Protein AF-0000000085034136 (afdb_homodimer)

Structure (mmCIF, N/CA/C/O backbone):
data_AF-0000000085034136-model_v1
#
loop_
_entity.id
_entity.type
_entity.pdbx_description
1 polymer 'Uncharacterized protein'
#
loop_
_atom_site.group_PDB
_atom_site.id
_atom_site.type_symbol
_atom_site.label_atom_id
_atom_site.label_alt_id
_atom_site.label_comp_id
_atom_site.label_asym_id
_atom_site.label_entity_id
_atom_site.label_seq_id
_atom_site.pdbx_PDB_ins_code
_atom_site.Cartn_x
_atom_site.Cartn_y
_atom_site.Cartn_z
_atom_site.occupancy
_atom_site.B_iso_or_equiv
_atom_site.auth_seq_id
_atom_site.auth_comp_id
_atom_site.auth_asym_id
_atom_site.auth_atom_id
_atom_site.pdbx_PDB_model_num
ATOM 1 N N . MET A 1 1 ? 27.406 -8.633 -10 1 25 1 MET A N 1
ATOM 2 C CA . MET A 1 1 ? 26.422 -8.852 -8.945 1 25 1 MET A CA 1
ATOM 3 C C . MET A 1 1 ? 25.031 -8.398 -9.398 1 25 1 MET A C 1
ATOM 5 O O . MET A 1 1 ? 24.875 -7.297 -9.93 1 25 1 MET A O 1
ATOM 9 N N . ALA A 1 2 ? 24.234 -9.195 -9.977 1 35.41 2 ALA A N 1
ATOM 10 C CA . ALA A 1 2 ? 22.906 -8.883 -10.508 1 35.41 2 ALA A CA 1
ATOM 11 C C . ALA A 1 2 ? 22.266 -7.734 -9.734 1 35.41 2 ALA A C 1
ATOM 13 O O . ALA A 1 2 ? 22.031 -7.848 -8.531 1 35.41 2 ALA A O 1
ATOM 14 N N . THR A 1 3 ? 22.531 -6.582 -10.016 1 44.69 3 THR A N 1
ATOM 15 C CA . THR A 1 3 ? 22.328 -5.32 -9.312 1 44.69 3 THR A CA 1
ATOM 16 C C . THR A 1 3 ? 20.859 -5.16 -8.891 1 44.69 3 THR A C 1
ATOM 18 O O . THR A 1 3 ? 19.953 -5.566 -9.617 1 44.69 3 THR A O 1
ATOM 21 N N . ALA A 1 4 ? 20.562 -4.988 -7.523 1 53.38 4 ALA A N 1
ATOM 22 C CA . ALA A 1 4 ? 19.406 -4.418 -6.824 1 53.38 4 ALA A CA 1
ATOM 23 C C . ALA A 1 4 ? 18.766 -3.305 -7.645 1 53.38 4 ALA A C 1
ATOM 25 O O . ALA A 1 4 ? 19.406 -2.725 -8.523 1 53.38 4 ALA A O 1
ATOM 26 N N . SER A 1 5 ? 17.406 -3.223 -7.73 1 69.06 5 SER A N 1
ATOM 27 C CA . SER A 1 5 ? 16.641 -2.131 -8.328 1 69.06 5 SER A CA 1
ATOM 28 C C . SER A 1 5 ? 17.422 -0.821 -8.281 1 69.06 5 SER A C 1
ATOM 30 O O . SER A 1 5 ? 18.109 -0.539 -7.297 1 69.06 5 SER A O 1
ATOM 32 N N . ARG A 1 6 ? 17.656 -0.135 -9.445 1 81.12 6 ARG A N 1
ATOM 33 C CA . ARG A 1 6 ? 18.234 1.206 -9.469 1 81.12 6 ARG A CA 1
ATOM 34 C C . ARG A 1 6 ? 17.266 2.227 -8.875 1 81.12 6 ARG A C 1
ATOM 36 O O . ARG A 1 6 ? 17.641 3.371 -8.617 1 81.12 6 ARG A O 1
ATOM 43 N N 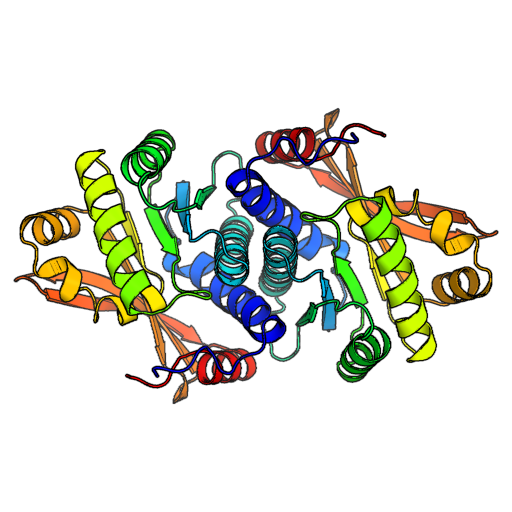. ALA A 1 7 ? 16.078 1.765 -8.641 1 90.5 7 ALA A N 1
ATOM 44 C CA . ALA A 1 7 ? 15.055 2.666 -8.117 1 90.5 7 ALA A CA 1
ATOM 45 C C . ALA A 1 7 ? 15.25 2.904 -6.621 1 90.5 7 ALA A C 1
ATOM 47 O O . ALA A 1 7 ? 15.594 1.981 -5.879 1 90.5 7 ALA A O 1
ATOM 48 N N . SER A 1 8 ? 15.078 4.203 -6.207 1 94.62 8 SER A N 1
ATOM 49 C CA . SER A 1 8 ? 15.07 4.5 -4.777 1 94.62 8 SER A CA 1
ATOM 50 C C . SER A 1 8 ? 13.891 3.83 -4.078 1 94.62 8 SER A C 1
ATOM 52 O O . SER A 1 8 ? 12.961 3.359 -4.734 1 94.62 8 SER A O 1
ATOM 54 N N . LEU A 1 9 ? 13.945 3.729 -2.752 1 96.62 9 LEU A N 1
ATOM 55 C CA . LEU A 1 9 ? 12.828 3.164 -2.002 1 96.62 9 LEU A CA 1
ATOM 56 C C . LEU A 1 9 ? 11.539 3.924 -2.291 1 96.62 9 LEU A C 1
ATOM 58 O O . LEU A 1 9 ? 10.477 3.314 -2.447 1 96.62 9 LEU A O 1
ATOM 62 N N . GLU A 1 10 ? 11.617 5.281 -2.375 1 98.06 10 GLU A N 1
ATOM 63 C CA . GLU A 1 10 ? 10.477 6.133 -2.693 1 98.06 10 GLU A CA 1
ATOM 64 C C . GLU A 1 10 ? 9.859 5.75 -4.031 1 98.06 10 GLU A C 1
ATOM 66 O O . GLU A 1 10 ? 8.641 5.598 -4.137 1 98.06 10 GLU A O 1
ATOM 71 N N . GLN A 1 11 ? 10.719 5.582 -4.996 1 97.69 11 GLN A N 1
ATOM 72 C CA . GLN A 1 11 ? 10.281 5.215 -6.336 1 97.69 11 GLN A CA 1
ATOM 73 C C . GLN A 1 11 ? 9.672 3.816 -6.355 1 97.69 11 GLN A C 1
ATOM 75 O O . GLN A 1 11 ? 8.68 3.574 -7.043 1 97.69 11 GLN A O 1
ATOM 80 N N . GLU A 1 12 ? 10.234 2.908 -5.574 1 97.5 12 GLU A N 1
ATOM 81 C CA . GLU A 1 12 ? 9.727 1.541 -5.488 1 97.5 12 GLU A CA 1
ATOM 82 C C . GLU A 1 12 ? 8.344 1.507 -4.855 1 97.5 12 GLU A C 1
ATOM 84 O O . GLU A 1 12 ? 7.453 0.793 -5.332 1 97.5 12 GLU A O 1
ATOM 89 N N . ILE A 1 13 ? 8.164 2.275 -3.791 1 98.5 13 ILE A N 1
ATOM 90 C CA . ILE A 1 13 ? 6.871 2.301 -3.117 1 98.5 13 ILE A CA 1
ATOM 91 C C . ILE A 1 13 ? 5.809 2.857 -4.062 1 98.5 13 ILE A C 1
ATOM 93 O O . ILE A 1 13 ? 4.719 2.295 -4.18 1 98.5 13 ILE A O 1
ATOM 97 N N . TYR A 1 14 ? 6.133 3.906 -4.754 1 98.75 14 TYR A N 1
ATOM 98 C CA . TYR A 1 14 ? 5.16 4.5 -5.664 1 98.75 14 TYR A CA 1
ATOM 99 C C . TYR A 1 14 ? 4.895 3.58 -6.852 1 98.75 14 TYR A C 1
ATOM 101 O O . TYR A 1 14 ? 3.754 3.461 -7.305 1 98.75 14 TYR A O 1
ATOM 109 N N . LEU A 1 15 ? 5.949 2.973 -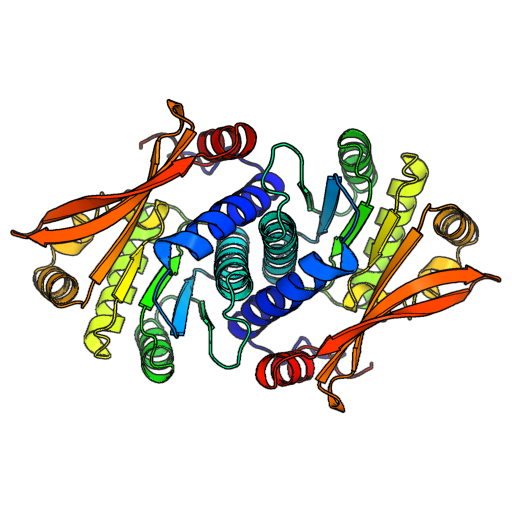7.359 1 98.19 15 LEU A N 1
ATOM 110 C CA . LEU A 1 15 ? 5.777 1.986 -8.422 1 98.19 15 LEU A CA 1
ATOM 111 C C . LEU A 1 15 ? 4.801 0.894 -7.996 1 98.19 15 LEU A C 1
ATOM 113 O O . LEU A 1 15 ? 3.973 0.45 -8.789 1 98.19 15 LEU A O 1
ATOM 117 N N . ARG A 1 16 ? 4.867 0.47 -6.754 1 98.38 16 ARG A N 1
ATOM 118 C CA . ARG A 1 16 ? 3.961 -0.561 -6.254 1 98.38 16 ARG A CA 1
ATOM 119 C C . ARG A 1 16 ? 2.529 -0.042 -6.18 1 98.38 16 ARG A C 1
ATOM 121 O O . ARG A 1 16 ? 1.578 -0.799 -6.383 1 98.38 16 ARG A O 1
ATOM 128 N N . SER A 1 17 ? 2.359 1.243 -5.887 1 98.88 17 SER A N 1
ATOM 129 C CA . SER A 1 17 ? 1.026 1.836 -5.914 1 98.88 17 SER A CA 1
ATOM 130 C C . SER A 1 17 ? 0.409 1.742 -7.305 1 98.88 17 SER A C 1
ATOM 132 O O . SER A 1 17 ? -0.748 1.342 -7.449 1 98.88 17 SER A O 1
ATOM 134 N N . LEU A 1 18 ? 1.209 2.104 -8.266 1 98.81 18 LEU A N 1
ATOM 135 C CA . LEU A 1 18 ? 0.744 2.104 -9.648 1 98.81 18 LEU A CA 1
ATOM 136 C C . LEU A 1 18 ? 0.474 0.684 -10.133 1 98.81 18 LEU A C 1
ATOM 138 O O . LEU A 1 18 ? -0.574 0.413 -10.727 1 98.81 18 LEU A O 1
ATOM 142 N N . THR A 1 19 ? 1.423 -0.18 -9.875 1 98.5 19 THR A N 1
ATOM 143 C CA . THR A 1 19 ? 1.301 -1.572 -10.289 1 98.5 19 THR A CA 1
ATOM 144 C C . THR A 1 19 ? 0.149 -2.258 -9.562 1 98.5 19 THR A C 1
ATOM 146 O O . THR A 1 19 ? -0.661 -2.949 -10.18 1 98.5 19 THR A O 1
ATOM 149 N N . GLY A 1 20 ? 0.09 -2.041 -8.227 1 98.81 20 GLY A N 1
ATOM 150 C CA . GLY A 1 20 ? -0.996 -2.613 -7.445 1 98.81 20 GLY A CA 1
ATOM 151 C C . GLY A 1 20 ? -2.367 -2.166 -7.914 1 98.81 20 GLY A C 1
ATOM 152 O O . GLY A 1 20 ? -3.318 -2.949 -7.902 1 98.81 20 GLY A O 1
ATOM 153 N N . TYR A 1 21 ? -2.463 -0.885 -8.352 1 98.88 21 TYR A N 1
ATOM 154 C CA . TYR A 1 21 ? -3.719 -0.365 -8.875 1 98.88 21 TYR A CA 1
ATOM 155 C C . TYR A 1 21 ? -4.195 -1.191 -10.07 1 98.88 21 TYR A C 1
ATOM 157 O O . TYR A 1 21 ? -5.293 -1.752 -10.039 1 98.88 21 TYR A O 1
ATOM 165 N N . LEU A 1 22 ? -3.338 -1.371 -11.055 1 98.88 22 LEU A N 1
ATOM 166 C CA . LEU A 1 22 ? -3.744 -2.035 -12.289 1 98.88 22 LEU A CA 1
ATOM 167 C C . LEU A 1 22 ? -3.938 -3.529 -12.062 1 98.88 22 LEU A C 1
ATOM 169 O O . LEU A 1 22 ? -4.848 -4.137 -12.633 1 98.88 22 LEU A O 1
ATOM 173 N N . VAL A 1 23 ? -3.096 -4.137 -11.25 1 98.81 23 VAL A N 1
ATOM 174 C CA . VAL A 1 23 ? -3.168 -5.574 -11.016 1 98.81 23 VAL A CA 1
ATOM 175 C C . VAL A 1 23 ? -4.41 -5.902 -10.195 1 98.81 23 VAL A C 1
ATOM 177 O O . VAL A 1 23 ? -5.113 -6.875 -10.477 1 98.81 23 VAL A O 1
ATOM 180 N N . GLY A 1 24 ? -4.691 -5.098 -9.141 1 98.75 24 GLY A N 1
ATOM 181 C CA . GLY A 1 24 ? -5.879 -5.309 -8.328 1 98.75 24 GLY A CA 1
ATOM 182 C C . GLY A 1 24 ? -7.172 -5.18 -9.117 1 98.75 24 GLY A C 1
ATOM 183 O O . GLY A 1 24 ? -8.125 -5.918 -8.875 1 98.75 24 GLY A O 1
ATOM 184 N N . GLN A 1 25 ? -7.188 -4.301 -10.117 1 98.31 25 GLN A N 1
ATOM 185 C CA . GLN A 1 25 ? -8.383 -4.039 -10.914 1 98.31 25 GLN A CA 1
ATOM 186 C C . GLN A 1 25 ? -8.586 -5.121 -11.969 1 98.31 25 GLN A C 1
ATOM 188 O O . GLN A 1 25 ? -9.719 -5.398 -12.367 1 98.31 25 GLN A O 1
ATOM 193 N N . ASN A 1 26 ? -7.508 -5.742 -12.414 1 98.75 26 ASN A N 1
ATOM 194 C CA . ASN A 1 26 ? -7.613 -6.551 -13.617 1 98.75 26 ASN A CA 1
ATOM 195 C C . ASN A 1 26 ? -7.324 -8.023 -13.336 1 98.75 26 ASN A C 1
ATOM 197 O O . ASN A 1 26 ? -8.133 -8.891 -13.664 1 98.75 26 ASN A O 1
ATOM 201 N N . LEU A 1 27 ? -6.234 -8.297 -12.648 1 98.88 27 LEU A N 1
ATOM 202 C CA . LEU A 1 27 ? -5.844 -9.68 -12.406 1 98.88 27 LEU A CA 1
ATOM 203 C C . LEU A 1 27 ? -6.801 -10.359 -11.438 1 98.88 27 LEU A C 1
ATOM 205 O O . LEU A 1 27 ? -7.059 -11.555 -11.547 1 98.88 27 LEU A O 1
ATOM 209 N N . LEU A 1 28 ? -7.367 -9.578 -10.484 1 98.75 28 LEU A N 1
ATOM 210 C CA . LEU A 1 28 ? -8.188 -10.148 -9.414 1 98.75 28 LEU A CA 1
ATOM 211 C C . LEU A 1 28 ? -9.672 -10.055 -9.766 1 98.75 28 LEU A C 1
ATOM 213 O O . LEU A 1 28 ? -10.523 -10.445 -8.969 1 98.75 28 LEU A O 1
ATOM 217 N N . GLU A 1 29 ? -9.977 -9.547 -10.977 1 98.06 29 GLU A N 1
ATOM 218 C CA . GLU A 1 29 ? -11.367 -9.398 -11.406 1 98.06 29 GLU A CA 1
ATOM 219 C C . GLU A 1 29 ? -12.109 -10.727 -11.344 1 98.06 29 GLU A C 1
ATOM 221 O O . GLU A 1 29 ? -11.609 -11.75 -11.82 1 98.06 29 GLU A O 1
ATOM 226 N N . GLY A 1 30 ? -13.227 -10.719 -10.75 1 97.81 30 GLY A N 1
ATOM 227 C CA . GLY A 1 30 ? -14.078 -11.898 -10.727 1 97.81 30 GLY A CA 1
ATOM 228 C C . GLY A 1 30 ? -13.922 -12.727 -9.469 1 97.81 30 GLY A C 1
ATOM 229 O O . GLY A 1 30 ? -14.75 -13.594 -9.18 1 97.81 30 GLY A O 1
ATOM 230 N N . TYR A 1 31 ? -12.93 -12.461 -8.672 1 98.62 31 TYR A N 1
ATOM 231 C CA . TYR A 1 31 ? -12.711 -13.211 -7.441 1 98.62 31 TYR A CA 1
ATOM 232 C C . TYR A 1 31 ? -13.328 -12.5 -6.25 1 98.62 31 TYR A C 1
ATOM 234 O O . TYR A 1 31 ? -13.445 -11.266 -6.242 1 98.62 31 TYR A O 1
ATOM 242 N N . LYS A 1 32 ? -13.68 -13.258 -5.254 1 98.25 32 LYS A N 1
ATOM 243 C CA . LYS A 1 32 ? -14.453 -12.688 -4.152 1 98.25 32 LYS A CA 1
ATOM 244 C C . LYS A 1 32 ? -13.617 -12.609 -2.877 1 98.25 32 LYS A C 1
ATOM 246 O O . LYS A 1 32 ? -13.875 -11.773 -2.008 1 98.25 32 LYS A O 1
ATOM 251 N N . ARG A 1 33 ? -12.711 -13.531 -2.691 1 98.69 33 ARG A N 1
ATOM 252 C CA . ARG A 1 33 ? -11.836 -13.586 -1.524 1 98.69 33 ARG A CA 1
ATOM 253 C C . ARG A 1 33 ? -10.383 -13.734 -1.94 1 98.69 33 ARG A C 1
ATOM 255 O O . ARG A 1 33 ? -9.984 -14.773 -2.48 1 98.69 33 ARG A O 1
ATOM 262 N N . VAL A 1 34 ? -9.617 -12.75 -1.636 1 98.94 34 VAL A N 1
ATOM 263 C CA . VAL A 1 34 ? -8.25 -12.672 -2.15 1 98.94 34 VAL A CA 1
ATOM 264 C C . VAL A 1 34 ? -7.254 -12.844 -1.005 1 98.94 34 V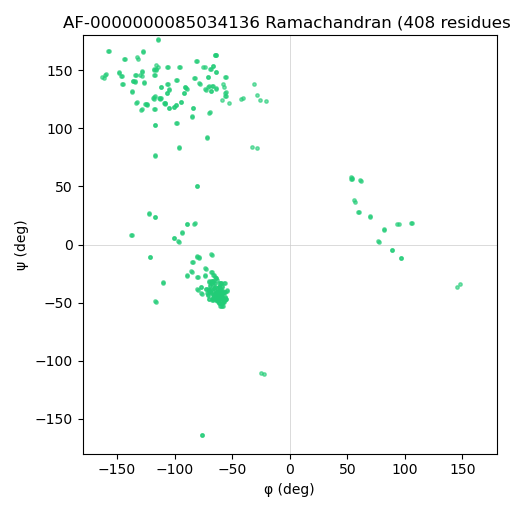AL A C 1
ATOM 266 O O . VAL A 1 34 ? -7.352 -12.156 0.016 1 98.94 34 VAL A O 1
ATOM 269 N N . ALA A 1 35 ? -6.348 -13.758 -1.103 1 98.94 35 ALA A N 1
ATOM 270 C CA . ALA A 1 35 ? -5.207 -13.875 -0.195 1 98.94 35 ALA A CA 1
ATOM 271 C C . ALA A 1 35 ? -3.916 -13.43 -0.879 1 98.94 35 ALA A C 1
ATOM 273 O O . ALA A 1 35 ? -3.643 -13.828 -2.016 1 98.94 35 ALA A O 1
ATOM 274 N N . VAL A 1 36 ? -3.186 -12.609 -0.256 1 98.94 36 VAL A N 1
ATOM 275 C CA . VAL A 1 36 ? -1.86 -12.219 -0.729 1 98.94 36 VAL A CA 1
ATOM 276 C C . VAL A 1 36 ? -0.79 -12.836 0.17 1 98.94 36 VAL A C 1
ATOM 278 O O . VAL A 1 36 ? -0.81 -12.641 1.389 1 98.94 36 VAL A O 1
ATOM 281 N N . ILE A 1 37 ? 0.08 -13.594 -0.34 1 98.94 37 ILE A N 1
ATOM 282 C CA . ILE A 1 37 ? 1.274 -14.023 0.379 1 98.94 37 ILE A CA 1
ATOM 283 C C . ILE A 1 37 ? 2.465 -13.156 -0.032 1 98.94 37 ILE A C 1
ATOM 285 O O . ILE A 1 37 ? 2.816 -13.094 -1.212 1 98.94 37 ILE A O 1
ATOM 289 N N . THR A 1 38 ? 3.041 -12.484 0.918 1 98.56 38 THR A N 1
ATOM 290 C CA . THR A 1 38 ? 4.086 -11.516 0.611 1 98.56 38 THR A CA 1
ATOM 291 C C . THR A 1 38 ? 5.297 -11.711 1.519 1 98.56 38 THR A C 1
ATOM 293 O O . THR A 1 38 ? 5.246 -12.508 2.457 1 98.56 38 THR A O 1
ATOM 296 N N . TYR A 1 39 ? 6.441 -11.219 1.128 1 97.69 39 TYR A N 1
ATOM 297 C CA . TYR A 1 39 ? 7.613 -11.195 1.996 1 97.69 39 TYR A CA 1
ATOM 298 C C . TYR A 1 39 ? 7.57 -9.992 2.936 1 97.69 39 TYR A C 1
ATOM 300 O O . TYR A 1 39 ? 7.074 -8.93 2.568 1 97.69 39 TYR A O 1
ATOM 308 N N . PRO A 1 40 ? 8.023 -10.18 4.152 1 96.69 40 PRO A N 1
ATOM 309 C CA . PRO A 1 40 ? 7.859 -9.125 5.156 1 96.69 40 PRO A CA 1
ATOM 310 C C . PRO A 1 40 ? 8.914 -8.023 5.027 1 96.69 40 PRO A C 1
ATOM 312 O O . PRO A 1 40 ? 9.531 -7.641 6.02 1 96.69 40 PRO A O 1
ATOM 315 N N . ASP A 1 41 ? 9.109 -7.48 3.859 1 96.38 41 ASP A N 1
ATOM 316 C CA . ASP A 1 41 ? 9.961 -6.312 3.668 1 96.38 41 ASP A CA 1
ATOM 317 C C . ASP A 1 41 ? 9.148 -5.105 3.211 1 96.38 41 ASP A C 1
ATOM 319 O O . ASP A 1 41 ? 7.926 -5.188 3.086 1 96.38 41 ASP A O 1
ATOM 323 N N . ARG A 1 42 ? 9.789 -3.963 3.076 1 97.06 42 ARG A N 1
ATOM 324 C CA . ARG A 1 42 ? 9.109 -2.695 2.85 1 97.06 42 ARG A CA 1
ATOM 325 C C . ARG A 1 42 ? 8.422 -2.676 1.486 1 97.06 42 ARG A C 1
ATOM 327 O O . ARG A 1 42 ? 7.266 -2.277 1.373 1 97.06 42 ARG A O 1
ATOM 334 N N . ILE A 1 43 ? 9.094 -3.096 0.467 1 97.5 43 ILE A N 1
ATOM 335 C CA . ILE A 1 43 ? 8.609 -3.01 -0.906 1 97.5 43 ILE A CA 1
ATOM 336 C C . ILE A 1 43 ? 7.469 -4.008 -1.115 1 97.5 43 ILE A C 1
ATOM 338 O O . ILE A 1 43 ? 6.449 -3.676 -1.724 1 97.5 43 ILE A O 1
ATOM 342 N N . CYS A 1 44 ? 7.629 -5.207 -0.572 1 98.25 44 CYS A N 1
ATOM 343 C CA . CYS A 1 44 ? 6.586 -6.223 -0.692 1 98.25 44 CYS A CA 1
ATOM 344 C C . CYS A 1 44 ? 5.359 -5.84 0.128 1 98.25 44 CYS A C 1
ATOM 346 O O . CYS A 1 44 ? 4.23 -6.129 -0.266 1 98.25 44 CYS A O 1
ATOM 348 N N . SER A 1 45 ? 5.562 -5.207 1.281 1 98.25 45 SER A N 1
ATOM 349 C CA . SER A 1 45 ? 4.441 -4.703 2.068 1 98.25 45 SER A CA 1
ATOM 350 C C . SER A 1 45 ? 3.652 -3.65 1.296 1 98.25 45 SER A C 1
ATOM 352 O O . SER A 1 45 ? 2.42 -3.646 1.322 1 98.25 45 SER A O 1
ATOM 354 N N . ALA A 1 46 ? 4.395 -2.785 0.604 1 98.69 46 ALA A N 1
ATOM 355 C CA . ALA A 1 46 ? 3.766 -1.767 -0.232 1 98.69 46 ALA A CA 1
ATOM 356 C C . ALA A 1 46 ? 2.941 -2.404 -1.347 1 98.69 46 ALA A C 1
ATOM 358 O O . ALA A 1 46 ? 1.805 -1.998 -1.598 1 98.69 46 ALA A O 1
ATOM 359 N N . MET A 1 47 ? 3.465 -3.414 -1.965 1 98.75 47 MET A N 1
ATOM 360 C CA . MET A 1 47 ? 2.785 -4.086 -3.068 1 98.75 47 MET A CA 1
ATOM 361 C C . MET A 1 47 ? 1.519 -4.785 -2.582 1 98.75 47 MET A C 1
ATOM 363 O O . MET A 1 47 ? 0.473 -4.703 -3.229 1 98.75 47 MET A O 1
ATOM 367 N N . ALA A 1 48 ? 1.683 -5.504 -1.444 1 98.88 48 ALA A N 1
ATOM 368 C CA . ALA A 1 48 ? 0.536 -6.215 -0.885 1 98.88 48 ALA A CA 1
ATOM 369 C C . ALA A 1 48 ? -0.591 -5.25 -0.533 1 98.88 48 ALA A C 1
ATOM 371 O O . ALA A 1 48 ? -1.756 -5.5 -0.854 1 98.88 48 ALA A O 1
ATOM 372 N N . ALA A 1 49 ? -0.233 -4.141 0.073 1 98.88 49 ALA A N 1
ATOM 373 C CA . ALA A 1 49 ? -1.23 -3.148 0.469 1 98.88 49 ALA A CA 1
ATOM 374 C C . ALA A 1 49 ? -1.879 -2.504 -0.752 1 98.88 49 ALA A C 1
ATOM 376 O O . ALA A 1 49 ? -3.098 -2.32 -0.792 1 98.88 49 ALA A O 1
ATOM 377 N N . ALA A 1 50 ? -1.053 -2.186 -1.733 1 98.94 50 ALA A N 1
ATOM 378 C CA . ALA A 1 50 ? -1.553 -1.546 -2.947 1 98.94 50 ALA A CA 1
ATOM 379 C C . ALA A 1 50 ? -2.531 -2.457 -3.684 1 98.94 50 ALA A C 1
ATOM 381 O O . ALA A 1 50 ? -3.594 -2.012 -4.121 1 98.94 50 ALA A O 1
ATOM 382 N N . LEU A 1 51 ? -2.176 -3.709 -3.787 1 98.94 51 LEU A N 1
ATOM 383 C CA . LEU A 1 51 ? -3.025 -4.68 -4.469 1 98.94 51 LEU A CA 1
ATOM 384 C C . LEU A 1 51 ? -4.375 -4.805 -3.773 1 98.94 51 LEU A C 1
ATOM 386 O O . LEU A 1 51 ? -5.422 -4.734 -4.422 1 98.94 51 LEU A O 1
ATOM 390 N N . ALA A 1 52 ? -4.336 -5 -2.473 1 98.94 52 ALA A N 1
ATOM 391 C CA . ALA A 1 52 ? -5.57 -5.148 -1.702 1 98.94 52 ALA A CA 1
ATOM 392 C C . ALA A 1 52 ? -6.418 -3.881 -1.774 1 98.94 52 ALA A C 1
ATOM 394 O O . ALA A 1 52 ? -7.641 -3.953 -1.918 1 98.94 52 ALA A O 1
ATOM 395 N N . THR A 1 53 ? -5.789 -2.711 -1.718 1 98.94 53 THR A N 1
ATOM 396 C CA . THR A 1 53 ? -6.496 -1.438 -1.812 1 98.94 53 THR A CA 1
ATOM 397 C C . THR A 1 53 ? -7.227 -1.323 -3.145 1 98.94 53 THR A C 1
ATOM 399 O O . THR A 1 53 ? -8.383 -0.896 -3.191 1 98.94 53 THR A O 1
ATOM 402 N N . SER A 1 54 ? -6.551 -1.654 -4.215 1 98.88 54 SER A N 1
ATOM 403 C CA . SER A 1 54 ? -7.133 -1.566 -5.551 1 98.88 54 SER A CA 1
ATOM 404 C C . SER A 1 54 ? -8.32 -2.514 -5.699 1 98.88 54 SER A C 1
ATOM 406 O O . SER A 1 54 ? -9.352 -2.145 -6.266 1 98.88 54 SER A O 1
ATOM 408 N N . TYR A 1 55 ? -8.133 -3.732 -5.172 1 98.94 55 TYR A N 1
ATOM 409 C CA . TYR A 1 55 ? -9.219 -4.707 -5.195 1 98.94 55 TYR A CA 1
ATOM 410 C C . TYR A 1 55 ? -10.43 -4.191 -4.438 1 98.94 55 TYR A C 1
ATOM 412 O O . TYR A 1 55 ? -11.562 -4.285 -4.922 1 98.94 55 TYR A O 1
ATOM 420 N N . ILE A 1 56 ? -10.203 -3.619 -3.303 1 98.69 56 ILE A N 1
ATOM 421 C CA . ILE A 1 56 ? -11.242 -3.043 -2.457 1 98.69 56 ILE A CA 1
ATOM 422 C C . ILE A 1 56 ? -11.906 -1.876 -3.182 1 98.69 56 ILE A C 1
ATOM 424 O O . ILE A 1 56 ? -13.141 -1.774 -3.209 1 98.69 56 ILE A O 1
ATOM 428 N N . ALA A 1 57 ? -11.141 -1.084 -3.822 1 98.25 57 ALA A N 1
ATOM 429 C CA . ALA A 1 57 ? -11.625 0.118 -4.496 1 98.25 57 ALA A CA 1
ATOM 430 C C . ALA A 1 57 ? -12.5 -0.239 -5.691 1 98.25 57 ALA A C 1
ATOM 432 O O . ALA A 1 57 ? -13.312 0.574 -6.137 1 98.25 57 ALA A O 1
ATOM 433 N N . LYS A 1 58 ? -12.312 -1.409 -6.199 1 97.44 58 LYS A N 1
ATOM 434 C CA . LYS A 1 58 ? -13.078 -1.842 -7.363 1 97.44 58 LYS A CA 1
ATOM 435 C C . LYS A 1 58 ? -14.445 -2.381 -6.953 1 97.44 58 LYS A C 1
ATOM 437 O O . LYS A 1 58 ? -15.086 -3.111 -7.711 1 97.44 58 LYS A O 1
ATOM 442 N N . GLY A 1 59 ? -14.93 -2.094 -5.758 1 96.56 59 GLY A N 1
ATOM 443 C CA . GLY A 1 59 ? -16.266 -2.449 -5.332 1 96.56 59 GLY A CA 1
ATOM 444 C C . GLY A 1 59 ? -16.297 -3.592 -4.336 1 96.56 59 GLY A C 1
ATOM 445 O O . GLY A 1 59 ? -17.344 -4.203 -4.113 1 96.56 59 GLY A O 1
ATOM 446 N N . ASN A 1 60 ? -15.164 -3.879 -3.686 1 98.19 60 ASN A N 1
ATOM 447 C CA . ASN A 1 60 ? -15.086 -5.047 -2.816 1 98.19 60 ASN A CA 1
ATOM 448 C C . ASN A 1 60 ? -14.82 -4.652 -1.367 1 98.19 60 ASN A C 1
ATOM 450 O O . ASN A 1 60 ? -14.203 -5.41 -0.614 1 98.19 60 ASN A O 1
ATOM 454 N N . TYR A 1 61 ? -15.172 -3.426 -0.993 1 98.38 61 TYR A N 1
ATOM 455 C CA . TYR A 1 61 ? -15.039 -3.02 0.401 1 98.38 61 TYR A CA 1
ATOM 456 C C . TYR A 1 61 ? -16.078 -3.699 1.274 1 98.38 61 TYR A C 1
ATOM 458 O O . TYR A 1 61 ? -17.156 -3.148 1.502 1 98.38 61 TYR A O 1
ATOM 466 N N . ARG A 1 62 ? -15.742 -4.777 1.797 1 98.56 62 ARG A N 1
ATOM 467 C CA . ARG A 1 62 ? -16.578 -5.625 2.645 1 98.56 62 ARG A CA 1
ATOM 468 C C . ARG A 1 62 ? -15.727 -6.516 3.537 1 98.56 62 ARG A C 1
ATOM 470 O O . ARG A 1 62 ? -14.508 -6.609 3.35 1 98.56 62 ARG A O 1
ATOM 477 N N . ASP A 1 63 ? -16.375 -7.117 4.52 1 98.44 63 ASP A N 1
ATOM 478 C CA . ASP A 1 63 ? -15.656 -8.016 5.414 1 98.44 63 ASP A CA 1
ATOM 479 C C . ASP A 1 63 ? -15.117 -9.227 4.656 1 98.44 63 ASP A C 1
ATOM 481 O O . ASP A 1 63 ? -15.797 -9.773 3.785 1 98.44 63 ASP A O 1
ATOM 485 N N . GLU A 1 64 ? -13.82 -9.586 4.91 1 98 64 GLU A N 1
ATOM 486 C CA . GLU A 1 64 ? -13.156 -10.812 4.465 1 98 64 GLU A CA 1
ATOM 487 C C . GLU A 1 64 ? -12.938 -10.797 2.953 1 98 64 GLU A C 1
ATOM 489 O O . GLU A 1 64 ? -12.883 -11.859 2.322 1 98 64 GLU A O 1
ATOM 494 N N . ALA A 1 65 ? -12.891 -9.586 2.395 1 98.69 65 ALA A N 1
ATOM 495 C CA . ALA A 1 65 ? -12.648 -9.469 0.959 1 98.69 65 ALA A CA 1
ATOM 496 C C . ALA A 1 65 ? -11.203 -9.852 0.617 1 98.69 65 ALA A C 1
ATOM 498 O O . ALA A 1 65 ? -10.953 -10.469 -0.419 1 98.69 65 ALA A O 1
ATOM 499 N N . ALA A 1 66 ? -10.289 -9.445 1.479 1 98.88 66 ALA A N 1
ATOM 500 C CA . ALA A 1 66 ? -8.867 -9.727 1.261 1 98.88 66 ALA A CA 1
ATOM 501 C C . ALA A 1 66 ? -8.156 -10.016 2.58 1 98.88 66 ALA A C 1
ATOM 503 O O . ALA A 1 66 ? -8.68 -9.711 3.654 1 98.88 66 ALA A O 1
ATOM 504 N N . ALA A 1 67 ? -7.055 -10.648 2.496 1 98.81 67 ALA A N 1
ATOM 505 C CA . ALA A 1 67 ? -6.164 -10.906 3.625 1 98.81 67 ALA A CA 1
ATOM 506 C C . ALA A 1 67 ? -4.707 -10.953 3.176 1 98.81 67 ALA A C 1
ATOM 508 O O . ALA A 1 67 ? -4.414 -11.312 2.033 1 98.81 67 ALA A O 1
ATOM 509 N N . VAL A 1 68 ? -3.865 -10.531 4.066 1 98.88 68 VAL A N 1
ATOM 510 C CA . VAL A 1 68 ? -2.428 -10.547 3.807 1 98.88 68 VAL A CA 1
ATOM 511 C C . VAL A 1 68 ? -1.756 -11.578 4.715 1 98.88 68 VAL A C 1
ATOM 513 O O . VAL A 1 68 ? -2.08 -11.68 5.898 1 98.88 68 VAL A O 1
ATOM 516 N N . PHE A 1 69 ? -0.881 -12.344 4.164 1 98.88 69 PHE A N 1
ATOM 517 C CA . PHE A 1 69 ? -0.051 -13.305 4.875 1 98.88 69 PHE A CA 1
ATOM 518 C C . PHE A 1 69 ? 1.424 -13.094 4.562 1 98.88 69 PHE A C 1
ATOM 520 O O . PHE A 1 69 ? 1.785 -12.82 3.416 1 98.88 69 PHE A O 1
ATOM 527 N N . THR A 1 70 ? 2.277 -13.203 5.559 1 98.56 70 THR A N 1
ATOM 528 C CA . THR A 1 70 ? 3.703 -13 5.328 1 98.56 70 THR A CA 1
ATOM 529 C C . THR A 1 70 ? 4.449 -14.328 5.344 1 98.56 70 THR A C 1
ATOM 531 O O . THR A 1 70 ? 4.152 -15.203 6.16 1 98.56 70 THR A O 1
ATOM 534 N N . TYR A 1 71 ? 5.34 -14.406 4.402 1 98.31 71 TYR A N 1
ATOM 535 C CA . TYR A 1 71 ? 6.215 -15.57 4.359 1 98.31 71 TYR A CA 1
ATOM 536 C C . TYR A 1 71 ? 7.219 -15.547 5.504 1 98.31 71 TYR A C 1
ATOM 538 O O . TYR A 1 71 ? 7.758 -14.492 5.84 1 98.31 71 TYR A O 1
ATOM 546 N N . GLU A 1 72 ? 7.387 -16.578 6.09 1 96.06 72 GLU A N 1
ATOM 547 C CA . GLU A 1 72 ? 8.422 -16.797 7.09 1 96.06 72 GLU A CA 1
ATOM 548 C C . GLU A 1 72 ? 9.164 -18.109 6.836 1 96.06 72 GLU A C 1
ATOM 550 O O . GLU A 1 72 ? 8.547 -19.172 6.766 1 96.06 72 GLU A O 1
ATOM 555 N N . ASP A 1 73 ? 10.531 -18 6.668 1 96.38 73 ASP A N 1
ATOM 556 C CA . ASP A 1 73 ? 11.344 -19.188 6.398 1 96.38 73 ASP A CA 1
ATOM 557 C C . ASP A 1 73 ? 11.156 -20.234 7.488 1 96.38 73 ASP A C 1
ATOM 559 O O . ASP A 1 73 ? 11.266 -19.938 8.68 1 96.38 73 ASP A O 1
ATOM 563 N N . GLY A 1 74 ? 10.852 -21.422 7.117 1 97.69 74 GLY A N 1
ATOM 564 C CA . GLY A 1 74 ? 10.688 -22.531 8.055 1 97.69 74 GLY A CA 1
ATOM 565 C C . GLY A 1 74 ? 9.266 -22.656 8.578 1 97.69 74 GLY A C 1
ATOM 566 O O . GLY A 1 74 ? 8.938 -23.609 9.273 1 97.69 74 GLY A O 1
ATOM 567 N N . LYS A 1 75 ? 8.414 -21.734 8.211 1 98.5 75 LYS A N 1
ATOM 568 C CA . LYS A 1 75 ? 7.039 -21.766 8.695 1 98.5 75 LYS A CA 1
ATOM 569 C C . LYS A 1 75 ? 6.055 -21.812 7.527 1 98.5 75 LYS A C 1
ATOM 571 O O . LYS A 1 75 ? 4.93 -21.328 7.637 1 98.5 75 LYS A O 1
ATOM 576 N N . GLU A 1 76 ? 6.5 -22.344 6.406 1 98.62 76 GLU A N 1
ATOM 577 C CA . GLU A 1 76 ? 5.691 -22.391 5.191 1 98.62 76 GLU A CA 1
ATOM 578 C C . GLU A 1 76 ? 4.391 -23.141 5.418 1 98.62 76 GLU A C 1
ATOM 580 O O . GLU A 1 76 ? 3.33 -22.734 4.941 1 98.62 76 GLU A O 1
ATOM 585 N N . ALA A 1 77 ? 4.492 -24.25 6.145 1 98.69 77 ALA A N 1
ATOM 586 C CA . ALA A 1 77 ? 3.309 -25.062 6.406 1 98.69 77 ALA A CA 1
ATOM 587 C C . ALA A 1 77 ? 2.271 -24.281 7.211 1 98.69 77 ALA A C 1
ATOM 589 O O . ALA A 1 77 ? 1.07 -24.391 6.949 1 98.69 77 ALA A O 1
ATOM 590 N N . GLU A 1 78 ? 2.756 -23.578 8.203 1 98.69 78 GLU A N 1
ATOM 591 C CA . GLU A 1 78 ? 1.866 -22.766 9.023 1 98.69 78 GLU A CA 1
ATOM 592 C C . GLU A 1 78 ? 1.198 -21.672 8.195 1 98.69 78 GLU A C 1
ATOM 594 O O . GLU A 1 78 ? -0.005 -21.438 8.32 1 98.69 78 GLU A O 1
ATOM 599 N N . VAL A 1 79 ? 1.943 -21.016 7.395 1 98.75 79 VAL A N 1
ATOM 600 C CA . VAL A 1 79 ? 1.418 -19.969 6.516 1 98.75 79 VAL A CA 1
ATOM 601 C C . VAL A 1 79 ? 0.352 -20.562 5.598 1 98.75 79 VAL A C 1
ATOM 603 O O . VAL A 1 79 ? -0.741 -20 5.465 1 98.75 79 VAL A O 1
ATOM 606 N N . ALA A 1 80 ? 0.668 -21.672 4.941 1 98.88 80 ALA A N 1
ATOM 607 C CA . ALA A 1 80 ? -0.26 -22.328 4.02 1 98.88 80 ALA A CA 1
ATOM 608 C C . ALA A 1 80 ? -1.559 -22.703 4.727 1 98.88 80 ALA A C 1
ATOM 610 O O . ALA A 1 80 ? -2.646 -22.531 4.168 1 98.88 80 ALA A O 1
ATOM 611 N N . LYS A 1 81 ? -1.409 -23.188 5.934 1 98.81 81 LYS A N 1
ATOM 612 C CA . LYS A 1 81 ? -2.592 -23.562 6.699 1 98.81 81 LYS A CA 1
ATOM 613 C C . LYS A 1 81 ? -3.488 -22.359 6.957 1 98.81 81 LYS A C 1
ATOM 615 O O . LYS A 1 81 ? -4.707 -22.438 6.805 1 98.81 81 LYS A O 1
ATOM 620 N N . LYS A 1 82 ? -2.904 -21.25 7.367 1 98.75 82 LYS A N 1
ATOM 621 C CA . LYS A 1 82 ? -3.666 -20.031 7.598 1 98.75 82 LYS A CA 1
ATOM 622 C C . LYS A 1 82 ? -4.363 -19.578 6.32 1 98.75 82 LYS A C 1
ATOM 624 O O . LYS A 1 82 ? -5.508 -19.109 6.363 1 98.75 82 LYS A O 1
ATOM 629 N N . VAL A 1 83 ? -3.672 -19.703 5.215 1 98.88 83 VAL A N 1
ATOM 630 C CA . VAL A 1 83 ? -4.23 -19.297 3.932 1 98.88 83 VAL A CA 1
ATOM 631 C C . VAL A 1 83 ? -5.445 -20.172 3.6 1 98.88 83 VAL A C 1
ATOM 633 O O . VAL A 1 83 ? -6.5 -19.656 3.229 1 98.88 83 VAL A O 1
ATOM 636 N N . VAL A 1 84 ? -5.297 -21.422 3.736 1 98.88 84 VAL A N 1
ATOM 637 C CA . VAL A 1 84 ? -6.375 -22.344 3.395 1 98.88 84 VAL A CA 1
ATOM 638 C C . VAL A 1 84 ? -7.562 -22.125 4.332 1 98.88 84 VAL A C 1
ATOM 640 O O . VAL A 1 84 ? -8.719 -22.188 3.906 1 98.88 84 VAL A O 1
ATOM 643 N N . ASP A 1 85 ? -7.277 -21.812 5.625 1 98.69 85 ASP A N 1
ATOM 644 C CA . ASP A 1 85 ? -8.336 -21.547 6.594 1 98.69 85 ASP A CA 1
ATOM 645 C C . ASP A 1 85 ? -9.125 -20.297 6.211 1 98.69 85 ASP A C 1
ATOM 647 O O . ASP A 1 85 ? -10.32 -20.188 6.512 1 98.69 85 ASP A O 1
ATOM 651 N N . TYR A 1 86 ? -8.523 -19.375 5.559 1 98.69 86 TYR A N 1
ATOM 652 C CA . TYR A 1 86 ? -9.164 -18.156 5.102 1 98.69 86 TYR A CA 1
ATOM 653 C C . TYR A 1 86 ? -10.086 -18.438 3.922 1 98.69 86 TYR A C 1
ATOM 655 O O . TYR A 1 86 ? -10.969 -17.625 3.613 1 98.69 86 TYR A O 1
ATOM 663 N N . LYS A 1 87 ? -9.898 -19.531 3.227 1 98.69 87 LYS A N 1
ATOM 664 C CA . LYS A 1 87 ? -10.727 -20.016 2.123 1 98.69 87 LYS A CA 1
ATOM 665 C C . LYS A 1 87 ? -10.742 -19.016 0.968 1 98.69 87 LYS A C 1
ATOM 667 O O . LYS A 1 87 ? -11.805 -18.625 0.488 1 98.69 87 LYS A O 1
ATOM 672 N N . PRO A 1 88 ? -9.555 -18.656 0.472 1 98.81 88 PRO A N 1
ATOM 673 C CA . PRO A 1 88 ? -9.516 -17.734 -0.669 1 98.81 88 PRO A CA 1
ATOM 674 C C . PRO A 1 88 ? -9.898 -18.406 -1.983 1 98.81 88 PRO A C 1
ATOM 676 O O . PRO A 1 88 ? -9.695 -19.609 -2.15 1 98.81 88 PRO A O 1
ATOM 679 N N . ASP A 1 89 ? -10.422 -17.578 -2.875 1 98.38 89 ASP A N 1
ATOM 680 C CA . ASP A 1 89 ? -10.664 -18.047 -4.238 1 98.38 89 ASP A CA 1
ATOM 681 C C . ASP A 1 89 ? -9.406 -17.906 -5.094 1 98.38 89 ASP A C 1
ATOM 683 O O . ASP A 1 89 ? -9.266 -18.562 -6.121 1 98.38 89 ASP A O 1
ATOM 687 N N . ILE A 1 90 ? -8.555 -16.984 -4.656 1 98.94 90 ILE A N 1
ATOM 688 C CA . ILE A 1 90 ? -7.285 -16.797 -5.344 1 98.94 90 ILE A CA 1
ATOM 689 C C . ILE A 1 90 ? -6.199 -16.438 -4.328 1 98.94 90 ILE A C 1
ATOM 691 O O . ILE A 1 90 ? -6.449 -15.695 -3.375 1 98.94 90 ILE A O 1
ATOM 695 N N . VAL A 1 91 ? -5.035 -17 -4.484 1 98.94 91 VAL A N 1
ATOM 696 C CA . VAL A 1 91 ? -3.822 -16.641 -3.756 1 98.94 91 VAL A CA 1
ATOM 697 C C . VAL A 1 91 ? -2.852 -15.922 -4.695 1 98.94 91 VAL A C 1
ATOM 699 O O . VAL A 1 91 ? -2.514 -16.438 -5.762 1 98.94 91 VAL A O 1
ATOM 702 N N . TYR A 1 92 ? -2.49 -14.742 -4.344 1 98.94 92 TYR A N 1
ATOM 703 C CA . TYR A 1 92 ? -1.523 -13.969 -5.109 1 98.94 92 TYR A CA 1
ATOM 704 C C . TYR A 1 92 ? -0.144 -14.023 -4.465 1 98.94 92 TYR A C 1
ATOM 706 O O . TYR A 1 92 ? 0.027 -13.617 -3.314 1 98.94 92 TYR A O 1
ATOM 714 N N . LEU A 1 93 ? 0.832 -14.555 -5.18 1 98.81 93 LEU A N 1
ATOM 715 C CA . LEU A 1 93 ? 2.209 -14.602 -4.699 1 98.81 93 LEU A CA 1
ATOM 716 C C . LEU A 1 93 ? 2.938 -13.297 -5.02 1 98.81 93 LEU A C 1
ATOM 718 O O . LEU A 1 93 ? 3.219 -13.016 -6.188 1 98.81 93 LEU A O 1
ATOM 722 N N . SER A 1 94 ? 3.199 -12.57 -4.004 1 97.31 94 SER A N 1
ATOM 723 C CA . SER A 1 94 ? 3.787 -11.242 -4.133 1 97.31 94 SER A CA 1
ATOM 724 C C . SER A 1 94 ? 5.164 -11.18 -3.479 1 97.31 94 SER A C 1
ATOM 726 O O . SER A 1 94 ? 5.316 -10.602 -2.4 1 97.31 94 SER A O 1
ATOM 728 N N . PHE A 1 95 ? 6.191 -11.742 -4.184 1 95.5 95 PHE A N 1
ATOM 729 C CA . PHE A 1 95 ? 7.574 -11.734 -3.723 1 95.5 95 PHE A CA 1
ATOM 730 C C . PHE A 1 95 ? 8.453 -10.922 -4.668 1 95.5 95 PHE A C 1
ATOM 732 O O . PHE A 1 95 ? 8.156 -10.82 -5.859 1 95.5 95 PHE A O 1
ATOM 739 N N . GLY A 1 96 ? 9.617 -10.367 -4.121 1 86.69 96 GLY A N 1
ATOM 740 C CA . GLY A 1 96 ? 10.578 -9.75 -5.02 1 86.69 96 GLY A CA 1
ATOM 741 C C . GLY A 1 96 ? 11.273 -8.555 -4.406 1 86.69 96 GLY A C 1
ATOM 742 O O . GLY A 1 96 ? 12.484 -8.391 -4.555 1 86.69 96 GLY A O 1
ATOM 743 N N . GLY A 1 97 ? 10.492 -7.84 -3.627 1 78.94 97 GLY A N 1
ATOM 744 C CA . GLY A 1 97 ? 10.93 -6.598 -3.01 1 78.94 97 GLY A CA 1
ATOM 745 C C . GLY A 1 97 ? 12.438 -6.484 -2.893 1 78.94 97 GLY A C 1
ATOM 746 O O . GLY A 1 97 ? 13.148 -6.516 -3.9 1 78.94 97 GLY A O 1
ATOM 747 N N . GLU A 1 98 ? 12.891 -6.523 -1.881 1 83.44 98 GLU A N 1
ATOM 748 C CA . GLU A 1 98 ? 14.297 -6.293 -1.567 1 83.44 98 GLU A CA 1
ATOM 749 C C . GLU A 1 98 ? 15.094 -7.59 -1.642 1 83.44 98 GLU A C 1
ATOM 751 O O . GLU A 1 98 ? 16.266 -7.629 -1.237 1 83.44 98 GLU A O 1
ATOM 756 N N . GLN A 1 99 ? 14.562 -8.625 -2.289 1 87.88 99 GLN A N 1
ATOM 757 C CA . GLN A 1 99 ? 15.188 -9.945 -2.258 1 87.88 99 GLN A CA 1
ATOM 758 C C . GLN A 1 99 ? 15.875 -10.258 -3.586 1 87.88 99 GLN A C 1
ATOM 760 O O . GLN A 1 99 ? 15.461 -9.766 -4.637 1 87.88 99 GLN A O 1
ATOM 765 N N . LYS A 1 100 ? 16.875 -11.094 -3.467 1 90.44 100 LYS A N 1
ATOM 766 C CA . LYS A 1 100 ? 17.5 -11.625 -4.676 1 90.44 100 LYS A CA 1
ATOM 767 C C . LYS A 1 100 ? 16.562 -12.57 -5.414 1 90.44 100 LYS A C 1
ATOM 769 O O . LYS A 1 100 ? 15.766 -13.281 -4.789 1 90.44 100 LYS A O 1
ATOM 774 N N . LEU A 1 101 ? 16.688 -12.68 -6.742 1 91.94 101 LEU A N 1
ATOM 775 C CA . LEU A 1 101 ? 15.828 -13.516 -7.574 1 91.94 101 LEU A CA 1
ATOM 776 C C . LEU A 1 101 ? 15.938 -14.984 -7.176 1 91.94 101 LEU A C 1
ATOM 778 O O . LEU A 1 101 ? 14.945 -15.711 -7.168 1 91.94 101 LEU A O 1
ATOM 782 N N . SER A 1 102 ? 17.188 -15.43 -6.863 1 93.69 102 SER A N 1
ATOM 783 C CA . SER A 1 102 ? 17.391 -16.828 -6.48 1 93.69 102 SER A CA 1
ATOM 784 C C . SER A 1 102 ? 16.609 -17.172 -5.219 1 93.69 102 SER A C 1
ATOM 786 O O . SER A 1 102 ? 16.031 -18.25 -5.117 1 93.69 102 SER A O 1
ATOM 788 N N . TYR A 1 103 ? 16.625 -16.234 -4.277 1 95.25 103 TYR A N 1
ATOM 789 C CA . TYR A 1 103 ? 15.875 -16.469 -3.047 1 95.25 103 TYR A CA 1
ATOM 790 C C . TYR A 1 103 ? 14.375 -16.453 -3.309 1 95.25 103 TYR A C 1
ATOM 792 O O . TYR A 1 103 ? 13.633 -17.25 -2.742 1 95.25 103 TYR A O 1
ATOM 800 N N . VAL A 1 104 ? 13.93 -15.578 -4.168 1 96.31 104 VAL A N 1
ATOM 801 C CA . VAL A 1 104 ? 12.523 -15.508 -4.547 1 96.31 104 VAL A CA 1
ATOM 802 C C . VAL A 1 104 ? 12.086 -16.844 -5.16 1 96.31 104 VAL A C 1
ATOM 804 O O . VAL A 1 104 ? 11.008 -17.359 -4.844 1 96.31 104 VAL A O 1
ATOM 807 N N . ALA A 1 105 ? 12.891 -17.422 -6.031 1 96.88 105 ALA A N 1
ATOM 808 C CA . ALA A 1 105 ? 12.602 -18.719 -6.629 1 96.88 105 ALA A CA 1
ATOM 809 C C . ALA A 1 105 ? 12.477 -19.812 -5.559 1 96.88 105 ALA A C 1
ATOM 811 O O . ALA A 1 105 ? 11.57 -20.641 -5.609 1 96.88 105 ALA A O 1
ATOM 812 N N . GLU A 1 106 ? 13.398 -19.75 -4.629 1 97.31 106 GLU A N 1
ATOM 813 C CA . GLU A 1 106 ? 13.438 -20.75 -3.557 1 97.31 106 GLU A CA 1
ATOM 814 C C . GLU A 1 106 ? 12.172 -20.688 -2.709 1 97.31 106 GLU A C 1
ATOM 816 O O . GLU A 1 106 ? 11.523 -21.703 -2.475 1 97.31 106 GLU A O 1
ATOM 821 N N . ILE A 1 107 ? 11.781 -19.469 -2.277 1 97.88 107 ILE A N 1
ATOM 822 C CA . ILE A 1 107 ? 10.648 -19.359 -1.361 1 97.88 107 ILE A CA 1
ATOM 823 C C . ILE A 1 107 ? 9.352 -19.609 -2.119 1 97.88 107 ILE A C 1
ATOM 825 O O . ILE A 1 107 ? 8.367 -20.078 -1.535 1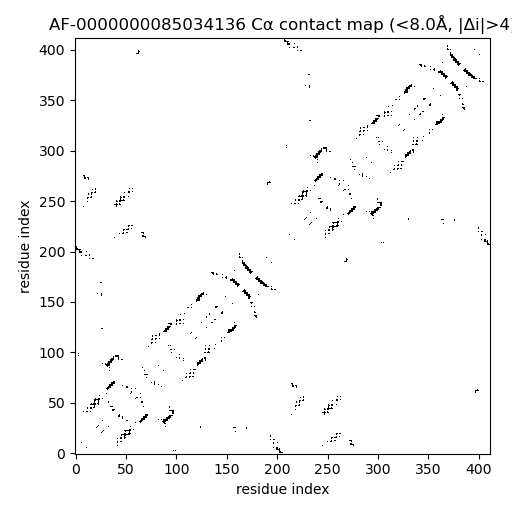 97.88 107 ILE A O 1
ATOM 829 N N . THR A 1 108 ? 9.328 -19.344 -3.428 1 98.44 108 THR A N 1
ATOM 830 C CA . THR A 1 108 ? 8.172 -19.656 -4.246 1 98.44 108 THR A CA 1
ATOM 831 C C . THR A 1 108 ? 7.922 -21.172 -4.27 1 98.44 108 THR A C 1
ATOM 833 O O . THR A 1 108 ? 6.801 -21.625 -4.051 1 98.44 108 THR A O 1
ATOM 836 N N . LYS A 1 109 ? 8.977 -21.891 -4.48 1 98.5 109 LYS A N 1
ATOM 837 C CA . LYS A 1 109 ? 8.852 -23.344 -4.492 1 98.5 109 LYS A CA 1
ATOM 838 C C . LYS A 1 109 ? 8.367 -23.875 -3.145 1 98.5 109 LYS A C 1
ATOM 840 O O . LYS A 1 109 ? 7.488 -24.734 -3.086 1 98.5 109 LYS A O 1
ATOM 845 N N . LYS A 1 110 ? 8.969 -23.344 -2.086 1 98.5 110 LYS A N 1
ATOM 846 C CA . LYS A 1 110 ? 8.633 -23.781 -0.739 1 98.5 110 LYS A CA 1
ATOM 847 C C . LYS A 1 110 ? 7.168 -23.516 -0.42 1 98.5 110 LYS A C 1
ATOM 849 O O . LYS A 1 110 ? 6.465 -24.375 0.105 1 98.5 110 LYS A O 1
ATOM 854 N N . ILE A 1 111 ? 6.652 -22.359 -0.782 1 98.75 111 ILE A N 1
ATOM 855 C CA . ILE A 1 111 ? 5.293 -21.984 -0.397 1 98.75 111 ILE A CA 1
ATOM 856 C C . ILE A 1 111 ? 4.289 -22.719 -1.283 1 98.75 111 ILE A C 1
ATOM 858 O O . ILE A 1 111 ? 3.207 -23.094 -0.827 1 98.75 111 ILE A O 1
ATOM 862 N N . LEU A 1 112 ? 4.586 -22.922 -2.57 1 98.81 112 LEU A N 1
ATOM 863 C CA . LEU A 1 112 ? 3.711 -23.703 -3.439 1 98.81 112 LEU A CA 1
ATOM 864 C C . LEU A 1 112 ? 3.586 -25.141 -2.936 1 98.81 112 LEU A C 1
ATOM 866 O O . LEU A 1 112 ? 2.496 -25.719 -2.945 1 98.81 112 LEU A O 1
ATOM 870 N N . SER A 1 113 ? 4.746 -25.688 -2.514 1 98.75 113 SER A N 1
ATOM 871 C CA . SER A 1 113 ? 4.715 -27.031 -1.927 1 98.75 113 SER A CA 1
ATOM 872 C C . SER A 1 113 ? 3.822 -27.062 -0.691 1 98.75 113 SER A C 1
ATOM 874 O O . SER A 1 113 ? 3.031 -28 -0.521 1 98.75 113 SER A O 1
ATOM 876 N N . ALA A 1 114 ? 3.973 -26.078 0.166 1 98.88 114 ALA A N 1
ATOM 877 C CA . ALA A 1 114 ? 3.182 -26.016 1.393 1 98.88 114 ALA A CA 1
ATOM 878 C C . ALA A 1 114 ? 1.696 -25.859 1.08 1 98.88 114 ALA A C 1
ATOM 880 O O . ALA A 1 114 ? 0.851 -26.469 1.731 1 98.88 114 ALA A O 1
ATOM 881 N N . LEU A 1 115 ? 1.322 -25.031 0.107 1 98.88 115 LEU A N 1
ATOM 882 C CA . LEU A 1 115 ? -0.066 -24.859 -0.307 1 98.88 115 LEU A CA 1
ATOM 883 C C . LEU A 1 115 ? -0.643 -26.156 -0.839 1 98.88 115 LEU A C 1
ATOM 885 O O . LEU A 1 115 ? -1.776 -26.516 -0.514 1 98.88 115 LEU A O 1
ATOM 889 N N . SER A 1 116 ? 0.174 -26.812 -1.648 1 98.75 116 SER A N 1
ATOM 890 C CA . SER A 1 116 ? -0.228 -28.109 -2.172 1 98.75 116 SER A CA 1
ATOM 891 C C . SER A 1 116 ? -0.548 -29.094 -1.044 1 98.75 116 SER A C 1
ATOM 893 O O . SER A 1 116 ? -1.604 -29.719 -1.048 1 98.75 116 SER A O 1
ATOM 895 N N . GLN A 1 117 ? 0.333 -29.141 -0.08 1 98.69 117 GLN A N 1
ATOM 896 C CA . GLN A 1 117 ? 0.191 -30.078 1.034 1 98.69 117 GLN A CA 1
ATOM 897 C C . GLN A 1 117 ? -1.005 -29.703 1.909 1 98.69 117 GLN A C 1
ATOM 899 O O . GLN A 1 117 ? -1.656 -30.578 2.479 1 98.69 117 GLN A O 1
ATOM 904 N N . ALA A 1 118 ? -1.282 -28.422 1.968 1 98.69 118 ALA A N 1
ATOM 905 C CA . ALA A 1 118 ? -2.393 -27.953 2.789 1 98.69 118 ALA A CA 1
ATOM 906 C C . ALA A 1 118 ? -3.725 -28.125 2.068 1 98.69 118 ALA A C 1
ATOM 908 O O . ALA A 1 118 ? -4.789 -27.922 2.656 1 98.69 118 ALA A O 1
ATOM 909 N N . GLY A 1 119 ? -3.719 -28.453 0.773 1 98.19 119 GLY A N 1
ATOM 910 C CA . GLY A 1 119 ? -4.93 -28.812 0.048 1 98.19 119 GLY A CA 1
ATOM 911 C C . GLY A 1 119 ? -5.551 -27.625 -0.675 1 98.19 119 GLY A C 1
ATOM 912 O O . GLY A 1 119 ? -6.738 -27.656 -1.017 1 98.19 119 GLY A O 1
ATOM 913 N N . TYR A 1 120 ? -4.785 -26.578 -0.859 1 98.75 120 TYR A N 1
ATOM 914 C CA . TYR A 1 120 ? -5.328 -25.438 -1.588 1 98.75 120 TYR A CA 1
ATOM 915 C C . TYR A 1 120 ? -5.578 -25.797 -3.049 1 98.75 120 TYR A C 1
ATOM 917 O O . TYR A 1 120 ? -4.707 -26.344 -3.719 1 98.75 120 TYR A O 1
ATOM 925 N N . LYS A 1 121 ? -6.742 -25.375 -3.568 1 98.31 121 LYS A N 1
ATOM 926 C CA . LYS A 1 121 ? -7.109 -25.75 -4.93 1 98.31 121 LYS A CA 1
ATOM 927 C C . LYS A 1 121 ? -7.711 -24.562 -5.684 1 98.31 121 LYS A C 1
ATOM 929 O O . LYS A 1 121 ? -8.305 -24.75 -6.754 1 98.31 121 LYS A O 1
ATOM 934 N N . GLY A 1 122 ? -7.676 -23.359 -5.129 1 98.56 122 GLY A N 1
ATOM 935 C CA . GLY A 1 122 ? -8.195 -22.172 -5.789 1 98.56 122 GLY A CA 1
ATOM 936 C C . GLY A 1 122 ? -7.285 -21.656 -6.883 1 98.56 122 GLY A C 1
ATOM 937 O O . GLY A 1 122 ? -6.426 -22.375 -7.383 1 98.56 122 GLY A O 1
ATOM 938 N N . ALA A 1 123 ? -7.5 -20.453 -7.293 1 98.94 123 ALA A N 1
ATOM 939 C CA . ALA A 1 123 ? -6.691 -19.828 -8.336 1 98.94 123 ALA A CA 1
ATOM 940 C C . ALA A 1 123 ? -5.387 -19.281 -7.766 1 98.94 123 ALA A C 1
ATOM 942 O O . ALA A 1 123 ? -5.27 -19.078 -6.559 1 98.94 123 ALA A O 1
ATOM 943 N N . LEU A 1 124 ? -4.422 -19.125 -8.648 1 98.94 124 LEU A N 1
ATOM 944 C CA . LEU A 1 124 ? -3.113 -18.594 -8.297 1 98.94 124 LEU A CA 1
ATOM 945 C C . LEU A 1 124 ? -2.775 -17.375 -9.156 1 98.94 124 LEU A C 1
ATOM 947 O O . LEU A 1 124 ? -2.875 -17.422 -10.383 1 98.94 124 LEU A O 1
ATOM 951 N N . GLY A 1 125 ? -2.555 -16.25 -8.508 1 98.88 125 GLY A N 1
ATOM 952 C CA . GLY A 1 125 ? -1.961 -15.094 -9.164 1 98.88 125 GLY A CA 1
ATOM 953 C C . GLY A 1 125 ? -0.47 -14.969 -8.914 1 98.88 125 GLY A C 1
ATOM 954 O O . GLY A 1 125 ? 0.003 -15.227 -7.805 1 98.88 125 GLY A O 1
ATOM 955 N N . ILE A 1 126 ? 0.257 -14.57 -9.93 1 98.62 126 ILE A N 1
ATOM 956 C CA . ILE A 1 126 ? 1.713 -14.547 -9.836 1 98.62 126 ILE A CA 1
ATOM 957 C C . ILE A 1 126 ? 2.232 -13.148 -10.164 1 98.62 126 ILE A C 1
ATOM 959 O O . ILE A 1 126 ? 1.963 -12.625 -11.25 1 98.62 126 ILE A O 1
ATOM 963 N N . HIS A 1 127 ? 2.949 -12.539 -9.219 1 98 127 HIS A N 1
ATOM 964 C CA . HIS A 1 127 ? 3.648 -11.289 -9.5 1 98 127 HIS A CA 1
ATOM 965 C C . HIS A 1 127 ? 4.734 -11.484 -10.547 1 98 127 HIS A C 1
ATOM 967 O O . HIS A 1 127 ? 5.406 -12.516 -10.57 1 98 12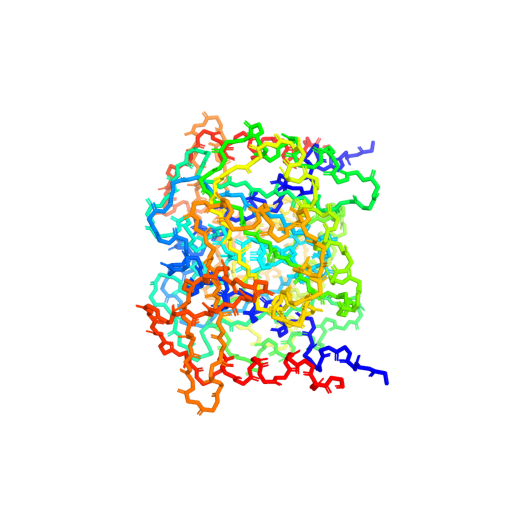7 HIS A O 1
ATOM 973 N N . VAL A 1 128 ? 4.996 -10.531 -11.312 1 95.94 128 VAL A N 1
ATOM 974 C CA . VAL A 1 128 ? 5.906 -10.602 -12.445 1 95.94 128 VAL A CA 1
ATOM 975 C C . VAL A 1 128 ? 7.312 -10.945 -11.961 1 95.94 128 VAL A C 1
ATOM 977 O O . VAL A 1 128 ? 8.062 -11.648 -12.641 1 95.94 128 VAL A O 1
ATOM 980 N N . ARG A 1 129 ? 7.695 -10.453 -10.867 1 94.38 129 ARG A N 1
ATOM 981 C CA . ARG A 1 129 ? 9.023 -10.758 -10.344 1 94.38 129 ARG A CA 1
ATOM 982 C C . ARG A 1 129 ? 9.148 -12.234 -9.992 1 94.38 129 ARG A C 1
ATOM 984 O O . ARG A 1 129 ? 10.211 -12.836 -10.148 1 94.38 129 ARG A O 1
ATOM 991 N N . VAL A 1 130 ? 8.109 -12.844 -9.422 1 97 130 VAL A N 1
ATOM 992 C CA . VAL A 1 130 ? 8.07 -14.273 -9.148 1 97 130 VAL A CA 1
ATOM 993 C C . VAL A 1 130 ? 8.188 -15.055 -10.461 1 97 130 VAL A C 1
ATOM 995 O O . VAL A 1 130 ? 8.938 -16.031 -10.547 1 97 130 VAL A O 1
ATOM 998 N N . TRP A 1 131 ? 7.449 -14.586 -11.414 1 96.81 131 TRP A N 1
ATOM 999 C CA . TRP A 1 131 ? 7.484 -15.172 -12.75 1 96.81 131 TRP A CA 1
ATOM 1000 C C . TRP A 1 131 ? 8.906 -15.188 -13.305 1 96.81 131 TRP A C 1
ATOM 1002 O O . TRP A 1 131 ? 9.391 -16.219 -13.758 1 96.81 131 TRP A O 1
ATOM 1012 N N . LEU A 1 132 ? 9.594 -14.102 -13.195 1 94.5 132 LEU A N 1
ATOM 1013 C CA . LEU A 1 132 ? 10.961 -13.961 -13.688 1 94.5 132 LEU A CA 1
ATOM 1014 C C . LEU A 1 132 ? 11.93 -14.789 -12.852 1 94.5 132 LEU A C 1
ATOM 1016 O O . LEU A 1 132 ? 12.781 -15.492 -13.398 1 94.5 132 LEU A O 1
ATOM 1020 N N . ALA A 1 133 ? 11.797 -14.68 -11.555 1 95.12 133 ALA A N 1
ATOM 1021 C CA . ALA A 1 133 ? 12.703 -15.359 -10.641 1 95.12 133 ALA A CA 1
ATOM 1022 C C . ALA A 1 133 ? 12.664 -16.875 -10.852 1 95.12 133 ALA A C 1
ATOM 1024 O O . ALA A 1 133 ? 13.68 -17.562 -10.695 1 95.12 133 ALA A O 1
ATOM 1025 N N . THR A 1 134 ? 11.523 -17.406 -11.211 1 97.25 134 THR A N 1
ATOM 1026 C CA . THR A 1 134 ? 11.352 -18.844 -11.391 1 97.25 134 THR A CA 1
ATOM 1027 C C . THR A 1 134 ? 11.578 -19.234 -12.852 1 97.25 134 THR A C 1
ATOM 1029 O O . THR A 1 134 ? 11.234 -20.344 -13.258 1 97.25 134 THR A O 1
ATOM 1032 N N . LYS A 1 135 ? 12.07 -18.312 -13.625 1 95.5 135 LYS A N 1
ATOM 1033 C CA . LYS A 1 135 ? 12.289 -18.547 -15.047 1 95.5 135 LYS A CA 1
ATOM 1034 C C . LYS A 1 135 ? 11.023 -19.031 -15.727 1 95.5 135 LYS A C 1
ATOM 1036 O O . LYS A 1 135 ? 11.023 -20.094 -16.359 1 95.5 135 LYS A O 1
ATOM 1041 N N . GLN A 1 136 ? 9.969 -18.219 -15.586 1 96.75 136 GLN A N 1
ATOM 1042 C CA . GLN A 1 136 ? 8.656 -18.5 -16.156 1 96.75 136 GLN A CA 1
ATOM 1043 C C . GLN A 1 136 ? 8.133 -19.844 -15.672 1 96.75 136 GLN A C 1
ATOM 1045 O O . GLN A 1 136 ? 7.594 -20.625 -16.469 1 96.75 136 GLN A O 1
ATOM 1050 N N . LEU A 1 137 ? 8.383 -20.203 -14.438 1 97.31 137 LEU A N 1
ATOM 1051 C CA . LEU A 1 137 ? 7.91 -21.359 -13.68 1 97.31 137 LEU A CA 1
ATOM 1052 C C . LEU A 1 137 ? 8.672 -22.609 -14.078 1 97.31 137 LEU A C 1
ATOM 1054 O O . LEU A 1 137 ? 8.438 -23.688 -13.516 1 97.31 137 LEU A O 1
ATOM 1058 N N . SER A 1 138 ? 9.633 -22.562 -14.945 1 96.38 138 SER A N 1
ATOM 1059 C CA . SER A 1 138 ? 10.367 -23.766 -15.336 1 96.38 138 SER A CA 1
ATOM 1060 C C . SER A 1 138 ? 11.078 -24.375 -14.141 1 96.38 138 SER A C 1
ATOM 1062 O O . SER A 1 138 ? 11.156 -25.609 -14.023 1 96.38 138 SER A O 1
ATOM 1064 N N . ALA A 1 139 ? 11.594 -23.547 -13.234 1 95 139 ALA A N 1
ATOM 1065 C CA . ALA A 1 139 ? 12.289 -24.047 -12.039 1 95 139 ALA A CA 1
ATOM 1066 C C . ALA A 1 139 ? 11.328 -24.797 -11.125 1 95 139 ALA A C 1
ATOM 1068 O O . ALA A 1 139 ? 11.727 -25.734 -10.43 1 95 139 ALA A O 1
ATOM 1069 N N . VAL A 1 140 ? 10.117 -24.391 -11.094 1 97.12 140 VAL A N 1
ATOM 1070 C CA . VAL A 1 140 ? 9.094 -25 -10.258 1 97.12 140 VAL A CA 1
ATOM 1071 C C . VAL A 1 140 ? 8.57 -26.266 -10.93 1 97.12 140 VAL A C 1
ATOM 1073 O O . VAL A 1 140 ? 8.383 -27.297 -10.266 1 97.12 140 VAL A O 1
ATOM 1076 N N . LEU A 1 141 ? 8.422 -26.25 -12.227 1 97.38 141 LEU A N 1
ATOM 1077 C CA . LEU A 1 141 ? 7.789 -27.312 -12.992 1 97.38 141 LEU A CA 1
ATOM 1078 C C . LEU A 1 141 ? 8.75 -28.484 -13.195 1 97.38 141 LEU A C 1
ATOM 1080 O O . LEU A 1 141 ? 8.328 -29.578 -13.586 1 97.38 141 LEU A O 1
ATOM 1084 N N . ALA A 1 142 ? 10.008 -28.25 -12.883 1 95.69 142 ALA A N 1
ATOM 1085 C CA . ALA A 1 142 ? 10.984 -29.344 -12.93 1 95.69 142 ALA A CA 1
ATOM 1086 C C . ALA A 1 142 ? 10.648 -30.422 -11.906 1 95.69 142 ALA A C 1
ATOM 1088 O O . ALA A 1 142 ? 11.062 -31.578 -12.047 1 95.69 142 ALA A O 1
ATOM 1089 N N . ASP A 1 143 ? 10.016 -30 -10.852 1 95.5 143 ASP A N 1
ATOM 1090 C CA . ASP A 1 143 ? 9.492 -30.938 -9.867 1 95.5 143 ASP A CA 1
ATOM 1091 C C . ASP A 1 143 ? 8.117 -31.469 -10.289 1 95.5 143 ASP A C 1
ATOM 1093 O O . ASP A 1 143 ? 7.145 -30.719 -10.32 1 95.5 143 ASP A O 1
ATOM 1097 N N . LYS A 1 144 ? 8.047 -32.719 -10.492 1 95.69 144 LYS A N 1
ATOM 1098 C CA . LYS A 1 144 ? 6.836 -33.344 -11.039 1 95.69 144 LYS A CA 1
ATOM 1099 C C . LYS A 1 144 ? 5.641 -33.094 -10.117 1 95.69 144 LYS A C 1
ATOM 1101 O O . LYS A 1 144 ? 4.527 -32.844 -10.594 1 95.69 144 LYS A O 1
ATOM 1106 N N . LYS A 1 145 ? 5.848 -33.219 -8.859 1 96.06 145 LYS A N 1
ATOM 1107 C CA . LYS A 1 145 ? 4.762 -33 -7.906 1 96.06 145 LYS A CA 1
ATOM 1108 C C . LYS A 1 145 ? 4.215 -31.578 -7.996 1 96.06 145 LYS A C 1
ATOM 1110 O O . LYS A 1 145 ? 3 -31.375 -7.957 1 96.06 145 LYS A O 1
ATOM 1115 N N . LEU A 1 146 ? 5.039 -30.609 -8.086 1 97.62 146 LEU A N 1
ATOM 1116 C CA . LEU A 1 146 ? 4.625 -29.219 -8.195 1 97.62 146 LEU A CA 1
ATOM 1117 C C . LEU A 1 146 ? 3.988 -28.938 -9.555 1 97.62 146 LEU A C 1
ATOM 1119 O O . LEU A 1 146 ? 3.047 -28.141 -9.656 1 97.62 146 LEU A O 1
ATOM 1123 N N . ALA A 1 147 ? 4.562 -29.531 -10.555 1 97.12 147 ALA A N 1
ATOM 1124 C CA . ALA A 1 147 ? 3.965 -29.406 -11.883 1 97.12 147 ALA A CA 1
ATOM 1125 C C . ALA A 1 147 ? 2.521 -29.906 -11.891 1 97.12 147 ALA A C 1
ATOM 1127 O O . ALA A 1 147 ? 1.629 -29.234 -12.406 1 97.12 147 ALA A O 1
ATOM 1128 N N . ASP A 1 148 ? 2.311 -31.094 -11.359 1 96.81 148 ASP A N 1
ATOM 1129 C CA . ASP A 1 148 ? 0.972 -31.656 -11.258 1 96.81 148 ASP A CA 1
ATOM 1130 C C . ASP A 1 148 ? 0.051 -30.766 -10.43 1 96.81 148 ASP A C 1
ATOM 1132 O O . ASP A 1 148 ? -1.117 -30.578 -10.773 1 96.81 148 ASP A O 1
ATOM 1136 N N . TYR A 1 149 ? 0.585 -30.266 -9.359 1 97.94 149 TYR A N 1
ATOM 1137 C CA . TYR A 1 149 ? -0.174 -29.375 -8.484 1 97.94 149 TYR A CA 1
ATOM 1138 C C . TYR A 1 149 ? -0.633 -28.125 -9.234 1 97.94 149 TYR A C 1
ATOM 1140 O O . TYR A 1 149 ? -1.823 -27.812 -9.242 1 97.94 149 TYR A O 1
ATOM 1148 N N . LEU A 1 150 ? 0.291 -27.453 -9.867 1 98.31 150 LEU A N 1
ATOM 1149 C CA . LEU A 1 150 ? -0.041 -26.234 -10.594 1 98.31 150 LEU A CA 1
ATOM 1150 C C . LEU A 1 150 ? -1.061 -26.5 -11.695 1 98.31 150 LEU A C 1
ATOM 1152 O O . LEU A 1 150 ? -1.955 -25.688 -11.938 1 98.31 150 LEU A O 1
ATOM 1156 N N . ALA A 1 151 ? -0.926 -27.641 -12.359 1 97.06 151 ALA A N 1
ATOM 1157 C CA . ALA A 1 151 ? -1.858 -28.031 -13.414 1 97.06 151 ALA A CA 1
ATOM 1158 C C . ALA A 1 151 ? -3.25 -28.297 -12.844 1 97.06 151 ALA A C 1
ATOM 1160 O O . ALA A 1 151 ? -4.25 -28.188 -13.562 1 97.06 151 ALA A O 1
ATOM 1161 N N . SER A 1 152 ? -3.293 -28.656 -11.609 1 97.06 152 SER A N 1
ATOM 1162 C CA . SER A 1 152 ? -4.555 -29.031 -10.977 1 97.06 152 SER A CA 1
ATOM 1163 C C . SER A 1 152 ? -5.312 -27.812 -10.477 1 97.06 152 SER A C 1
ATOM 1165 O O . SER A 1 152 ? -6.496 -27.906 -10.148 1 97.06 152 SER A O 1
ATOM 1167 N N . LEU A 1 153 ? -4.684 -26.656 -10.375 1 98.12 153 LEU A N 1
ATOM 1168 C CA . LEU A 1 153 ? -5.32 -25.453 -9.875 1 98.12 153 LEU A CA 1
ATOM 1169 C C . LEU A 1 153 ? -6.41 -24.969 -10.82 1 98.12 153 LEU A C 1
ATOM 1171 O O . LEU A 1 153 ? -6.367 -25.266 -12.023 1 98.12 153 LEU A O 1
ATOM 1175 N N . LYS A 1 154 ? -7.398 -24.25 -10.273 1 98 154 LYS A N 1
ATOM 1176 C CA . LYS A 1 154 ? -8.539 -23.781 -11.055 1 98 154 LYS A CA 1
ATOM 1177 C C . LYS A 1 154 ? -8.086 -22.859 -12.18 1 98 154 LYS A C 1
ATOM 1179 O O . LYS A 1 154 ? -8.641 -22.906 -13.281 1 98 154 LYS A O 1
ATOM 1184 N N . GLU A 1 155 ? -7.191 -21.984 -11.859 1 98.5 155 GLU A N 1
ATOM 1185 C CA . GLU A 1 155 ? -6.66 -21 -12.797 1 98.5 155 GLU A CA 1
ATOM 1186 C C . GLU A 1 155 ? -5.348 -20.422 -12.297 1 98.5 155 GLU A C 1
ATOM 1188 O O . GLU A 1 155 ? -5.133 -20.297 -11.086 1 98.5 155 GLU A O 1
ATOM 1193 N N . VAL A 1 156 ? -4.445 -20.156 -13.18 1 98.81 156 VAL A N 1
ATOM 1194 C CA . VAL A 1 156 ? -3.227 -19.406 -12.883 1 98.81 156 VAL A CA 1
ATOM 1195 C C . VAL A 1 156 ? -3.191 -18.125 -13.703 1 98.81 156 VAL A C 1
ATOM 1197 O O . VAL A 1 156 ? -3.355 -18.156 -14.93 1 98.81 156 VAL A O 1
ATOM 1200 N N . ARG A 1 157 ? -3.027 -16.969 -13.016 1 98.88 157 ARG A N 1
ATOM 1201 C CA . ARG A 1 157 ? -2.975 -15.672 -13.695 1 98.88 157 ARG A CA 1
ATOM 1202 C C . ARG A 1 157 ? -1.624 -14.992 -13.477 1 98.88 157 ARG A C 1
ATOM 1204 O O . ARG A 1 157 ? -0.981 -15.195 -12.445 1 98.88 157 ARG A O 1
ATOM 1211 N N . LEU A 1 158 ? -1.279 -14.242 -14.43 1 98.38 158 LEU A N 1
ATOM 1212 C CA . LEU A 1 158 ? -0.014 -13.523 -14.5 1 98.38 158 LEU A CA 1
ATOM 1213 C C . LEU A 1 158 ? -0.193 -12.18 -15.195 1 98.38 158 LEU A C 1
ATOM 1215 O O . LEU A 1 158 ? -1.041 -12.039 -16.078 1 98.38 158 LEU A O 1
ATOM 1219 N N . PHE A 1 159 ? 0.55 -11.188 -14.75 1 98.56 159 PHE A N 1
ATOM 1220 C CA . PHE A 1 159 ? 0.688 -10 -15.586 1 98.56 159 PHE A CA 1
ATOM 1221 C C . PHE A 1 159 ? 2.143 -9.789 -15.984 1 98.56 159 PHE A C 1
ATOM 1223 O O . PHE A 1 159 ? 3.057 -10.156 -15.242 1 98.56 159 PHE A O 1
ATOM 1230 N N . THR A 1 160 ? 2.381 -9.297 -17.125 1 97.56 160 THR A N 1
ATOM 1231 C CA . THR A 1 160 ? 3.688 -8.859 -17.609 1 97.56 160 THR A CA 1
ATOM 1232 C C . THR A 1 160 ? 3.623 -7.434 -18.141 1 97.56 160 THR A C 1
ATOM 1234 O O . THR A 1 160 ? 2.539 -6.859 -18.25 1 97.56 160 THR A O 1
ATOM 1237 N N . ALA A 1 161 ? 4.801 -6.859 -18.344 1 96.44 161 ALA A N 1
ATOM 1238 C CA . ALA A 1 161 ? 4.859 -5.484 -18.844 1 96.44 161 ALA A CA 1
ATOM 1239 C C . ALA A 1 161 ? 5.543 -5.418 -20.203 1 96.44 161 ALA A C 1
ATOM 1241 O O . ALA A 1 161 ? 6.57 -6.062 -20.422 1 96.44 161 ALA A O 1
ATOM 1242 N N . ASP A 1 162 ? 4.902 -4.824 -21.141 1 96.75 162 ASP A N 1
ATOM 1243 C CA . ASP A 1 162 ? 5.504 -4.359 -22.375 1 96.75 162 ASP A CA 1
ATOM 1244 C C . ASP A 1 162 ? 5.883 -2.881 -22.297 1 96.75 162 ASP A C 1
ATOM 1246 O O . ASP A 1 162 ? 5.156 -2.02 -22.797 1 96.75 162 ASP A O 1
ATOM 1250 N N . VAL A 1 163 ? 7.031 -2.547 -21.75 1 96.19 163 VAL A N 1
ATOM 1251 C CA . VAL A 1 163 ? 7.438 -1.212 -21.312 1 96.19 163 VAL A CA 1
ATOM 1252 C C . VAL A 1 163 ? 7.582 -0.3 -22.531 1 96.19 163 VAL A C 1
ATOM 1254 O O . VAL A 1 163 ? 7.062 0.818 -22.547 1 96.19 163 VAL A O 1
ATOM 1257 N N . PRO A 1 164 ? 8.266 -0.761 -23.625 1 95.81 164 PRO A N 1
ATOM 1258 C CA . PRO A 1 164 ? 8.406 0.106 -24.797 1 95.81 164 PRO A CA 1
ATOM 1259 C C . PRO A 1 164 ? 7.062 0.58 -25.344 1 95.81 164 PRO A C 1
ATOM 1261 O O . PRO A 1 164 ? 6.961 1.691 -25.875 1 95.81 164 PRO A O 1
ATOM 1264 N N . ASN A 1 165 ? 6.023 -0.29 -25.234 1 97.94 165 ASN A N 1
ATOM 1265 C CA . ASN A 1 165 ? 4.711 0.066 -25.766 1 97.94 165 ASN A CA 1
ATOM 1266 C C . ASN A 1 165 ? 3.766 0.535 -24.672 1 97.94 165 ASN A C 1
ATOM 1268 O O . ASN A 1 165 ? 2.578 0.75 -24.906 1 97.94 165 ASN A O 1
ATOM 1272 N N . ARG A 1 166 ? 4.227 0.678 -23.469 1 97.94 166 ARG A N 1
ATOM 1273 C CA . ARG A 1 166 ? 3.527 1.189 -22.297 1 97.94 166 ARG A CA 1
ATOM 1274 C C . ARG A 1 166 ? 2.223 0.432 -22.062 1 97.94 166 ARG A C 1
ATOM 1276 O O . ARG A 1 166 ? 1.158 1.041 -21.938 1 97.94 166 ARG A O 1
ATOM 1283 N N . LYS A 1 167 ? 2.422 -0.92 -21.891 1 98.62 167 LYS A N 1
ATOM 1284 C CA . LYS A 1 167 ? 1.253 -1.764 -21.656 1 98.62 167 LYS A CA 1
ATOM 1285 C C . LYS A 1 167 ? 1.518 -2.777 -20.547 1 98.62 167 LYS A C 1
ATOM 1287 O O . LYS A 1 167 ? 2.629 -3.301 -20.438 1 98.62 167 LYS A O 1
ATOM 1292 N N . PHE A 1 168 ? 0.533 -3 -19.719 1 98.75 168 PHE A N 1
ATOM 1293 C CA . PHE A 1 168 ? 0.454 -4.234 -18.953 1 98.75 168 PHE A CA 1
ATOM 1294 C C . PHE A 1 168 ? -0.351 -5.289 -19.703 1 98.75 168 PHE A C 1
ATOM 1296 O O . PHE A 1 168 ? -1.373 -4.98 -20.312 1 98.75 168 PHE A O 1
ATOM 1303 N N . LEU A 1 169 ? 0.156 -6.457 -19.703 1 98.88 169 LEU A N 1
ATOM 1304 C CA . LEU A 1 169 ? -0.502 -7.605 -20.312 1 98.88 169 LEU A CA 1
ATOM 1305 C C . LEU A 1 169 ? -0.915 -8.625 -19.266 1 98.88 169 LEU A C 1
ATOM 1307 O O . LEU A 1 169 ? -0.094 -9.039 -18.438 1 98.88 169 LEU A O 1
ATOM 1311 N N . PHE A 1 170 ? -2.15 -8.992 -19.266 1 98.88 170 PHE A N 1
ATOM 1312 C CA . PHE A 1 170 ? -2.686 -9.977 -18.328 1 98.88 170 PHE A CA 1
ATOM 1313 C C . PHE A 1 170 ? -2.908 -11.32 -19.016 1 98.88 170 PHE A C 1
ATOM 1315 O O . PHE A 1 170 ? -3.424 -11.367 -20.141 1 98.88 170 PHE A O 1
ATOM 1322 N N . HIS A 1 171 ? -2.441 -12.391 -18.344 1 98.88 171 HIS A N 1
ATOM 1323 C CA . HIS A 1 171 ? -2.422 -13.719 -18.953 1 98.88 171 HIS A CA 1
ATOM 1324 C C . HIS A 1 171 ? -3.084 -14.75 -18.062 1 98.88 171 HIS A C 1
ATOM 1326 O O . HIS A 1 171 ? -2.988 -14.664 -16.828 1 98.88 171 HIS A O 1
ATOM 1332 N N . LYS A 1 172 ? -3.756 -15.719 -18.672 1 98.69 172 LYS A N 1
ATOM 1333 C CA . LYS A 1 172 ? -3.957 -17.031 -18.078 1 98.69 172 LYS A CA 1
ATOM 1334 C C . LYS A 1 172 ? -2.82 -17.984 -18.438 1 98.69 172 LYS A C 1
ATOM 1336 O O . LYS A 1 172 ? -2.363 -18 -19.578 1 98.69 172 LYS A O 1
ATOM 1341 N N . VAL A 1 173 ? -2.336 -18.672 -17.453 1 98.62 173 VAL A N 1
ATOM 1342 C CA . VAL A 1 173 ? -1.188 -19.547 -17.688 1 98.62 173 VAL A CA 1
ATOM 1343 C C . VAL A 1 173 ? -1.642 -21 -17.734 1 98.62 173 VAL A C 1
ATOM 1345 O O . VAL A 1 173 ? -2.137 -21.547 -16.734 1 98.62 173 VAL A O 1
ATOM 1348 N N . LYS A 1 174 ? -1.468 -21.609 -18.828 1 97.19 174 LYS A N 1
ATOM 1349 C CA . LYS A 1 174 ? -1.743 -23.031 -18.969 1 97.19 174 LYS A CA 1
ATOM 1350 C C . LYS A 1 174 ? -0.496 -23.859 -18.688 1 97.19 174 LYS A C 1
ATOM 1352 O O . LYS A 1 174 ? 0.597 -23.531 -19.141 1 97.19 174 LYS A O 1
ATOM 1357 N N . ILE A 1 175 ? -0.702 -24.828 -17.844 1 95.69 175 ILE A N 1
ATOM 1358 C CA . ILE A 1 175 ? 0.386 -25.75 -17.547 1 95.69 175 ILE A CA 1
ATOM 1359 C C . ILE A 1 175 ? 0.233 -27.016 -18.375 1 95.69 175 ILE A C 1
ATOM 1361 O O . ILE A 1 175 ? -0.642 -27.844 -18.094 1 95.69 175 ILE A O 1
ATOM 1365 N N . GLU A 1 176 ? 0.997 -27.156 -19.344 1 89.44 176 GLU A N 1
ATOM 1366 C CA . GLU A 1 176 ? 0.94 -28.297 -20.25 1 89.44 176 GLU A CA 1
ATOM 1367 C C . GLU A 1 176 ? 2.338 -28.812 -20.578 1 89.44 176 GLU A C 1
ATOM 1369 O O . GLU A 1 176 ? 3.229 -28.031 -20.938 1 89.44 176 GLU A O 1
ATOM 1374 N N . GLY A 1 177 ? 2.482 -30.156 -20.453 1 86.31 177 GLY A N 1
ATOM 1375 C CA . GLY A 1 177 ? 3.74 -30.781 -20.844 1 86.31 177 GLY A CA 1
ATOM 1376 C C . GLY A 1 177 ? 4.926 -30.266 -20.047 1 86.31 177 GLY A C 1
ATOM 1377 O O . GLY A 1 177 ? 6.004 -30.047 -20.609 1 86.31 177 GLY A O 1
ATOM 1378 N N . GLY A 1 178 ? 4.719 -29.859 -18.906 1 86.56 178 GLY A N 1
ATOM 1379 C CA . GLY A 1 178 ? 5.801 -29.391 -18.047 1 86.56 178 GLY A CA 1
ATOM 1380 C C . GLY A 1 178 ? 6.207 -27.969 -18.328 1 86.56 178 GLY A C 1
ATOM 1381 O O . GLY A 1 178 ? 7.281 -27.531 -17.906 1 86.56 178 GLY A O 1
ATOM 1382 N N . ALA A 1 179 ? 5.359 -27.297 -19.078 1 94.31 179 ALA A N 1
ATOM 1383 C CA . ALA A 1 179 ? 5.664 -25.906 -19.406 1 94.31 179 ALA A CA 1
ATOM 1384 C C . ALA A 1 179 ? 4.484 -25 -19.078 1 94.31 179 ALA A C 1
ATOM 1386 O O . ALA A 1 179 ? 3.334 -25.453 -19.062 1 94.31 179 ALA A O 1
ATOM 1387 N N . ALA A 1 180 ? 4.824 -23.812 -18.734 1 97.38 180 ALA A N 1
ATOM 1388 C CA . ALA A 1 180 ? 3.82 -22.766 -18.516 1 97.38 180 ALA A CA 1
ATOM 1389 C C . ALA A 1 180 ? 3.613 -21.938 -19.781 1 97.38 180 ALA A C 1
ATOM 1391 O O . ALA A 1 180 ? 4.57 -21.375 -20.328 1 97.38 180 ALA A O 1
ATOM 1392 N N . LYS A 1 181 ? 2.441 -21.891 -20.25 1 97.19 181 LYS A N 1
ATOM 1393 C CA . LYS A 1 181 ? 2.115 -21.156 -21.469 1 97.19 181 LYS A CA 1
ATOM 1394 C C . LYS A 1 181 ? 1.141 -20.031 -21.188 1 97.19 181 LYS A C 1
ATOM 1396 O O . LYS A 1 181 ? -0.067 -20.25 -21.078 1 97.19 181 LYS A O 1
ATOM 1401 N N . PRO A 1 182 ? 1.635 -18.812 -21.141 1 98 182 PRO A N 1
ATOM 1402 C CA . PRO A 1 182 ? 0.734 -17.688 -20.906 1 98 182 PRO A CA 1
ATOM 1403 C C . PRO A 1 182 ? -0.12 -17.359 -22.125 1 98 182 PRO A C 1
ATOM 1405 O O . PRO A 1 182 ? 0.38 -17.359 -23.266 1 98 182 PRO A O 1
ATOM 1408 N N . GLU A 1 183 ? -1.354 -17.172 -21.922 1 98.31 183 GLU A N 1
ATOM 1409 C CA . GLU A 1 183 ? -2.299 -16.703 -22.938 1 98.31 183 GLU A CA 1
ATOM 1410 C C . GLU A 1 183 ? -2.908 -15.359 -22.531 1 98.31 183 GLU A C 1
ATOM 1412 O O . GLU A 1 183 ? -3.637 -15.266 -21.547 1 98.31 183 GLU A O 1
ATOM 1417 N N . LYS A 1 184 ? -2.611 -14.383 -23.344 1 98.5 184 LYS A N 1
ATOM 1418 C CA . LYS A 1 184 ? -3.07 -13.031 -23.031 1 98.5 184 LYS A CA 1
ATOM 1419 C C . LYS A 1 184 ? -4.59 -12.922 -23.141 1 98.5 184 LYS A C 1
ATOM 1421 O O . LYS A 1 184 ? -5.18 -13.367 -24.125 1 98.5 184 LYS A O 1
ATOM 1426 N N . TYR A 1 185 ? -5.27 -12.328 -22.109 1 98.5 185 TYR A N 1
ATOM 1427 C CA . TYR A 1 185 ? -6.715 -12.148 -22.188 1 98.5 185 TYR A CA 1
ATOM 1428 C C . TYR A 1 185 ? -7.09 -10.68 -22.062 1 98.5 185 TYR A C 1
ATOM 1430 O O . TYR A 1 185 ? -8.227 -10.297 -22.344 1 98.5 185 TYR A O 1
ATOM 1438 N N . LYS A 1 186 ? -6.148 -9.812 -21.688 1 98.5 186 LYS A N 1
ATOM 1439 C CA . LYS A 1 186 ? -6.426 -8.391 -21.5 1 98.5 186 LYS A CA 1
ATOM 1440 C C . LYS A 1 186 ? -5.145 -7.566 -21.562 1 98.5 186 LYS A C 1
ATOM 1442 O O . LYS A 1 186 ? -4.066 -8.062 -21.219 1 98.5 186 LYS A O 1
ATOM 1447 N N . GLU A 1 187 ? -5.164 -6.406 -22.031 1 98.62 187 GLU A N 1
ATOM 1448 C CA . GLU A 1 187 ? -4.066 -5.445 -21.953 1 98.62 187 GLU A CA 1
ATOM 1449 C C . GLU A 1 187 ? -4.566 -4.066 -21.531 1 98.62 187 GLU A C 1
ATOM 1451 O O . GLU A 1 187 ? -5.703 -3.697 -21.828 1 98.62 187 GLU A O 1
ATOM 1456 N N . VAL A 1 188 ? -3.799 -3.359 -20.812 1 98.62 188 VAL A N 1
ATOM 1457 C CA . VAL A 1 188 ? -4.133 -2.018 -20.344 1 98.62 188 VAL A CA 1
ATOM 1458 C C . VAL A 1 188 ? -2.943 -1.085 -20.562 1 98.62 188 VAL A C 1
ATOM 1460 O O . VAL A 1 188 ? -1.791 -1.486 -20.391 1 98.62 188 VAL A O 1
ATOM 1463 N N . GLU A 1 189 ? -3.25 0.145 -20.984 1 98.56 189 GLU A N 1
ATOM 1464 C CA . GLU A 1 189 ? -2.199 1.147 -21.141 1 98.56 189 GLU A CA 1
ATOM 1465 C C . GLU A 1 189 ? -1.662 1.603 -19.781 1 98.56 189 GLU A C 1
ATOM 1467 O O . GLU A 1 189 ? -2.414 1.705 -18.812 1 98.56 189 GLU A O 1
ATOM 1472 N N . ILE A 1 190 ? -0.364 1.872 -19.719 1 98.69 190 ILE A N 1
ATOM 1473 C CA . ILE A 1 190 ? 0.213 2.465 -18.516 1 98.69 190 ILE A CA 1
ATOM 1474 C C . ILE A 1 190 ? 0.774 3.848 -18.844 1 98.69 190 ILE A C 1
ATOM 1476 O O . ILE A 1 190 ? 1.104 4.137 -20 1 98.69 190 ILE A O 1
ATOM 1480 N N . THR A 1 191 ? 0.798 4.734 -17.906 1 98.62 191 THR A N 1
ATOM 1481 C CA . THR A 1 191 ? 1.304 6.09 -18.094 1 98.62 191 THR A CA 1
ATOM 1482 C C . THR A 1 191 ? 2.799 6.07 -18.406 1 98.62 191 THR A C 1
ATOM 1484 O O . THR A 1 191 ? 3.467 5.055 -18.188 1 98.62 191 THR A O 1
ATOM 1487 N N . ALA A 1 192 ? 3.281 7.141 -18.906 1 98.5 192 ALA A N 1
ATOM 1488 C CA . ALA A 1 192 ? 4.711 7.254 -19.188 1 98.5 192 ALA A CA 1
ATOM 1489 C C . ALA A 1 192 ? 5.531 7.137 -17.906 1 98.5 192 ALA A C 1
ATOM 1491 O O . ALA A 1 192 ? 6.594 6.516 -17.906 1 98.5 192 ALA A O 1
ATOM 1492 N N . GLU A 1 193 ? 5.078 7.711 -16.906 1 98.5 193 GLU A N 1
ATOM 1493 C CA . GLU A 1 193 ? 5.746 7.648 -15.609 1 98.5 193 GLU A CA 1
ATOM 1494 C C . GLU A 1 193 ? 5.812 6.219 -15.086 1 98.5 193 GLU A C 1
ATOM 1496 O O . GLU A 1 193 ? 6.844 5.785 -14.57 1 98.5 193 GLU A O 1
ATOM 1501 N N . HIS A 1 194 ? 4.672 5.52 -15.156 1 98.44 194 HIS A N 1
ATOM 1502 C CA . HIS A 1 194 ? 4.629 4.121 -14.742 1 98.44 194 HIS A CA 1
ATOM 1503 C C . HIS A 1 194 ? 5.645 3.287 -15.508 1 98.44 194 HIS A C 1
ATOM 1505 O O . HIS A 1 194 ? 6.391 2.506 -14.914 1 98.44 194 HIS A O 1
ATOM 1511 N N . ALA A 1 195 ? 5.719 3.471 -16.797 1 97.94 195 ALA A N 1
ATOM 1512 C CA . ALA A 1 195 ? 6.664 2.754 -17.641 1 97.94 195 ALA A CA 1
ATOM 1513 C C . ALA A 1 195 ? 8.102 3.074 -17.25 1 97.94 195 ALA A C 1
ATOM 1515 O O . ALA A 1 195 ? 8.953 2.182 -17.188 1 97.94 195 ALA A O 1
ATOM 1516 N N . LYS A 1 196 ? 8.414 4.309 -17.016 1 96.88 196 LYS A N 1
ATOM 1517 C CA . LYS A 1 196 ? 9.75 4.734 -16.609 1 96.88 196 LYS A CA 1
ATOM 1518 C C . LYS A 1 196 ? 10.172 4.074 -15.305 1 96.88 196 LYS A C 1
ATOM 1520 O O . LYS A 1 196 ? 11.297 3.582 -15.18 1 96.88 196 LYS A O 1
ATOM 1525 N N . LEU A 1 197 ? 9.25 4.086 -14.336 1 97.38 197 LEU A N 1
ATOM 1526 C CA . LEU A 1 197 ? 9.547 3.479 -13.047 1 97.38 197 LEU A CA 1
ATOM 1527 C C . LEU A 1 197 ? 9.781 1.979 -13.188 1 97.38 197 LEU A C 1
ATOM 1529 O O . LEU A 1 197 ? 10.664 1.419 -12.531 1 97.38 197 LEU A O 1
ATOM 1533 N N . LEU A 1 198 ? 8.953 1.336 -14.023 1 95.94 198 LEU A N 1
ATOM 1534 C CA . LEU A 1 198 ? 9.156 -0.083 -14.297 1 95.94 198 LEU A CA 1
ATOM 1535 C C . LEU A 1 198 ? 10.547 -0.334 -14.867 1 95.94 198 LEU A C 1
ATOM 1537 O O . LEU A 1 198 ? 11.227 -1.278 -14.461 1 95.94 198 LEU A O 1
ATOM 1541 N N . SER A 1 199 ? 11 0.492 -15.734 1 92.81 199 SER A N 1
ATOM 1542 C CA . SER A 1 199 ? 12.266 0.322 -16.438 1 92.81 199 SER A CA 1
ATOM 1543 C C . SER A 1 199 ? 13.445 0.438 -15.469 1 92.81 199 SER A C 1
ATOM 1545 O O . SER A 1 199 ? 14.461 -0.246 -15.641 1 92.81 199 SER A O 1
ATOM 1547 N N . ILE A 1 200 ? 13.289 1.228 -14.461 1 91.56 200 ILE A N 1
ATOM 1548 C CA . ILE A 1 200 ? 14.422 1.414 -13.555 1 91.56 200 ILE A CA 1
ATOM 1549 C C . ILE A 1 200 ? 14.375 0.364 -12.445 1 91.56 200 ILE A C 1
ATOM 1551 O O . ILE A 1 200 ? 15.391 0.079 -11.812 1 91.56 200 ILE A O 1
ATOM 1555 N N . SER A 1 201 ? 13.234 -0.112 -12.156 1 89 201 SER A N 1
ATOM 1556 C CA . SER A 1 201 ? 13.07 -1.111 -11.109 1 89 201 SER A CA 1
ATOM 1557 C C . SER A 1 201 ? 13.516 -2.49 -11.586 1 89 201 SER A C 1
ATOM 1559 O O . SER A 1 201 ? 14.055 -3.277 -10.805 1 89 201 SER A O 1
ATOM 1561 N N . LEU A 1 202 ? 13.211 -2.893 -12.75 1 74.31 202 LEU A N 1
ATOM 1562 C CA . LEU A 1 202 ? 13.5 -4.223 -13.281 1 74.31 202 LEU A CA 1
ATOM 1563 C C . LEU A 1 202 ? 14.992 -4.398 -13.508 1 74.31 202 LEU A C 1
ATOM 1565 O O . LEU A 1 202 ? 15.641 -3.545 -14.125 1 74.31 202 LEU A O 1
ATOM 1569 N N . PRO A 1 203 ? 15.562 -5.352 -12.688 1 63.62 203 PRO A N 1
ATOM 1570 C CA . PRO A 1 203 ? 16.984 -5.602 -12.883 1 63.62 203 PRO A CA 1
ATOM 1571 C C . PRO A 1 203 ? 17.328 -6 -14.32 1 63.62 203 PRO A C 1
ATOM 1573 O O . PRO A 1 203 ? 16.469 -6.539 -15.031 1 63.62 203 PRO A O 1
ATOM 1576 N N . PRO A 1 204 ? 18.453 -5.535 -14.68 1 52.75 204 PRO A N 1
ATOM 1577 C CA . PRO A 1 204 ? 18.906 -6.113 -15.945 1 52.75 204 PRO A CA 1
ATOM 1578 C C . PRO A 1 204 ? 19.016 -7.637 -15.891 1 52.75 204 PRO A C 1
ATOM 1580 O O . PRO A 1 204 ? 19.156 -8.211 -14.812 1 52.75 204 PRO A O 1
ATOM 1583 N N . PRO A 1 205 ? 18.547 -8.312 -17 1 47.28 205 PRO A N 1
ATOM 1584 C CA . PRO A 1 205 ? 18.703 -9.766 -17 1 47.28 205 PRO A CA 1
ATOM 1585 C C . PRO A 1 205 ? 20.062 -10.219 -16.484 1 47.28 205 PRO A C 1
ATOM 1587 O O . PRO A 1 205 ? 21.062 -9.508 -16.672 1 47.28 205 PRO A O 1
ATOM 1590 N N . GLU A 1 206 ? 20.078 -11.133 -15.438 1 44.84 206 GLU A N 1
ATOM 1591 C CA . GLU A 1 206 ? 21.359 -11.727 -15.047 1 44.84 206 GLU A CA 1
ATOM 1592 C C . GLU A 1 206 ? 22 -12.469 -16.219 1 44.84 206 GLU A C 1
ATOM 1594 O O . GLU A 1 206 ? 21.312 -13.023 -17.062 1 44.84 206 GLU A O 1
ATOM 1599 N N . MET B 1 1 ? 5.16 0.417 29.281 1 26.67 1 MET B N 1
ATOM 1600 C CA . MET B 1 1 ? 5.793 0.682 27.984 1 26.67 1 MET B CA 1
ATOM 1601 C C . MET B 1 1 ? 4.75 0.759 26.875 1 26.67 1 MET B C 1
ATOM 1603 O O . MET B 1 1 ? 3.91 -0.133 26.75 1 26.67 1 MET B O 1
ATOM 1607 N N . ALA B 1 2 ? 4.242 1.916 26.578 1 36.62 2 ALA B N 1
ATOM 1608 C CA . ALA B 1 2 ? 3.164 2.139 25.609 1 36.62 2 ALA B CA 1
ATOM 1609 C C . ALA B 1 2 ? 3.238 1.136 24.469 1 36.62 2 ALA B C 1
ATOM 1611 O O . ALA B 1 2 ? 4.199 1.141 23.688 1 36.62 2 ALA B O 1
ATOM 1612 N N . THR B 1 3 ? 2.703 -0.048 24.609 1 42.75 3 THR B N 1
ATOM 1613 C CA . THR B 1 3 ? 2.889 -1.308 23.906 1 42.75 3 THR B CA 1
ATOM 1614 C C . THR B 1 3 ? 2.568 -1.145 22.422 1 42.75 3 THR B C 1
ATOM 1616 O O . THR B 1 3 ? 1.641 -0.418 22.062 1 42.75 3 THR B O 1
ATOM 1619 N N . ALA B 1 4 ? 3.582 -1.503 21.484 1 52.38 4 ALA B N 1
ATOM 1620 C CA . ALA B 1 4 ? 3.561 -1.857 20.062 1 52.38 4 ALA B CA 1
ATOM 1621 C C . ALA B 1 4 ? 2.225 -2.486 19.688 1 52.38 4 ALA B C 1
ATOM 1623 O O . ALA B 1 4 ? 1.524 -3.043 20.531 1 52.38 4 ALA B O 1
ATOM 1624 N N . SER B 1 5 ? 1.584 -1.962 18.625 1 68.75 5 SER B N 1
ATOM 1625 C CA . SER B 1 5 ? 0.4 -2.564 18.016 1 68.75 5 SER B CA 1
ATOM 1626 C C . SER B 1 5 ? 0.292 -4.043 18.375 1 68.75 5 SER B C 1
ATOM 1628 O O . SER B 1 5 ? 1.302 -4.75 18.438 1 68.75 5 SER B O 1
ATOM 1630 N N . ARG B 1 6 ? -0.861 -4.469 18.984 1 80.25 6 ARG B N 1
ATOM 1631 C CA . ARG B 1 6 ? -1.132 -5.887 19.188 1 80.25 6 ARG B CA 1
ATOM 1632 C C . ARG B 1 6 ? -1.375 -6.605 17.875 1 80.25 6 ARG B C 1
ATOM 1634 O O . ARG B 1 6 ? -1.437 -7.836 17.828 1 80.25 6 ARG B O 1
ATOM 1641 N N . ALA B 1 7 ? -1.466 -5.84 16.859 1 90.31 7 ALA B N 1
ATOM 1642 C CA . ALA B 1 7 ? -1.738 -6.426 15.555 1 90.31 7 ALA B CA 1
ATOM 1643 C C . ALA B 1 7 ? -0.476 -7.035 14.953 1 90.31 7 ALA B C 1
ATOM 1645 O O . ALA B 1 7 ? 0.616 -6.477 15.086 1 90.31 7 ALA B O 1
ATOM 1646 N N . SER B 1 8 ? -0.639 -8.242 14.32 1 94.62 8 SER B N 1
ATOM 1647 C CA . SER B 1 8 ? 0.465 -8.82 13.562 1 94.62 8 SER B CA 1
ATOM 1648 C C . SER B 1 8 ? 0.838 -7.938 12.375 1 94.62 8 SER B C 1
ATOM 1650 O O . SER B 1 8 ? 0.081 -7.039 12 1 94.62 8 SER B O 1
ATOM 1652 N N . LEU B 1 9 ? 2.018 -8.141 11.805 1 96.5 9 LEU B N 1
ATOM 1653 C CA . LEU B 1 9 ? 2.418 -7.395 10.625 1 96.5 9 LEU B CA 1
ATOM 1654 C C . LEU B 1 9 ? 1.403 -7.574 9.5 1 96.5 9 LEU B C 1
ATOM 1656 O O . LEU B 1 9 ? 1.068 -6.613 8.797 1 96.5 9 LEU B O 1
ATOM 1660 N N . GLU B 1 10 ? 0.887 -8.828 9.305 1 98.06 10 GLU B N 1
ATOM 1661 C CA . GLU B 1 10 ? -0.13 -9.133 8.305 1 98.06 10 GLU B CA 1
ATOM 1662 C C . GLU B 1 10 ? -1.375 -8.273 8.5 1 98.06 10 GLU B C 1
ATOM 1664 O O . GLU B 1 10 ? -1.882 -7.684 7.547 1 98.06 10 GLU B O 1
ATOM 1669 N N . GLN B 1 11 ? -1.808 -8.219 9.734 1 97.62 11 GLN B N 1
ATOM 1670 C CA . GLN B 1 11 ? -2.99 -7.441 10.086 1 97.62 11 GLN B CA 1
ATOM 1671 C C . GLN B 1 11 ? -2.748 -5.949 9.875 1 97.62 11 GLN B C 1
ATOM 1673 O O . GLN B 1 11 ? -3.635 -5.23 9.414 1 97.62 11 GLN B O 1
ATOM 1678 N N . GLU B 1 12 ? -1.545 -5.496 10.18 1 97.38 12 GLU B N 1
ATOM 1679 C CA . GLU B 1 12 ? -1.189 -4.094 10.008 1 97.38 12 GLU B CA 1
ATOM 1680 C C . GLU B 1 12 ? -1.181 -3.705 8.531 1 97.38 12 GLU B C 1
ATOM 1682 O O . GLU B 1 12 ? -1.678 -2.639 8.164 1 97.38 12 GLU B O 1
ATOM 1687 N N . ILE B 1 13 ? -0.607 -4.566 7.707 1 98.44 13 ILE B N 1
ATOM 1688 C CA . ILE B 1 13 ? -0.546 -4.273 6.277 1 98.44 13 ILE B CA 1
ATOM 1689 C C . ILE B 1 13 ? -1.959 -4.207 5.703 1 98.44 13 ILE B C 1
ATOM 1691 O O . ILE B 1 13 ? -2.285 -3.287 4.949 1 98.44 13 ILE B O 1
ATOM 1695 N N . TYR B 1 14 ? -2.793 -5.125 6.074 1 98.75 14 TYR B N 1
ATOM 1696 C CA . TYR B 1 14 ? -4.156 -5.129 5.555 1 98.75 14 TYR B CA 1
ATOM 1697 C C . TYR B 1 14 ? -4.945 -3.941 6.09 1 98.75 14 TYR B C 1
ATOM 1699 O O . TYR B 1 14 ? -5.738 -3.336 5.363 1 98.75 14 TYR B O 1
ATOM 1707 N N . LEU B 1 15 ? -4.758 -3.652 7.359 1 98.12 15 LEU B N 1
ATOM 1708 C CA . LEU B 1 15 ? -5.379 -2.465 7.938 1 98.12 15 LEU B CA 1
ATOM 1709 C C . LEU B 1 15 ? -5.008 -1.217 7.141 1 98.12 15 LEU B C 1
ATOM 1711 O O . LEU B 1 15 ? -5.852 -0.347 6.914 1 98.12 15 LEU B O 1
ATOM 1715 N N . ARG B 1 16 ? -3.775 -1.118 6.699 1 98.31 16 ARG B N 1
ATOM 1716 C CA . ARG B 1 16 ? -3.34 0.03 5.91 1 98.31 16 ARG B CA 1
ATOM 1717 C C . ARG B 1 16 ? -4.023 0.048 4.547 1 98.31 16 ARG B C 1
ATOM 1719 O O . ARG B 1 16 ? -4.301 1.117 3.998 1 98.31 16 ARG B O 1
ATOM 1726 N N . SER B 1 17 ? -4.285 -1.126 3.98 1 98.88 17 SER B N 1
ATOM 1727 C CA . SER B 1 17 ? -5.039 -1.19 2.732 1 98.88 17 SER B CA 1
ATOM 1728 C C . SER B 1 17 ? -6.43 -0.591 2.895 1 98.88 17 SER B C 1
ATOM 1730 O O . SER B 1 17 ? -6.867 0.214 2.068 1 98.88 17 SER B O 1
ATOM 1732 N N . LEU B 1 18 ? -7.066 -0.998 3.955 1 98.81 18 LEU B N 1
ATOM 1733 C CA . LEU B 1 18 ? -8.422 -0.541 4.223 1 98.81 18 LEU B CA 1
ATOM 1734 C C . LEU B 1 18 ? -8.445 0.954 4.527 1 98.81 18 LEU B C 1
ATOM 1736 O O . LEU B 1 18 ? -9.266 1.692 3.979 1 98.81 18 LEU B O 1
ATOM 1740 N N . THR B 1 19 ? -7.547 1.35 5.402 1 98.44 19 THR B N 1
ATOM 1741 C CA . THR B 1 19 ? -7.465 2.752 5.797 1 98.44 19 THR B CA 1
ATOM 1742 C C . THR B 1 19 ? -7.051 3.625 4.617 1 98.44 19 THR B C 1
ATOM 1744 O O . THR B 1 19 ? -7.652 4.672 4.371 1 98.44 19 THR B O 1
ATOM 1747 N N . GLY B 1 20 ? -6.008 3.162 3.875 1 98.75 20 GLY B N 1
ATOM 1748 C CA . GLY B 1 20 ? -5.566 3.898 2.701 1 98.75 20 GLY B CA 1
ATOM 1749 C C . GLY B 1 20 ? -6.656 4.07 1.66 1 98.75 20 GLY B C 1
ATOM 1750 O O . GLY B 1 20 ? -6.738 5.113 1.007 1 98.75 20 GLY B O 1
ATOM 1751 N N . TYR B 1 21 ? -7.516 3.047 1.503 1 98.88 21 TYR B N 1
ATOM 1752 C CA . TYR B 1 21 ? -8.633 3.125 0.571 1 98.88 21 TYR B CA 1
ATOM 1753 C C . TYR B 1 21 ? -9.547 4.301 0.907 1 98.88 21 TYR B C 1
ATOM 1755 O O . TYR B 1 21 ? -9.75 5.191 0.078 1 98.88 21 TYR B O 1
ATOM 1763 N N . LEU B 1 22 ? -9.992 4.375 2.148 1 98.88 22 LEU B N 1
ATOM 1764 C CA . LEU B 1 22 ? -10.969 5.387 2.531 1 98.88 22 LEU B CA 1
ATOM 1765 C C . LEU B 1 22 ? -10.32 6.77 2.584 1 98.88 22 LEU B C 1
ATOM 1767 O O . LEU B 1 22 ? -10.945 7.766 2.207 1 98.88 22 LEU B O 1
ATOM 1771 N N . VAL B 1 23 ? -9.094 6.844 3.047 1 98.81 23 VAL B N 1
ATOM 1772 C CA . VAL B 1 23 ? -8.422 8.133 3.186 1 98.81 23 VAL B CA 1
ATOM 1773 C C . VAL B 1 23 ? -8.086 8.688 1.805 1 98.81 23 VAL B C 1
ATOM 1775 O O . VAL B 1 23 ? -8.266 9.883 1.549 1 98.81 23 VAL B O 1
ATOM 1778 N N . GLY B 1 24 ? -7.574 7.828 0.896 1 98.75 24 GLY B N 1
ATOM 1779 C CA . GLY B 1 24 ? -7.262 8.258 -0.457 1 98.75 24 GLY B CA 1
ATOM 1780 C C . GLY B 1 24 ? -8.477 8.773 -1.214 1 98.75 24 GLY B C 1
ATOM 1781 O O . GLY B 1 24 ? -8.375 9.727 -1.983 1 98.75 24 GLY B O 1
ATOM 1782 N N . GLN B 1 25 ? -9.648 8.203 -0.947 1 98.31 25 GLN B N 1
ATOM 1783 C CA . GLN B 1 25 ? -10.875 8.562 -1.649 1 98.31 25 GLN B CA 1
ATOM 1784 C C . GLN B 1 25 ? -11.477 9.844 -1.089 1 98.31 25 GLN B C 1
ATOM 1786 O O . GLN B 1 25 ? -12.148 10.586 -1.807 1 98.31 25 GLN B O 1
ATOM 1791 N N . ASN B 1 26 ? -11.219 10.117 0.177 1 98.75 26 ASN B N 1
ATOM 1792 C CA . ASN B 1 26 ? -12 11.156 0.837 1 98.75 26 ASN B CA 1
ATOM 1793 C C . ASN B 1 26 ? -11.133 12.328 1.265 1 98.75 26 ASN B C 1
ATOM 1795 O O . ASN B 1 26 ? -11.414 13.477 0.909 1 98.75 26 ASN B O 1
ATOM 1799 N N . LEU B 1 27 ? -10.031 12.039 1.933 1 98.81 27 LEU B N 1
ATOM 1800 C CA . LEU B 1 27 ? -9.195 13.109 2.455 1 98.81 27 LEU B CA 1
ATOM 1801 C C . LEU B 1 27 ? -8.492 13.859 1.321 1 98.81 27 LEU B C 1
ATOM 1803 O O . LEU B 1 27 ? -8.266 15.062 1.415 1 98.81 27 LEU B O 1
ATOM 1807 N N . LEU B 1 28 ? -8.172 13.156 0.222 1 98.75 28 LEU B N 1
ATOM 1808 C CA . LEU B 1 28 ? -7.379 13.727 -0.863 1 98.75 28 LEU B CA 1
ATOM 1809 C C . LEU B 1 28 ? -8.281 14.25 -1.976 1 98.75 28 LEU B C 1
ATOM 1811 O O . LEU B 1 28 ? -7.797 14.734 -3 1 98.75 28 LEU B O 1
ATOM 1815 N N . GLU B 1 29 ? -9.617 14.148 -1.781 1 98.06 29 GLU B N 1
ATOM 1816 C CA . GLU B 1 29 ? -10.57 14.602 -2.789 1 98.06 29 GLU B CA 1
ATOM 1817 C C . GLU B 1 29 ? -10.336 16.062 -3.152 1 98.06 29 GLU B C 1
ATOM 1819 O O . GLU B 1 29 ? -10.195 16.922 -2.27 1 98.06 29 GLU B O 1
ATOM 1824 N N . GLY B 1 30 ? -10.273 16.328 -4.387 1 97.81 30 GLY B N 1
ATOM 1825 C CA . GLY B 1 30 ? -10.172 17.703 -4.859 1 97.81 30 GLY B CA 1
ATOM 1826 C C . GLY B 1 30 ? -8.742 18.125 -5.145 1 97.81 30 GLY B C 1
ATOM 1827 O O . GLY B 1 30 ? -8.508 19.141 -5.797 1 97.81 30 GLY B O 1
ATOM 1828 N N . TYR B 1 31 ? -7.773 17.359 -4.742 1 98.62 31 TYR B N 1
ATOM 1829 C CA . TYR B 1 31 ? -6.375 17.703 -4.98 1 98.62 31 TYR B CA 1
ATOM 1830 C C . TYR B 1 31 ? -5.852 17 -6.23 1 98.62 31 TYR B C 1
ATOM 1832 O O . TYR B 1 31 ? -6.312 15.922 -6.586 1 98.62 31 TYR B O 1
ATOM 1840 N N . LYS B 1 32 ? -4.875 17.609 -6.852 1 98.25 32 LYS B N 1
ATOM 1841 C CA . LYS B 1 32 ? -4.441 17.125 -8.156 1 98.25 32 LYS B CA 1
ATOM 1842 C C . LYS B 1 32 ? -3.059 16.484 -8.062 1 98.25 32 LYS B C 1
ATOM 1844 O O . LYS B 1 32 ? -2.721 15.609 -8.867 1 98.25 32 LYS B O 1
ATOM 1849 N N . ARG B 1 33 ? -2.219 16.969 -7.203 1 98.69 33 ARG B N 1
ATOM 1850 C CA . ARG B 1 33 ? -0.869 16.438 -7.004 1 98.69 33 ARG B CA 1
ATOM 1851 C C . ARG B 1 33 ? -0.606 16.156 -5.527 1 98.69 33 ARG B C 1
ATOM 1853 O O . ARG B 1 33 ? -0.556 17.078 -4.711 1 98.69 33 ARG B O 1
ATOM 1860 N N . VAL B 1 34 ? -0.392 14.93 -5.234 1 98.94 34 VAL B N 1
ATOM 1861 C CA . VAL B 1 34 ? -0.329 14.484 -3.846 1 98.94 34 VAL B CA 1
ATOM 1862 C C . VAL B 1 34 ? 1.093 14.039 -3.508 1 98.94 34 VAL B C 1
ATOM 1864 O O . VAL B 1 34 ? 1.687 13.242 -4.23 1 98.94 34 VAL B O 1
ATOM 1867 N N . ALA B 1 35 ? 1.687 14.578 -2.486 1 98.94 35 ALA B N 1
ATOM 1868 C CA . ALA B 1 35 ? 2.941 14.078 -1.929 1 98.94 35 ALA B CA 1
ATOM 1869 C C . ALA B 1 35 ? 2.707 13.375 -0.597 1 98.94 35 ALA B C 1
ATOM 1871 O O . ALA B 1 35 ? 1.986 13.883 0.264 1 98.94 35 ALA B O 1
ATOM 1872 N N . VAL B 1 36 ? 3.229 12.219 -0.453 1 98.94 36 VAL B N 1
ATOM 1873 C CA . VAL B 1 36 ? 3.201 11.492 0.815 1 98.94 36 VAL B CA 1
ATOM 1874 C C . VAL B 1 36 ? 4.598 11.477 1.432 1 98.94 36 VAL B C 1
ATOM 1876 O O . VAL B 1 36 ? 5.559 11.047 0.794 1 98.94 36 VAL B O 1
ATOM 1879 N N . ILE B 1 37 ? 4.762 11.984 2.584 1 98.94 37 ILE B N 1
ATOM 1880 C CA . ILE B 1 37 ? 5.988 11.797 3.354 1 98.94 37 ILE B CA 1
ATOM 1881 C C . ILE B 1 37 ? 5.797 10.68 4.375 1 98.94 37 ILE B C 1
ATOM 1883 O O . ILE B 1 37 ? 4.906 10.758 5.223 1 98.94 37 ILE B O 1
ATOM 1887 N N . THR B 1 38 ? 6.602 9.656 4.273 1 98.5 38 THR B N 1
ATOM 1888 C CA . THR B 1 38 ? 6.406 8.477 5.105 1 98.5 38 THR B CA 1
ATOM 1889 C C . THR B 1 38 ? 7.723 8.039 5.742 1 98.5 38 THR B C 1
ATOM 1891 O O . THR B 1 38 ? 8.781 8.602 5.445 1 98.5 38 THR B O 1
ATOM 1894 N N . TYR B 1 39 ? 7.652 7.25 6.781 1 97.56 39 TYR B N 1
ATOM 1895 C CA . TYR B 1 39 ? 8.836 6.629 7.363 1 97.56 39 TYR B CA 1
ATOM 1896 C C . TYR B 1 39 ? 9.211 5.352 6.617 1 97.56 39 TYR B C 1
ATOM 1898 O O . TYR B 1 39 ? 8.328 4.633 6.137 1 97.56 39 TYR B O 1
ATOM 1906 N N . PRO B 1 40 ? 10.492 5.102 6.465 1 96.62 40 PRO B N 1
ATOM 1907 C CA . PRO B 1 40 ? 10.922 3.982 5.625 1 96.62 40 PRO B CA 1
ATOM 1908 C C . PRO B 1 40 ? 10.836 2.637 6.34 1 96.62 40 PRO B C 1
ATOM 1910 O O . PRO B 1 40 ? 11.797 1.861 6.328 1 96.62 40 PRO B O 1
ATOM 1913 N N . ASP B 1 41 ? 9.719 2.32 6.938 1 96.31 41 ASP B N 1
ATOM 1914 C CA . ASP B 1 41 ? 9.477 0.997 7.504 1 96.31 41 ASP B CA 1
ATOM 1915 C C . ASP B 1 41 ? 8.352 0.282 6.762 1 96.31 41 ASP B C 1
ATOM 1917 O O . ASP B 1 41 ? 7.801 0.811 5.793 1 96.31 41 ASP B O 1
ATOM 1921 N N . ARG B 1 42 ? 8.078 -0.958 7.129 1 97.06 42 ARG B N 1
ATOM 1922 C CA . ARG B 1 42 ? 7.172 -1.824 6.383 1 97.06 42 ARG B CA 1
ATOM 1923 C C . ARG B 1 42 ? 5.742 -1.306 6.453 1 97.06 42 ARG B C 1
ATOM 1925 O O . ARG B 1 42 ? 5.051 -1.235 5.434 1 97.06 42 ARG B O 1
ATOM 1932 N N . ILE B 1 43 ? 5.273 -0.93 7.598 1 97.44 43 ILE B N 1
ATOM 1933 C CA . ILE B 1 43 ? 3.887 -0.542 7.828 1 97.44 43 ILE B CA 1
ATOM 1934 C C . ILE B 1 43 ? 3.615 0.812 7.176 1 97.44 43 ILE B C 1
ATOM 1936 O O . ILE B 1 43 ? 2.582 1.001 6.531 1 97.44 43 ILE B O 1
ATOM 1940 N N . CYS B 1 44 ? 4.559 1.739 7.309 1 98.19 44 CYS B N 1
ATOM 1941 C CA . CYS B 1 44 ? 4.402 3.055 6.699 1 98.19 44 CYS B CA 1
ATOM 1942 C C . CYS B 1 44 ? 4.496 2.967 5.18 1 98.19 44 CYS B C 1
ATOM 1944 O O . CYS B 1 44 ? 3.826 3.717 4.469 1 98.19 44 CYS B O 1
ATOM 1946 N N . SER B 1 45 ? 5.336 2.07 4.668 1 98.19 45 SER B N 1
ATOM 1947 C CA . SER B 1 45 ? 5.395 1.836 3.229 1 98.19 45 SER B CA 1
ATOM 1948 C C . SER B 1 45 ? 4.059 1.321 2.697 1 98.19 45 SER B C 1
ATOM 1950 O O . SER B 1 45 ? 3.602 1.746 1.636 1 98.19 45 SER B O 1
ATOM 1952 N N . ALA B 1 46 ? 3.457 0.414 3.467 1 98.62 46 ALA B N 1
ATOM 1953 C CA . ALA B 1 46 ? 2.141 -0.111 3.111 1 98.62 46 ALA B CA 1
ATOM 1954 C C . ALA B 1 46 ? 1.097 1.001 3.082 1 98.62 46 ALA B C 1
ATOM 1956 O O . ALA B 1 46 ? 0.297 1.085 2.146 1 98.62 46 ALA B O 1
ATOM 1957 N N . MET B 1 47 ? 1.119 1.877 4.047 1 98.69 47 MET B N 1
ATOM 1958 C CA . MET B 1 47 ? 0.154 2.969 4.141 1 98.69 47 MET B CA 1
ATOM 1959 C C . MET B 1 47 ? 0.319 3.943 2.979 1 98.69 47 MET B C 1
ATOM 1961 O O . MET B 1 47 ? -0.667 4.375 2.381 1 98.69 47 MET B O 1
ATOM 1965 N N . ALA B 1 48 ? 1.611 4.301 2.725 1 98.88 48 ALA B N 1
ATOM 1966 C CA . ALA B 1 48 ? 1.892 5.227 1.634 1 98.88 48 ALA B CA 1
ATOM 1967 C C . ALA B 1 48 ? 1.41 4.668 0.299 1 98.88 48 ALA B C 1
ATOM 1969 O O . ALA B 1 48 ? 0.771 5.371 -0.484 1 98.88 48 ALA B O 1
ATOM 1970 N N . ALA B 1 49 ? 1.676 3.398 0.077 1 98.88 49 ALA B N 1
ATOM 1971 C CA . ALA B 1 49 ? 1.274 2.76 -1.174 1 98.88 49 ALA B CA 1
ATOM 1972 C C . ALA B 1 49 ? -0.245 2.666 -1.278 1 98.88 49 ALA B C 1
ATOM 1974 O O . ALA B 1 49 ? -0.819 2.936 -2.336 1 98.88 49 ALA B O 1
ATOM 1975 N N . ALA B 1 50 ? -0.877 2.297 -0.173 1 98.94 50 ALA B N 1
ATOM 1976 C CA . ALA B 1 50 ? -2.33 2.15 -0.158 1 98.94 50 ALA B CA 1
ATOM 1977 C C . ALA B 1 50 ? -3.02 3.482 -0.44 1 98.94 50 ALA B C 1
ATOM 1979 O O . ALA B 1 50 ? -3.959 3.545 -1.236 1 98.94 50 ALA B O 1
ATOM 1980 N N . LEU B 1 51 ? -2.533 4.523 0.187 1 98.94 51 LEU B N 1
ATOM 1981 C CA . LEU B 1 51 ? -3.105 5.852 -0.001 1 98.94 51 LEU B CA 1
ATOM 1982 C C . LEU B 1 51 ? -2.99 6.293 -1.457 1 98.94 51 LEU B C 1
ATOM 1984 O O . LEU B 1 51 ? -3.975 6.738 -2.053 1 98.94 51 LEU B O 1
ATOM 1988 N N . ALA B 1 52 ? -1.795 6.18 -2.01 1 98.94 52 ALA B N 1
ATOM 1989 C CA . ALA B 1 52 ? -1.564 6.582 -3.395 1 98.94 52 ALA B CA 1
ATOM 1990 C C . ALA B 1 52 ? -2.398 5.742 -4.355 1 98.94 52 ALA B C 1
ATOM 1992 O O . ALA B 1 52 ? -2.975 6.273 -5.312 1 98.94 52 ALA B O 1
ATOM 1993 N N . THR B 1 53 ? -2.516 4.445 -4.098 1 98.94 53 THR B N 1
ATOM 1994 C CA . THR B 1 53 ? -3.314 3.553 -4.934 1 98.94 53 THR B CA 1
ATOM 1995 C C . THR B 1 53 ? -4.777 3.99 -4.945 1 98.94 53 THR B C 1
ATOM 1997 O O . THR B 1 53 ? -5.414 4.016 -6 1 98.94 53 THR B O 1
ATOM 2000 N N . SER B 1 54 ? -5.312 4.281 -3.795 1 98.88 54 SER B N 1
ATOM 2001 C CA . SER B 1 54 ? -6.707 4.691 -3.674 1 98.88 54 SER B CA 1
ATOM 2002 C C . SER B 1 54 ? -6.961 6.008 -4.402 1 98.88 54 SER B C 1
ATOM 2004 O O . SER B 1 54 ? -7.973 6.152 -5.094 1 98.88 54 SER B O 1
ATOM 2006 N N . TYR B 1 55 ? -6.016 6.934 -4.223 1 98.88 55 TYR B N 1
ATOM 2007 C CA . TYR B 1 55 ? -6.113 8.211 -4.922 1 98.88 55 TYR B CA 1
ATOM 2008 C C . TYR B 1 55 ? -6.113 8.008 -6.434 1 98.88 55 TYR B C 1
ATOM 2010 O O . TYR B 1 55 ? -6.934 8.594 -7.145 1 98.88 55 TYR B O 1
ATOM 2018 N N . ILE B 1 56 ? -5.254 7.164 -6.898 1 98.69 56 ILE B N 1
ATOM 2019 C CA . ILE B 1 56 ? -5.137 6.828 -8.312 1 98.69 56 ILE B CA 1
ATOM 2020 C C . ILE B 1 56 ? -6.422 6.152 -8.789 1 98.69 56 ILE B C 1
ATOM 2022 O O . ILE B 1 56 ? -6.957 6.504 -9.844 1 98.69 56 ILE B O 1
ATOM 2026 N N . ALA B 1 57 ? -6.945 5.297 -8.008 1 98.25 57 ALA B N 1
ATOM 2027 C CA . ALA B 1 57 ? -8.125 4.516 -8.359 1 98.25 57 ALA B CA 1
ATOM 2028 C C . ALA B 1 57 ? -9.367 5.402 -8.461 1 98.25 57 ALA B C 1
ATOM 2030 O O . ALA B 1 57 ? -10.344 5.047 -9.125 1 98.25 57 ALA B O 1
ATOM 2031 N N . LYS B 1 58 ? -9.328 6.504 -7.797 1 97.5 58 LYS B N 1
ATOM 2032 C CA . LYS B 1 58 ? -10.461 7.418 -7.801 1 97.5 58 LYS B CA 1
ATOM 2033 C C . LYS B 1 58 ? -10.453 8.312 -9.039 1 97.5 58 LYS B C 1
ATOM 2035 O O . LYS B 1 58 ? -11.07 9.375 -9.047 1 97.5 58 LYS B O 1
ATOM 2040 N N . GLY B 1 59 ? -9.734 7.945 -10.094 1 96.5 59 GLY B N 1
ATOM 2041 C CA . GLY B 1 59 ? -9.766 8.648 -11.367 1 96.5 59 GLY B CA 1
ATOM 2042 C C . GLY B 1 59 ? -8.531 9.492 -11.617 1 96.5 59 GLY B C 1
ATOM 2043 O O . GLY B 1 59 ? -8.539 10.375 -12.477 1 96.5 59 GLY B O 1
ATOM 2044 N N . ASN B 1 60 ? -7.43 9.227 -10.898 1 98.19 60 ASN B N 1
ATOM 2045 C CA . ASN B 1 60 ? -6.25 10.086 -10.992 1 98.19 60 ASN B CA 1
ATOM 2046 C C . ASN B 1 60 ? -5.051 9.32 -11.547 1 98.19 60 ASN B C 1
ATOM 2048 O O . ASN B 1 60 ? -3.902 9.648 -11.234 1 98.19 60 ASN B O 1
ATOM 2052 N N . TYR B 1 61 ? -5.305 8.242 -12.289 1 98.38 61 TYR B N 1
ATOM 2053 C CA . TYR B 1 61 ? -4.207 7.523 -12.922 1 98.38 61 TYR B CA 1
ATOM 2054 C C . TYR B 1 61 ? -3.629 8.32 -14.086 1 98.38 61 TYR B C 1
ATOM 2056 O O . TYR B 1 61 ? -4.059 8.156 -15.227 1 98.38 61 TYR B O 1
ATOM 2064 N N . ARG B 1 62 ? -2.66 9.062 -13.812 1 98.56 62 ARG B N 1
ATOM 2065 C CA . ARG B 1 62 ? -1.966 9.938 -14.75 1 98.56 62 ARG B CA 1
ATOM 2066 C C . ARG B 1 62 ? -0.558 10.258 -14.258 1 98.56 62 ARG B C 1
ATOM 2068 O O . ARG B 1 62 ? -0.213 9.961 -13.109 1 98.56 62 ARG B O 1
ATOM 2075 N N . ASP B 1 63 ? 0.241 10.812 -15.148 1 98.5 63 ASP B N 1
ATOM 2076 C CA . ASP B 1 63 ? 1.6 11.188 -14.766 1 98.5 63 ASP B CA 1
ATOM 2077 C C . ASP B 1 63 ? 1.589 12.273 -13.695 1 98.5 63 ASP B C 1
ATOM 2079 O O . ASP B 1 63 ? 0.771 13.195 -13.742 1 98.5 63 ASP B O 1
ATOM 2083 N N . GLU B 1 64 ? 2.439 12.109 -12.625 1 98 64 GLU B N 1
ATOM 2084 C CA . GLU B 1 64 ? 2.742 13.094 -11.594 1 98 64 GLU B CA 1
ATOM 2085 C C . GLU B 1 64 ? 1.537 13.328 -10.688 1 98 64 GLU B C 1
ATOM 2087 O O . GLU B 1 64 ? 1.397 14.398 -10.094 1 98 64 GLU B O 1
ATOM 2092 N N . ALA B 1 65 ? 0.661 12.328 -10.633 1 98.69 65 ALA B N 1
ATOM 2093 C CA . ALA B 1 65 ? -0.505 12.445 -9.766 1 98.69 65 ALA B CA 1
ATOM 2094 C C . ALA B 1 65 ? -0.104 12.352 -8.289 1 98.69 65 ALA B C 1
ATOM 2096 O O . ALA B 1 65 ? -0.67 13.047 -7.441 1 98.69 65 ALA B O 1
ATOM 2097 N N . ALA B 1 66 ? 0.844 11.477 -8.016 1 98.88 66 ALA B N 1
ATOM 2098 C CA . ALA B 1 66 ? 1.306 11.281 -6.648 1 98.88 66 ALA B CA 1
ATOM 2099 C C . ALA B 1 66 ? 2.807 11.008 -6.605 1 98.88 66 ALA B C 1
ATOM 2101 O O . ALA B 1 66 ? 3.412 10.68 -7.629 1 98.88 66 ALA B O 1
ATOM 2102 N N . ALA B 1 67 ? 3.379 11.227 -5.48 1 98.88 67 ALA B N 1
ATOM 2103 C CA . ALA B 1 67 ? 4.773 10.898 -5.207 1 98.88 67 ALA B CA 1
ATOM 2104 C C . ALA B 1 67 ? 4.973 10.523 -3.74 1 98.88 67 ALA B C 1
ATOM 2106 O O . ALA B 1 67 ? 4.23 10.984 -2.869 1 98.88 67 ALA B O 1
ATOM 2107 N N . VAL B 1 68 ? 5.918 9.648 -3.539 1 98.88 68 VAL B N 1
ATOM 2108 C CA . VAL B 1 68 ? 6.262 9.219 -2.188 1 98.88 68 VAL B CA 1
ATOM 2109 C C . VAL B 1 68 ? 7.656 9.727 -1.823 1 98.88 68 VAL B C 1
ATOM 2111 O O . VAL B 1 68 ? 8.578 9.68 -2.645 1 98.88 68 VAL B O 1
ATOM 2114 N N . PHE B 1 69 ? 7.797 10.234 -0.656 1 98.88 69 PHE B N 1
ATOM 2115 C CA . PHE B 1 69 ? 9.07 10.664 -0.081 1 98.88 69 PHE B CA 1
ATOM 2116 C C . PHE B 1 69 ? 9.297 10.008 1.277 1 98.88 69 PHE B C 1
ATOM 2118 O O . PHE B 1 69 ? 8.359 9.875 2.07 1 98.88 69 PHE B O 1
ATOM 2125 N N . THR B 1 70 ? 10.516 9.594 1.572 1 98.5 70 THR B N 1
ATOM 2126 C CA . THR B 1 70 ? 10.797 8.953 2.852 1 98.5 70 THR B CA 1
ATOM 2127 C C . THR B 1 70 ? 11.57 9.898 3.77 1 98.5 70 THR B C 1
ATOM 2129 O O . THR B 1 70 ? 12.461 10.617 3.316 1 98.5 70 THR B O 1
ATOM 2132 N N . TYR B 1 71 ? 11.141 9.859 4.988 1 98.25 71 TYR B N 1
ATOM 2133 C CA . TYR B 1 71 ? 11.859 10.617 6.008 1 98.25 71 TYR B CA 1
ATOM 2134 C C . TYR B 1 71 ? 13.219 9.992 6.305 1 98.25 71 TYR B C 1
ATOM 2136 O O . TYR B 1 71 ? 13.336 8.766 6.363 1 98.25 71 TYR B O 1
ATOM 2144 N N . GLU B 1 72 ? 14.141 10.742 6.406 1 95.88 72 GLU B N 1
ATOM 2145 C CA . GLU B 1 72 ? 15.477 10.367 6.852 1 95.88 72 GLU B CA 1
ATOM 2146 C C . GLU B 1 72 ? 16.016 11.344 7.891 1 95.88 72 GLU B C 1
ATOM 2148 O O . GLU B 1 72 ? 16.078 12.555 7.637 1 95.88 72 GLU B O 1
ATOM 2153 N N . ASP B 1 73 ? 16.359 10.789 9.102 1 96.31 73 ASP B N 1
ATOM 2154 C CA . ASP B 1 73 ? 16.875 11.633 10.18 1 96.31 73 ASP B CA 1
ATOM 2155 C C . ASP B 1 73 ? 18.094 12.422 9.727 1 96.31 73 ASP B C 1
ATOM 2157 O O . ASP B 1 73 ? 19.031 11.852 9.18 1 96.31 73 ASP B O 1
ATOM 2161 N N . GLY B 1 74 ? 18.078 13.695 9.914 1 97.62 74 GLY B N 1
ATOM 2162 C CA . GLY B 1 74 ? 19.188 14.555 9.562 1 97.62 74 GLY B CA 1
ATOM 2163 C C . GLY B 1 74 ? 19.125 15.062 8.133 1 97.62 74 GLY B C 1
ATOM 2164 O O . GLY B 1 74 ? 19.938 15.898 7.73 1 97.62 74 GLY B O 1
ATOM 2165 N N . LYS B 1 75 ? 18.156 14.602 7.383 1 98.44 75 LYS B N 1
ATOM 2166 C CA . LYS B 1 75 ? 18.047 15.023 5.988 1 98.44 75 LYS B CA 1
ATOM 2167 C C . LYS B 1 75 ? 16.688 15.664 5.719 1 98.44 75 LYS B C 1
ATOM 2169 O O . LYS B 1 75 ? 16.172 15.586 4.602 1 98.44 75 LYS B O 1
ATOM 2174 N N . GLU B 1 76 ? 16.094 16.234 6.75 1 98.62 76 GLU B N 1
ATOM 2175 C CA . GLU B 1 76 ? 14.758 16.812 6.648 1 98.62 76 GLU B CA 1
ATOM 2176 C C . GLU B 1 76 ? 14.719 17.906 5.594 1 98.62 76 GLU B C 1
ATOM 2178 O O . GLU B 1 76 ? 13.75 18.016 4.832 1 98.62 76 GLU B O 1
ATOM 2183 N N . ALA B 1 77 ? 15.766 18.719 5.582 1 98.69 77 ALA B N 1
ATOM 2184 C CA . ALA B 1 77 ? 15.805 19.828 4.629 1 98.69 77 ALA B CA 1
ATOM 2185 C C . ALA B 1 77 ? 15.82 19.312 3.191 1 98.69 77 ALA B C 1
ATOM 2187 O O . ALA B 1 77 ? 15.172 19.891 2.316 1 98.69 77 ALA B O 1
ATOM 2188 N N . GLU B 1 78 ? 16.594 18.297 2.973 1 98.69 78 GLU B N 1
ATOM 2189 C CA . GLU B 1 78 ? 16.656 17.688 1.646 1 98.69 78 GLU B CA 1
ATOM 2190 C C . GLU B 1 78 ? 15.312 17.109 1.239 1 98.69 78 GLU B C 1
ATOM 2192 O O . GLU B 1 78 ? 14.867 17.281 0.104 1 98.69 78 GLU B O 1
ATOM 2197 N N . VAL B 1 79 ? 14.695 16.406 2.109 1 98.75 79 VAL B N 1
ATOM 2198 C CA . VAL B 1 79 ? 13.375 15.836 1.854 1 98.75 79 VAL B CA 1
ATOM 2199 C C . VAL B 1 79 ? 12.383 16.953 1.515 1 98.75 79 VAL B C 1
ATOM 2201 O O . VAL B 1 79 ? 11.656 16.859 0.524 1 98.75 79 VAL B O 1
ATOM 2204 N N . ALA B 1 80 ? 12.352 17.984 2.336 1 98.88 80 ALA B N 1
ATOM 2205 C CA . ALA B 1 80 ? 11.438 19.109 2.127 1 98.88 80 ALA B CA 1
ATOM 2206 C C . ALA B 1 80 ? 11.664 19.75 0.766 1 98.88 80 ALA B C 1
ATOM 2208 O O . ALA B 1 80 ? 10.711 20.109 0.073 1 98.88 80 ALA B O 1
ATOM 2209 N N . LYS B 1 81 ? 12.914 19.891 0.43 1 98.81 81 LYS B N 1
ATOM 2210 C CA . LYS B 1 81 ? 13.242 20.5 -0.862 1 98.81 81 LYS B CA 1
ATOM 2211 C C . LYS B 1 81 ? 12.695 19.656 -2.01 1 98.81 81 LYS B C 1
ATOM 2213 O O . LYS B 1 81 ? 12.117 20.188 -2.957 1 98.81 81 LYS B O 1
ATOM 2218 N N . LYS B 1 82 ? 12.875 18.344 -1.952 1 98.75 82 LYS B N 1
ATOM 2219 C CA . LYS B 1 82 ? 12.344 17.453 -2.977 1 98.75 82 LYS B CA 1
ATOM 2220 C C . LYS B 1 82 ? 10.828 17.562 -3.062 1 98.75 82 LYS B C 1
ATOM 2222 O O . LYS B 1 82 ? 10.258 17.531 -4.156 1 98.75 82 LYS B O 1
ATOM 2227 N N . VAL B 1 83 ? 10.203 17.656 -1.922 1 98.88 83 VAL B N 1
ATOM 2228 C CA . VAL B 1 83 ? 8.75 17.766 -1.874 1 98.88 83 VAL B CA 1
ATOM 2229 C C . VAL B 1 83 ? 8.297 19.062 -2.559 1 98.88 83 VAL B C 1
ATOM 2231 O O . VAL B 1 83 ? 7.395 19.047 -3.393 1 98.88 83 VAL B O 1
ATOM 2234 N N . VAL B 1 84 ? 8.922 20.125 -2.213 1 98.88 84 VAL B N 1
ATOM 2235 C CA . VAL B 1 84 ? 8.539 21.422 -2.766 1 98.88 84 VAL B CA 1
ATOM 2236 C C . VAL B 1 84 ? 8.797 21.438 -4.27 1 98.88 84 VAL B C 1
ATOM 2238 O O . VAL B 1 84 ? 8.008 22 -5.035 1 98.88 84 VAL B O 1
ATOM 2241 N N . ASP B 1 85 ? 9.898 20.781 -4.719 1 98.69 85 ASP B N 1
ATOM 2242 C CA . ASP B 1 85 ? 10.227 20.703 -6.137 1 98.69 85 ASP B CA 1
ATOM 2243 C C . ASP B 1 85 ? 9.148 19.938 -6.902 1 98.69 85 ASP B C 1
ATOM 2245 O O . ASP B 1 85 ? 8.906 20.203 -8.078 1 98.69 85 ASP B O 1
ATOM 2249 N N . TYR B 1 86 ? 8.508 19.016 -6.289 1 98.69 86 TYR B N 1
ATOM 2250 C CA . TYR B 1 86 ? 7.438 18.234 -6.887 1 98.69 86 TYR B CA 1
ATOM 2251 C C . TYR B 1 86 ? 6.172 19.062 -7.055 1 98.69 86 TYR B C 1
ATOM 2253 O O . TYR B 1 86 ? 5.289 18.719 -7.836 1 98.69 86 TYR B O 1
ATOM 2261 N N . LYS B 1 87 ? 6.035 20.141 -6.309 1 98.69 87 LYS B N 1
ATOM 2262 C CA . LYS B 1 87 ? 4.949 21.125 -6.379 1 98.69 87 LYS B CA 1
ATOM 2263 C C . LYS B 1 87 ? 3.607 20.469 -6.059 1 98.69 87 LYS B C 1
ATOM 2265 O O . LYS B 1 87 ? 2.65 20.609 -6.824 1 98.69 87 LYS B O 1
ATOM 2270 N N . PRO B 1 88 ? 3.504 19.812 -4.902 1 98.81 88 PRO B N 1
ATOM 2271 C CA . PRO B 1 88 ? 2.225 19.219 -4.523 1 98.81 88 PRO B CA 1
ATOM 2272 C C . PRO B 1 88 ? 1.19 20.25 -4.082 1 98.81 88 PRO B C 1
ATOM 2274 O O . PRO B 1 88 ? 1.553 21.297 -3.559 1 98.81 88 PRO B O 1
ATOM 2277 N N . ASP B 1 89 ? -0.072 19.859 -4.285 1 98.44 89 ASP B N 1
ATOM 2278 C CA . ASP B 1 89 ? -1.163 20.672 -3.736 1 98.44 89 ASP B CA 1
ATOM 2279 C C . ASP B 1 89 ? -1.447 20.281 -2.285 1 98.44 89 ASP B C 1
ATOM 2281 O O . ASP B 1 89 ? -2.027 21.062 -1.533 1 98.44 89 ASP B O 1
ATOM 2285 N N . ILE B 1 90 ? -1.062 19.062 -1.965 1 98.94 90 ILE B N 1
ATOM 2286 C CA . ILE B 1 90 ? -1.221 18.578 -0.595 1 98.94 90 ILE B CA 1
ATOM 2287 C C . ILE B 1 90 ? -0.062 17.656 -0.234 1 98.94 90 ILE B C 1
ATOM 2289 O O . ILE B 1 90 ? 0.391 16.859 -1.064 1 98.94 90 ILE B O 1
ATOM 2293 N N . VAL B 1 91 ? 0.457 17.781 0.959 1 98.94 91 VAL B N 1
ATOM 2294 C CA . VAL B 1 91 ? 1.419 16.875 1.562 1 98.94 91 VAL B CA 1
ATOM 2295 C C . VAL B 1 91 ? 0.747 16.078 2.682 1 98.94 91 VAL B C 1
ATOM 2297 O O . VAL B 1 91 ? 0.152 16.656 3.592 1 98.94 91 VAL B O 1
ATOM 2300 N N . TYR B 1 92 ? 0.766 14.805 2.564 1 98.94 92 TYR B N 1
ATOM 2301 C CA . TYR B 1 92 ? 0.217 13.922 3.586 1 98.94 92 TYR B CA 1
ATOM 2302 C C . TYR B 1 92 ? 1.323 13.344 4.461 1 98.94 92 TYR B C 1
ATOM 2304 O O . TYR B 1 92 ? 2.229 12.664 3.969 1 98.94 92 TYR B O 1
ATOM 2312 N N . LEU B 1 93 ? 1.275 13.641 5.762 1 98.81 93 LEU B N 1
ATOM 2313 C CA . LEU B 1 93 ? 2.234 13.086 6.711 1 98.81 93 LEU B CA 1
ATOM 2314 C C . LEU B 1 93 ? 1.786 11.711 7.199 1 98.81 93 LEU B C 1
ATOM 2316 O O . LEU B 1 93 ? 0.804 11.602 7.938 1 98.81 93 LEU B O 1
ATOM 2320 N N . SER B 1 94 ? 2.504 10.734 6.777 1 97.19 94 SER B N 1
ATOM 2321 C CA . SER B 1 94 ? 2.154 9.344 7.043 1 97.19 94 SER B CA 1
ATOM 2322 C C . SER B 1 94 ? 3.221 8.656 7.887 1 97.19 94 SER B C 1
ATOM 2324 O O . SER B 1 94 ? 3.992 7.84 7.379 1 97.19 94 SER B O 1
ATOM 2326 N N . PHE B 1 95 ? 3.225 8.977 9.219 1 95.19 95 PHE B N 1
ATOM 2327 C CA . PHE B 1 95 ? 4.148 8.383 10.172 1 95.19 95 PHE B CA 1
ATOM 2328 C C . PHE B 1 95 ? 3.395 7.539 11.195 1 95.19 95 PHE B C 1
ATOM 2330 O O . PHE B 1 95 ? 2.24 7.824 11.516 1 95.19 95 PHE B O 1
ATOM 2337 N N . GLY B 1 96 ? 4.09 6.477 11.773 1 86 96 GLY B N 1
ATOM 2338 C CA . GLY B 1 96 ? 3.477 5.777 12.891 1 86 96 GLY B CA 1
ATOM 2339 C C . GLY B 1 96 ? 3.838 4.305 12.938 1 86 96 GLY B C 1
ATOM 2340 O O . GLY B 1 96 ? 4.066 3.752 14.016 1 86 96 GLY B O 1
ATOM 2341 N N . GLY B 1 97 ? 3.994 3.762 11.773 1 78.88 97 GLY B N 1
ATOM 2342 C CA . GLY B 1 97 ? 4.25 2.342 11.594 1 78.88 97 GLY B CA 1
ATOM 2343 C C . GLY B 1 97 ? 4.898 1.694 12.797 1 78.88 97 GLY B C 1
ATOM 2344 O O . GLY B 1 97 ? 4.336 1.702 13.891 1 78.88 97 GLY B O 1
ATOM 2345 N N . GLU B 1 98 ? 5.953 1.355 12.711 1 82.94 98 GLU B N 1
ATOM 2346 C CA . GLU B 1 98 ? 6.695 0.583 13.711 1 82.94 98 GLU B CA 1
ATOM 2347 C C . GLU B 1 98 ? 7.398 1.497 14.703 1 82.94 98 GLU B C 1
ATOM 2349 O O . GLU B 1 98 ? 8.219 1.0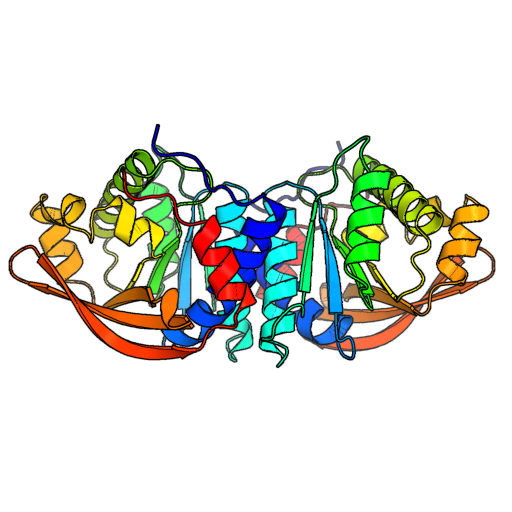38 15.508 1 82.94 98 GLU B O 1
ATOM 2354 N N . GLN B 1 99 ? 6.992 2.762 14.781 1 87.56 99 GLN B N 1
ATOM 2355 C CA . GLN B 1 99 ? 7.727 3.732 15.586 1 87.56 99 GLN B CA 1
ATOM 2356 C C . GLN B 1 99 ? 6.969 4.07 16.859 1 87.56 99 GLN B C 1
ATOM 2358 O O . GLN B 1 99 ? 5.742 3.998 16.906 1 87.56 99 GLN B O 1
ATOM 2363 N N . LYS B 1 100 ? 7.754 4.434 17.828 1 90 100 LYS B N 1
ATOM 2364 C CA . LYS B 1 100 ? 7.156 4.953 19.062 1 90 100 LYS B CA 1
ATOM 2365 C C . LYS B 1 100 ? 6.492 6.305 18.828 1 90 100 LYS B C 1
ATOM 2367 O O . LYS B 1 100 ? 6.961 7.094 18 1 90 100 LYS B O 1
ATOM 2372 N N . LEU B 1 101 ? 5.453 6.652 19.594 1 91.81 101 LEU B N 1
ATOM 2373 C CA . LEU B 1 101 ? 4.707 7.895 19.453 1 91.81 101 LEU B CA 1
ATOM 2374 C C . LEU B 1 101 ? 5.609 9.102 19.672 1 91.81 101 LEU B C 1
ATOM 2376 O O . LEU B 1 101 ? 5.48 10.117 18.984 1 91.81 101 LEU B O 1
ATOM 2380 N N . SER B 1 102 ? 6.523 9 20.688 1 93.56 102 SER B N 1
ATOM 2381 C CA . SER B 1 102 ? 7.418 10.117 20.969 1 93.56 102 SER B CA 1
ATOM 2382 C C . SER B 1 102 ? 8.305 10.438 19.766 1 93.56 102 SER B C 1
ATOM 2384 O O . SER B 1 102 ? 8.547 11.609 19.469 1 93.56 102 SER B O 1
ATOM 2386 N N . TYR B 1 103 ? 8.781 9.383 19.125 1 95.06 103 TYR B N 1
ATOM 2387 C CA . TYR B 1 103 ? 9.617 9.586 17.953 1 95.06 103 TYR B CA 1
ATOM 2388 C C . TYR B 1 103 ? 8.797 10.164 16.797 1 95.06 103 TYR B C 1
ATOM 2390 O O . TYR B 1 103 ? 9.273 11.031 16.062 1 95.06 103 TYR B O 1
ATOM 2398 N N . VAL B 1 104 ? 7.586 9.703 16.641 1 96.19 104 VAL B N 1
ATOM 2399 C CA . VAL B 1 104 ? 6.691 10.219 15.617 1 96.19 104 VAL B CA 1
ATOM 2400 C C . VAL B 1 104 ? 6.465 11.719 15.828 1 96.19 104 VAL B C 1
ATOM 2402 O O . VAL B 1 104 ? 6.5 12.5 14.875 1 96.19 104 VAL B O 1
ATOM 2405 N N . ALA B 1 105 ? 6.238 12.148 17.047 1 96.75 105 ALA B N 1
ATOM 2406 C CA . ALA B 1 105 ? 6.074 13.562 17.375 1 96.75 105 ALA B CA 1
ATOM 2407 C C . ALA B 1 105 ? 7.316 14.367 16.984 1 96.75 105 ALA B C 1
ATOM 2409 O O . ALA B 1 105 ? 7.215 15.453 16.422 1 96.75 105 ALA B O 1
ATOM 2410 N N . GLU B 1 106 ? 8.453 13.789 17.328 1 97.19 106 GLU B N 1
ATOM 2411 C CA . GLU B 1 106 ? 9.734 14.453 17.062 1 97.19 106 GLU B CA 1
ATOM 2412 C C . GLU B 1 106 ? 9.938 14.664 15.562 1 97.19 106 GLU B C 1
ATOM 2414 O O . GLU B 1 106 ? 10.25 15.773 15.125 1 97.19 106 GLU B O 1
ATOM 2419 N N . ILE B 1 107 ? 9.734 13.602 14.758 1 97.81 107 ILE B N 1
ATOM 2420 C CA . ILE B 1 107 ? 10.039 13.711 13.336 1 97.81 107 ILE B CA 1
ATOM 2421 C C . ILE B 1 107 ? 8.977 14.562 12.648 1 97.81 107 ILE B C 1
ATOM 2423 O O . ILE B 1 107 ? 9.25 15.211 11.633 1 97.81 107 ILE B O 1
ATOM 2427 N N . THR B 1 108 ? 7.754 14.594 13.195 1 98.44 108 THR B N 1
ATOM 2428 C CA . THR B 1 108 ? 6.719 15.469 12.664 1 98.44 108 THR B CA 1
ATOM 2429 C C . THR B 1 108 ? 7.133 16.938 12.797 1 98.44 108 THR B C 1
ATOM 2431 O O . THR B 1 108 ? 7.047 17.703 11.828 1 98.44 108 THR B O 1
ATOM 2434 N N . LYS B 1 109 ? 7.617 17.281 13.945 1 98.44 109 LYS B N 1
ATOM 2435 C CA . LYS B 1 109 ? 8.07 18.656 14.164 1 98.44 109 LYS B CA 1
ATOM 2436 C C . LYS B 1 109 ? 9.211 19.016 13.219 1 98.44 109 LYS B C 1
ATOM 2438 O O . LYS B 1 109 ? 9.227 20.094 12.633 1 98.44 109 LYS B O 1
ATOM 2443 N N . LYS B 1 110 ? 10.164 18.094 13.117 1 98.5 110 LYS B N 1
ATOM 2444 C CA . LYS B 1 110 ? 11.336 18.328 12.281 1 98.5 110 LYS B CA 1
ATOM 2445 C C . LYS B 1 110 ? 10.945 18.516 10.82 1 98.5 110 LYS B C 1
ATOM 2447 O O . LYS B 1 110 ? 11.422 19.438 10.164 1 98.5 110 LYS B O 1
ATOM 2452 N N . ILE B 1 111 ? 10.039 17.719 10.297 1 98.75 111 ILE B N 1
ATOM 2453 C CA . ILE B 1 111 ? 9.711 17.781 8.883 1 98.75 111 ILE B CA 1
ATOM 2454 C C . ILE B 1 111 ? 8.82 19 8.609 1 98.75 111 ILE B C 1
ATOM 2456 O O . ILE B 1 111 ? 8.922 19.625 7.551 1 98.75 111 ILE B O 1
ATOM 2460 N N . LEU B 1 112 ? 7.906 19.344 9.523 1 98.81 112 LEU B N 1
ATOM 2461 C CA . LEU B 1 112 ? 7.102 20.562 9.367 1 98.81 112 LEU B CA 1
ATOM 2462 C C . LEU B 1 112 ? 7.988 21.797 9.336 1 98.81 112 LEU B C 1
ATOM 2464 O O . LEU B 1 112 ? 7.758 22.703 8.531 1 98.81 112 LEU B O 1
ATOM 2468 N N . SER B 1 113 ? 8.992 21.812 10.234 1 98.75 113 SER B N 1
ATOM 2469 C CA . SER B 1 113 ? 9.945 22.906 10.227 1 98.75 113 SER B CA 1
ATOM 2470 C C . SER B 1 113 ? 10.672 23 8.883 1 98.75 113 SER B C 1
ATOM 2472 O O . SER B 1 113 ? 10.836 24.094 8.336 1 98.75 113 SER B O 1
ATOM 2474 N N . ALA B 1 114 ? 11.109 21.859 8.383 1 98.88 114 ALA B N 1
ATOM 2475 C CA . ALA B 1 114 ? 11.828 21.812 7.113 1 98.88 114 ALA B CA 1
ATOM 2476 C C . ALA B 1 114 ? 10.93 22.266 5.961 1 98.88 114 ALA B C 1
ATOM 2478 O O . ALA B 1 114 ? 11.375 22.984 5.066 1 98.88 114 ALA B O 1
ATOM 2479 N N . LEU B 1 115 ? 9.656 21.844 5.926 1 98.88 115 LEU B N 1
ATOM 2480 C CA . LEU B 1 115 ? 8.711 22.266 4.906 1 98.88 115 LEU B CA 1
ATOM 2481 C C . LEU B 1 115 ? 8.492 23.781 4.953 1 98.88 115 LEU B C 1
ATOM 2483 O O . LEU B 1 115 ? 8.453 24.438 3.914 1 98.88 115 LEU B O 1
ATOM 2487 N N . SER B 1 116 ? 8.344 24.266 6.18 1 98.75 116 SER B N 1
ATOM 2488 C CA . SER B 1 116 ? 8.203 25.703 6.371 1 98.75 116 SER B CA 1
ATOM 2489 C C . SER B 1 116 ? 9.383 26.469 5.777 1 98.75 116 SER B C 1
ATOM 2491 O O . SER B 1 116 ? 9.195 27.422 5.02 1 98.75 116 SER B O 1
ATOM 2493 N N . GLN B 1 117 ? 10.562 26 6.086 1 98.62 117 GLN B N 1
ATOM 2494 C CA . GLN B 1 117 ? 11.781 26.656 5.637 1 98.62 117 GLN B CA 1
ATOM 2495 C C . GLN B 1 117 ? 11.938 26.562 4.121 1 98.62 117 GLN B C 1
ATOM 2497 O O . GLN B 1 117 ? 12.477 27.469 3.49 1 98.62 117 GLN B O 1
ATOM 2502 N N . ALA B 1 118 ? 11.43 25.469 3.572 1 98.69 118 ALA B N 1
ATOM 2503 C CA . ALA B 1 118 ? 11.531 25.266 2.131 1 98.69 118 ALA B CA 1
ATOM 2504 C C . ALA B 1 118 ? 10.469 26.047 1.381 1 98.69 118 ALA B C 1
ATOM 2506 O O . ALA B 1 118 ? 10.477 26.109 0.149 1 98.69 118 ALA B O 1
ATOM 2507 N N . GLY B 1 119 ? 9.477 26.641 2.08 1 98.19 119 GLY B N 1
ATOM 2508 C CA . GLY B 1 119 ? 8.516 27.531 1.473 1 98.19 119 GLY B CA 1
ATOM 2509 C C . GLY B 1 119 ? 7.246 26.828 1.024 1 98.19 119 GLY B C 1
ATOM 2510 O O . GLY B 1 119 ? 6.508 27.359 0.181 1 98.19 119 GLY B O 1
ATOM 2511 N N . TYR B 1 120 ? 7.016 25.641 1.528 1 98.75 120 TYR B N 1
ATOM 2512 C CA . TYR B 1 120 ? 5.785 24.953 1.163 1 98.75 120 TYR B CA 1
ATOM 2513 C C . TYR B 1 120 ? 4.566 25.672 1.719 1 98.75 120 TYR B C 1
ATOM 2515 O O . TYR B 1 120 ? 4.523 26 2.904 1 98.75 120 TYR B O 1
ATOM 2523 N N . LYS B 1 121 ? 3.531 25.812 0.888 1 98.25 121 LYS B N 1
ATOM 2524 C CA . LYS B 1 121 ? 2.363 26.578 1.309 1 98.25 121 LYS B CA 1
ATOM 2525 C C . LYS B 1 121 ? 1.069 25.875 0.9 1 98.25 121 LYS B C 1
ATOM 2527 O O . LYS B 1 121 ? -0.009 26.469 0.958 1 98.25 121 LYS B O 1
ATOM 2532 N N . GLY B 1 122 ? 1.131 24.641 0.394 1 98.56 122 GLY B N 1
ATOM 2533 C CA . GLY B 1 122 ? -0.054 23.891 0.009 1 98.56 122 GLY B CA 1
ATOM 2534 C C . GLY B 1 122 ? -0.814 23.328 1.195 1 98.56 122 GLY B C 1
ATOM 2535 O O . GLY B 1 122 ? -0.644 23.797 2.324 1 98.56 122 GLY B O 1
ATOM 2536 N N . ALA B 1 123 ? -1.673 22.406 0.955 1 98.94 123 ALA B N 1
ATOM 2537 C CA . ALA B 1 123 ? -2.469 21.781 2.006 1 98.94 123 ALA B CA 1
ATOM 2538 C C . ALA B 1 123 ? -1.668 20.703 2.727 1 98.94 123 ALA B C 1
ATOM 2540 O O . ALA B 1 123 ? -0.668 20.203 2.201 1 98.94 123 ALA B O 1
ATOM 2541 N N . LEU B 1 124 ? -2.094 20.406 3.939 1 98.94 124 LEU B N 1
ATOM 2542 C CA . LEU B 1 124 ? -1.474 19.391 4.766 1 98.94 124 LEU B CA 1
ATOM 2543 C C . LEU B 1 124 ? -2.5 18.344 5.195 1 98.94 124 LEU B C 1
ATOM 2545 O O . LEU B 1 124 ? -3.566 18.688 5.707 1 98.94 124 LEU B O 1
ATOM 2549 N N . GLY B 1 125 ? -2.266 17.094 4.848 1 98.88 125 GLY B N 1
ATOM 2550 C CA . GLY B 1 125 ? -2.998 15.977 5.41 1 98.88 125 GLY B CA 1
ATOM 2551 C C . GLY B 1 125 ? -2.252 15.281 6.535 1 98.88 125 GLY B C 1
ATOM 2552 O O . GLY B 1 125 ? -1.032 15.109 6.465 1 98.88 125 GLY B O 1
ATOM 2553 N N . ILE B 1 126 ? -2.982 14.875 7.543 1 98.62 126 ILE B N 1
ATOM 2554 C CA . ILE B 1 126 ? -2.344 14.32 8.734 1 98.62 126 ILE B CA 1
ATOM 2555 C C . ILE B 1 126 ? -2.918 12.938 9.031 1 98.62 126 ILE B C 1
ATOM 2557 O O . ILE B 1 126 ? -4.129 12.789 9.203 1 98.62 126 ILE B O 1
ATOM 2561 N N . HIS B 1 127 ? -2.051 11.914 9.055 1 97.94 127 HIS B N 1
ATOM 2562 C CA . HIS B 1 127 ? -2.457 10.586 9.508 1 97.94 127 HIS B CA 1
ATOM 2563 C C . HIS B 1 127 ? -2.855 10.609 10.977 1 97.94 127 HIS B C 1
ATOM 2565 O O . HIS B 1 127 ? -2.244 11.312 11.781 1 97.94 127 HIS B O 1
ATOM 2571 N N . VAL B 1 128 ? -3.74 9.812 11.359 1 95.81 128 VAL B N 1
ATOM 2572 C CA . VAL B 1 128 ? -4.324 9.805 12.703 1 95.81 128 VAL B CA 1
ATOM 2573 C C . VAL B 1 128 ? -3.24 9.516 13.734 1 95.81 128 VAL B C 1
ATOM 2575 O O . VAL B 1 128 ? -3.279 10.039 14.852 1 95.81 128 VAL B O 1
ATOM 2578 N N . ARG B 1 129 ? -2.336 8.695 13.422 1 94.12 129 ARG B N 1
ATOM 2579 C CA . ARG B 1 129 ? -1.263 8.391 14.367 1 94.12 129 ARG B CA 1
ATOM 2580 C C . ARG B 1 129 ? -0.396 9.625 14.617 1 94.12 129 ARG B C 1
ATOM 2582 O O . ARG B 1 129 ? 0.087 9.828 15.734 1 94.12 129 ARG B O 1
ATOM 2589 N N . VAL B 1 130 ? -0.114 10.406 13.602 1 96.88 130 VAL B N 1
ATOM 2590 C CA . VAL B 1 130 ? 0.608 11.664 13.758 1 96.88 130 VAL B CA 1
ATOM 2591 C C . VAL B 1 130 ? -0.186 12.617 14.648 1 96.88 130 VAL B C 1
ATOM 2593 O O . VAL B 1 130 ? 0.378 13.258 15.539 1 96.88 130 VAL B O 1
ATOM 2596 N N . TRP B 1 131 ? -1.457 12.664 14.367 1 96.75 131 TRP B N 1
ATOM 2597 C CA . TRP B 1 131 ? -2.373 13.477 15.164 1 96.75 131 TRP B CA 1
ATOM 2598 C C . TRP B 1 131 ? -2.285 13.109 16.641 1 96.75 131 TRP B C 1
ATOM 2600 O O . TRP B 1 131 ? -2.117 13.977 17.5 1 96.75 131 TRP B O 1
ATOM 2610 N N . LEU B 1 132 ? -2.305 11.859 16.953 1 94.38 132 LEU B N 1
ATOM 2611 C CA . LEU B 1 132 ? -2.25 11.359 18.312 1 94.38 132 LEU B CA 1
ATOM 2612 C C . LEU B 1 132 ? -0.869 11.578 18.922 1 94.38 132 LEU B C 1
ATOM 2614 O O . LEU B 1 132 ? -0.751 12.031 20.062 1 94.38 132 LEU B O 1
ATOM 2618 N N . ALA B 1 133 ? 0.144 11.242 18.172 1 95 133 ALA B N 1
ATOM 2619 C CA . ALA B 1 133 ? 1.518 11.344 18.656 1 95 133 ALA B CA 1
ATOM 2620 C C . ALA B 1 133 ? 1.859 12.773 19.047 1 95 133 ALA B C 1
ATOM 2622 O O . ALA B 1 133 ? 2.629 13.008 19.984 1 95 133 ALA B O 1
ATOM 2623 N N . THR B 1 134 ? 1.297 13.75 18.359 1 97.12 134 THR B N 1
ATOM 2624 C CA . THR B 1 134 ? 1.586 15.156 18.609 1 97.12 134 THR B CA 1
ATOM 2625 C C . THR B 1 134 ? 0.57 15.75 19.578 1 97.12 134 THR B C 1
ATOM 2627 O O . THR B 1 134 ? 0.482 16.969 19.719 1 97.12 134 THR B O 1
ATOM 2630 N N . LYS B 1 135 ? -0.228 14.875 20.172 1 95.38 135 LYS B N 1
ATOM 2631 C CA . LYS B 1 135 ? -1.271 15.32 21.094 1 95.38 135 LYS B CA 1
ATOM 2632 C C . LYS B 1 135 ? -2.17 16.375 20.453 1 95.38 135 LYS B C 1
ATOM 2634 O O . LYS B 1 135 ? -2.338 17.469 20.984 1 95.38 135 LYS B O 1
ATOM 2639 N N . GLN B 1 136 ? -2.732 15.945 19.312 1 96.69 136 GLN B N 1
ATOM 2640 C CA . GLN B 1 136 ? -3.625 16.797 18.516 1 96.69 136 GLN B CA 1
ATOM 2641 C C . GLN B 1 136 ? -2.945 18.109 18.141 1 96.69 136 GLN B C 1
ATOM 2643 O O . GLN B 1 136 ? -3.553 19.172 18.234 1 96.69 136 GLN B O 1
ATOM 2648 N N . LEU B 1 137 ? -1.674 18.094 17.828 1 97.19 137 LEU B N 1
ATOM 2649 C CA . LEU B 1 137 ? -0.806 19.141 17.312 1 97.19 137 LEU B CA 1
ATOM 2650 C C . LEU B 1 137 ? -0.404 20.109 18.422 1 97.19 137 LEU B C 1
ATOM 2652 O O . LEU B 1 137 ? 0.355 21.047 18.188 1 97.19 137 LEU B O 1
ATOM 2656 N N . SER B 1 138 ? -0.794 19.906 19.656 1 96.25 138 SER B N 1
ATOM 2657 C CA . SER B 1 138 ? -0.418 20.828 20.734 1 96.25 138 SER B CA 1
ATOM 2658 C C . SER B 1 138 ? 1.096 20.891 20.906 1 96.25 138 SER B C 1
ATOM 2660 O O . SER B 1 138 ? 1.653 21.953 21.188 1 96.25 138 SER B O 1
ATOM 2662 N N . ALA B 1 139 ? 1.775 19.75 20.734 1 94.88 139 ALA B N 1
ATOM 2663 C CA . ALA B 1 139 ? 3.23 19.688 20.859 1 94.88 139 ALA B CA 1
ATOM 2664 C C . ALA B 1 139 ? 3.904 20.516 19.766 1 94.88 139 ALA B C 1
ATOM 2666 O O . ALA B 1 139 ? 4.984 21.078 19.984 1 94.88 139 ALA B O 1
ATOM 2667 N N . VAL B 1 140 ? 3.309 20.562 18.625 1 97 140 VAL B N 1
ATOM 2668 C CA . VAL B 1 140 ? 3.834 21.312 17.5 1 97 140 VAL B CA 1
ATOM 2669 C C . VAL B 1 140 ? 3.512 22.797 17.656 1 97 140 VAL B C 1
ATOM 2671 O O . VAL B 1 140 ? 4.359 23.656 17.406 1 97 140 VAL B O 1
ATOM 2674 N N . LEU B 1 141 ? 2.344 23.109 18.141 1 97.31 141 LEU B N 1
ATOM 2675 C CA . LEU B 1 141 ? 1.822 24.469 18.203 1 97.31 141 LEU B CA 1
ATOM 2676 C C . LEU B 1 141 ? 2.432 25.234 19.375 1 97.31 141 LEU B C 1
ATOM 2678 O O . LEU B 1 141 ? 2.322 26.453 19.438 1 97.31 141 LEU B O 1
ATOM 2682 N N . ALA B 1 142 ? 3.115 24.516 20.234 1 95.56 142 ALA B N 1
ATOM 2683 C CA . ALA B 1 142 ? 3.836 25.172 21.328 1 95.56 142 ALA B CA 1
ATOM 2684 C C . ALA B 1 142 ? 4.961 26.047 20.781 1 95.56 142 ALA B C 1
ATOM 2686 O O . ALA B 1 142 ? 5.406 26.984 21.453 1 95.56 142 ALA B O 1
ATOM 2687 N N . ASP B 1 143 ? 5.453 25.656 19.656 1 95.38 143 ASP B N 1
ATOM 2688 C CA . ASP B 1 143 ? 6.422 26.5 18.938 1 95.38 143 ASP B CA 1
ATOM 2689 C C . ASP B 1 143 ? 5.723 27.547 18.094 1 95.38 143 ASP B C 1
ATOM 2691 O O . ASP B 1 143 ? 5.051 27.219 17.109 1 95.38 143 ASP B O 1
ATOM 2695 N N . LYS B 1 144 ? 5.957 28.766 18.406 1 95.56 144 LYS B N 1
ATOM 2696 C CA . LYS B 1 144 ? 5.238 29.859 17.766 1 95.56 144 LYS B CA 1
ATOM 2697 C C . LYS B 1 144 ? 5.473 29.875 16.266 1 95.56 144 LYS B C 1
ATOM 2699 O O . LYS B 1 144 ? 4.551 30.141 15.484 1 95.56 144 LYS B O 1
ATOM 2704 N N . LYS B 1 145 ? 6.664 29.641 15.859 1 96.06 145 LYS B N 1
ATOM 2705 C CA . LYS B 1 145 ? 6.98 29.625 14.43 1 96.06 145 LYS B CA 1
ATOM 2706 C C . LYS B 1 145 ? 6.191 28.547 13.695 1 96.06 145 LYS B C 1
ATOM 2708 O O . LYS B 1 145 ? 5.676 28.781 12.602 1 96.06 145 LYS B O 1
ATOM 2713 N N . LEU B 1 146 ? 6.094 27.391 14.227 1 97.56 146 LEU B N 1
ATOM 2714 C CA . LEU B 1 146 ? 5.348 26.281 13.625 1 97.56 146 LEU B CA 1
ATOM 2715 C C . LEU B 1 146 ? 3.85 26.547 13.664 1 97.56 146 LEU B C 1
ATOM 2717 O O . LEU B 1 146 ? 3.121 26.188 12.742 1 97.56 146 LEU B O 1
ATOM 2721 N N . ALA B 1 147 ? 3.416 27.109 14.766 1 97.06 147 ALA B N 1
ATOM 2722 C CA . ALA B 1 147 ? 2.01 27.484 14.867 1 97.06 147 ALA B CA 1
ATOM 2723 C C . ALA B 1 147 ? 1.622 28.453 13.75 1 97.06 147 ALA B C 1
ATOM 2725 O O . ALA B 1 147 ? 0.593 28.266 13.094 1 97.06 147 ALA B O 1
ATOM 2726 N N . ASP B 1 148 ? 2.422 29.5 13.57 1 96.75 148 ASP B N 1
ATOM 2727 C CA . ASP B 1 148 ? 2.188 30.469 12.508 1 96.75 148 ASP B CA 1
ATOM 2728 C C . ASP B 1 148 ? 2.221 29.812 11.133 1 96.75 148 ASP B C 1
ATOM 2730 O O . ASP B 1 148 ? 1.409 30.125 10.258 1 96.75 148 ASP B O 1
ATOM 2734 N N . TYR B 1 149 ? 3.162 28.922 10.961 1 97.88 149 TYR B N 1
ATOM 2735 C CA . TYR B 1 149 ? 3.299 28.188 9.703 1 97.88 149 TYR B CA 1
ATOM 2736 C C . TYR B 1 149 ? 2.045 27.375 9.406 1 97.88 149 TYR B C 1
ATOM 2738 O O . TYR B 1 149 ? 1.462 27.5 8.32 1 97.88 149 TYR B O 1
ATOM 2746 N N . LEU B 1 150 ? 1.62 26.578 10.344 1 98.31 150 LEU B N 1
ATOM 2747 C CA . LEU B 1 150 ? 0.444 25.734 10.141 1 98.31 150 LEU B CA 1
ATOM 2748 C C . LEU B 1 150 ? -0.789 26.578 9.859 1 98.31 150 LEU B C 1
ATOM 2750 O O . LEU B 1 150 ? -1.63 26.219 9.039 1 98.31 150 LEU B O 1
ATOM 2754 N N . ALA B 1 151 ? -0.912 27.703 10.539 1 97 151 ALA B N 1
ATOM 2755 C CA . ALA B 1 151 ? -2.035 28.625 10.336 1 97 151 ALA B CA 1
ATOM 2756 C C . ALA B 1 151 ? -1.997 29.234 8.938 1 97 151 ALA B C 1
ATOM 2758 O O . ALA B 1 151 ? -3.029 29.641 8.406 1 97 151 ALA B O 1
ATOM 2759 N N . SER B 1 152 ? -0.828 29.312 8.383 1 96.94 152 SER B N 1
ATOM 2760 C CA . SER B 1 152 ? -0.646 29.969 7.094 1 96.94 152 SER B CA 1
ATOM 2761 C C . SER B 1 152 ? -0.939 29.016 5.941 1 96.94 152 SER B C 1
ATOM 2763 O O . SER B 1 152 ? -1.091 29.453 4.797 1 96.94 152 SER B O 1
ATOM 2765 N N . LEU B 1 153 ? -1.015 27.719 6.172 1 98.12 153 LEU B N 1
ATOM 2766 C CA . LEU B 1 153 ? -1.255 26.734 5.121 1 98.12 153 LEU B CA 1
ATOM 2767 C C . LEU B 1 153 ? -2.656 26.891 4.539 1 98.12 153 LEU B C 1
ATOM 2769 O O . LEU B 1 153 ? -3.559 27.406 5.211 1 98.12 153 LEU B O 1
ATOM 2773 N N . LYS B 1 154 ? -2.822 26.469 3.277 1 98 154 LYS B N 1
ATOM 2774 C CA . LYS B 1 154 ? -4.094 26.609 2.576 1 98 154 LYS B CA 1
ATOM 2775 C C . LYS B 1 154 ? -5.211 25.859 3.297 1 98 154 LYS B C 1
ATOM 2777 O O . LYS B 1 154 ? -6.344 26.344 3.361 1 98 154 LYS B O 1
ATOM 2782 N N . GLU B 1 155 ? -4.898 24.688 3.729 1 98.44 155 GLU B N 1
ATOM 2783 C CA . GLU B 1 155 ? -5.84 23.812 4.418 1 98.44 155 GLU B CA 1
ATOM 2784 C C . GLU B 1 155 ? -5.109 22.703 5.172 1 98.44 155 GLU B C 1
ATOM 2786 O O . GLU B 1 155 ? -4.035 22.266 4.75 1 98.44 155 GLU B O 1
ATOM 2791 N N . VAL B 1 156 ? -5.613 22.328 6.301 1 98.81 156 VAL B N 1
ATOM 2792 C CA . VAL B 1 156 ? -5.148 21.156 7.035 1 98.81 156 VAL B CA 1
ATOM 2793 C C . VAL B 1 156 ? -6.289 20.156 7.176 1 98.81 156 VAL B C 1
ATOM 2795 O O . VAL B 1 156 ? -7.383 20.5 7.629 1 98.81 156 VAL B O 1
ATOM 2798 N N . ARG B 1 157 ? -6.043 18.891 6.738 1 98.88 157 ARG B N 1
ATOM 2799 C CA . ARG B 1 157 ? -7.055 17.844 6.824 1 98.88 157 ARG B CA 1
ATOM 2800 C C . ARG B 1 157 ? -6.586 16.703 7.723 1 98.88 157 ARG B C 1
ATOM 2802 O O . ARG B 1 157 ? -5.391 16.438 7.816 1 98.88 157 ARG B O 1
ATOM 2809 N N . LEU B 1 158 ? -7.52 16.094 8.305 1 98.38 158 LEU B N 1
ATOM 2810 C CA . LEU B 1 158 ? -7.34 15.008 9.258 1 98.38 158 LEU B CA 1
ATOM 2811 C C . LEU B 1 158 ? -8.477 14 9.148 1 98.38 158 LEU B C 1
ATOM 2813 O O . LEU B 1 158 ? -9.617 14.375 8.844 1 98.38 158 LEU B O 1
ATOM 2817 N N . PHE B 1 159 ? -8.172 12.734 9.336 1 98.56 159 PHE B N 1
ATOM 2818 C CA . PHE B 1 159 ? -9.25 11.789 9.602 1 98.56 159 PHE B CA 1
ATOM 2819 C C . PHE B 1 159 ? -9.102 11.172 10.992 1 98.56 159 PHE B C 1
ATOM 2821 O O . PHE B 1 159 ? -7.984 11.031 11.492 1 98.56 159 PHE B O 1
ATOM 2828 N N . THR B 1 160 ? -10.156 10.891 11.633 1 97.5 160 THR B N 1
ATOM 2829 C CA . THR B 1 160 ? -10.211 10.148 12.883 1 97.5 160 THR B CA 1
ATOM 2830 C C . THR B 1 160 ? -11.188 8.977 12.773 1 97.5 160 THR B C 1
ATOM 2832 O O . THR B 1 160 ? -11.922 8.867 11.789 1 97.5 160 THR B O 1
ATOM 2835 N N . ALA B 1 161 ? -11.094 8.07 13.75 1 96.44 161 ALA B N 1
ATOM 2836 C CA . ALA B 1 161 ? -11.977 6.906 13.734 1 96.44 161 ALA B CA 1
ATOM 2837 C C . ALA B 1 161 ? -12.891 6.902 14.953 1 96.44 161 ALA B C 1
ATOM 2839 O O . ALA B 1 161 ? -12.445 7.168 16.078 1 96.44 161 ALA B O 1
ATOM 2840 N N . ASP B 1 162 ? -14.148 6.785 14.727 1 96.81 162 ASP B N 1
ATOM 2841 C CA . ASP B 1 162 ? -15.141 6.418 15.734 1 96.81 162 ASP B CA 1
ATOM 2842 C C . ASP B 1 162 ? -15.438 4.922 15.695 1 96.81 162 ASP B C 1
ATOM 2844 O O . ASP B 1 162 ? -16.453 4.5 15.133 1 96.81 162 ASP B O 1
ATOM 2848 N N . VAL B 1 163 ? -14.633 4.086 16.344 1 96.19 163 VAL B N 1
ATOM 2849 C CA . VAL B 1 163 ? -14.578 2.637 16.188 1 96.19 163 VAL B CA 1
ATOM 2850 C C . VAL B 1 163 ? -15.883 2.016 16.703 1 96.19 163 VAL B C 1
ATOM 2852 O O . VAL B 1 163 ? -16.484 1.179 16.016 1 96.19 163 VAL B O 1
ATOM 2855 N N . PRO B 1 164 ? -16.391 2.439 17.906 1 95.81 164 PRO B N 1
ATOM 2856 C CA . PRO B 1 164 ? -17.641 1.851 18.391 1 95.81 164 PRO B CA 1
ATOM 2857 C C . PRO B 1 164 ? -18.797 2.014 17.406 1 95.81 164 PRO B C 1
ATOM 2859 O O . PRO B 1 164 ? -19.672 1.147 17.328 1 95.81 164 PRO B O 1
ATOM 2862 N N . ASN B 1 165 ? -18.812 3.146 16.656 1 98 165 ASN B N 1
ATOM 2863 C CA . ASN B 1 165 ? -19.891 3.402 15.719 1 98 165 ASN B CA 1
ATOM 2864 C C . ASN B 1 165 ? -19.484 3.07 14.289 1 98 165 ASN B C 1
ATOM 2866 O O . ASN B 1 165 ? -20.234 3.342 13.352 1 98 165 ASN B O 1
ATOM 2870 N N . ARG B 1 166 ? -18.344 2.523 14.07 1 97.94 166 ARG B N 1
ATOM 2871 C CA . ARG B 1 166 ? -17.797 2.047 12.805 1 97.94 166 ARG B CA 1
ATOM 2872 C C . ARG B 1 166 ? -17.828 3.143 11.742 1 97.94 166 ARG B C 1
ATOM 2874 O O . ARG B 1 166 ? -18.359 2.936 10.648 1 97.94 166 ARG B O 1
ATOM 2881 N N . LYS B 1 167 ? -17.141 4.27 12.125 1 98.62 167 LYS B N 1
ATOM 2882 C CA . LYS B 1 167 ? -17.094 5.398 11.203 1 98.62 167 LYS B CA 1
ATOM 2883 C C . LYS B 1 167 ? -15.695 5.992 11.125 1 98.62 167 LYS B C 1
ATOM 2885 O O . LYS B 1 167 ? -14.984 6.055 12.133 1 98.62 167 LYS B O 1
ATOM 2890 N N . PHE B 1 168 ? -15.289 6.363 9.945 1 98.75 168 PHE B N 1
ATOM 2891 C CA . PHE B 1 168 ? -14.227 7.352 9.781 1 98.75 168 PHE B CA 1
ATOM 2892 C C . PHE B 1 168 ? -14.805 8.758 9.68 1 98.75 168 PHE B C 1
ATOM 2894 O O . PHE B 1 168 ? -15.836 8.969 9.039 1 98.75 168 PHE B O 1
ATOM 2901 N N . LEU B 1 169 ? -14.211 9.648 10.367 1 98.88 169 LEU B N 1
ATOM 2902 C CA . LEU B 1 169 ? -14.586 11.055 10.352 1 98.88 169 LEU B CA 1
ATOM 2903 C C . LEU B 1 169 ? -13.484 11.898 9.711 1 98.88 169 LEU B C 1
ATOM 2905 O O . LEU B 1 169 ? -12.32 11.82 10.109 1 98.88 169 LEU B O 1
ATOM 2909 N N . PHE B 1 170 ? -13.836 12.664 8.742 1 98.88 170 PHE B N 1
ATOM 2910 C CA . PHE B 1 170 ? -12.898 13.547 8.055 1 98.88 170 PHE B CA 1
ATOM 2911 C C . PHE B 1 170 ? -13.102 14.992 8.484 1 98.88 170 PHE B C 1
ATOM 2913 O O . PHE B 1 170 ? -14.242 15.461 8.594 1 98.88 170 PHE B O 1
ATOM 2920 N N . HIS B 1 171 ? -11.961 15.68 8.781 1 98.88 171 HIS B N 1
ATOM 2921 C CA . HIS B 1 171 ? -12.016 17 9.375 1 98.88 171 HIS B CA 1
ATOM 2922 C C . HIS B 1 171 ? -11.141 17.984 8.609 1 98.88 171 HIS B C 1
ATOM 2924 O O . HIS B 1 171 ? -10.086 17.609 8.078 1 98.88 171 HIS B O 1
ATOM 2930 N N . LYS B 1 172 ? -11.586 19.219 8.555 1 98.69 172 LYS B N 1
ATOM 2931 C CA . LYS B 1 172 ? -10.688 20.359 8.383 1 98.69 172 LYS B CA 1
ATOM 2932 C C . LYS B 1 172 ? -10.227 20.906 9.727 1 98.69 172 LYS B C 1
ATOM 2934 O O . LYS B 1 172 ? -11.023 21.016 10.664 1 98.69 172 LYS B O 1
ATOM 2939 N N . VAL B 1 173 ? -8.961 21.156 9.812 1 98.56 173 VAL B N 1
ATOM 2940 C CA . VAL B 1 173 ? -8.406 21.594 11.094 1 98.56 173 VAL B CA 1
ATOM 2941 C C . VAL B 1 173 ? -8.109 23.094 11.047 1 98.56 173 VAL B C 1
ATOM 2943 O O . VAL B 1 173 ? -7.273 23.531 10.258 1 98.56 173 VAL B O 1
ATOM 2946 N N . LYS B 1 174 ? -8.75 23.812 11.859 1 97.19 174 LYS B N 1
ATOM 2947 C CA . LYS B 1 174 ? -8.469 25.234 12.008 1 97.19 174 LYS B CA 1
ATOM 2948 C C . LYS B 1 174 ? -7.445 25.484 13.109 1 97.19 174 LYS B C 1
ATOM 2950 O O . LYS B 1 174 ? -7.527 24.891 14.188 1 97.19 174 LYS B O 1
ATOM 2955 N N . ILE B 1 175 ? -6.477 26.25 12.75 1 95.62 175 ILE B N 1
ATOM 2956 C CA . ILE B 1 175 ? -5.465 26.625 13.727 1 95.62 175 ILE B CA 1
ATOM 2957 C C . ILE B 1 175 ? -5.777 28.016 14.273 1 95.62 175 ILE B C 1
ATOM 2959 O O . ILE B 1 175 ? -5.594 29.016 13.578 1 95.62 175 ILE B O 1
ATOM 2963 N N . GLU B 1 176 ? -6.258 28.094 15.422 1 89.19 176 GLU B N 1
ATOM 2964 C CA . GL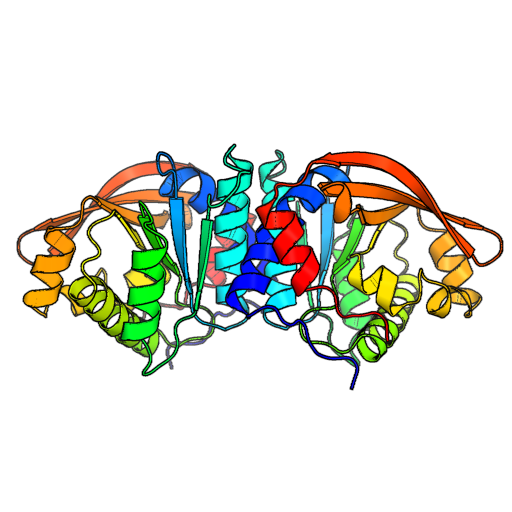U B 1 176 ? -6.656 29.344 16.062 1 89.19 176 GLU B CA 1
ATOM 2965 C C . GLU B 1 176 ? -6.211 29.375 17.516 1 89.19 176 GLU B C 1
ATOM 2967 O O . GLU B 1 176 ? -6.441 28.422 18.266 1 89.19 176 GLU B O 1
ATOM 2972 N N . GLY B 1 177 ? -5.582 30.531 17.891 1 86.12 177 GLY B N 1
ATOM 2973 C CA . GLY B 1 177 ? -5.215 30.719 19.281 1 86.12 177 GLY B CA 1
ATOM 2974 C C . GLY B 1 177 ? -4.266 29.656 19.812 1 86.12 177 GLY B C 1
ATOM 2975 O O . GLY B 1 177 ? -4.402 29.203 20.938 1 86.12 177 GLY B O 1
ATOM 2976 N N . GLY B 1 178 ? -3.52 29.125 18.984 1 86.19 178 GLY B N 1
ATOM 2977 C CA . GLY B 1 178 ? -2.535 28.125 19.406 1 86.19 178 GLY B CA 1
ATOM 2978 C C . GLY B 1 178 ? -3.119 26.734 19.562 1 86.19 178 GLY B C 1
ATOM 2979 O O . GLY B 1 178 ? -2.504 25.875 20.188 1 86.19 178 GLY B O 1
ATOM 2980 N N . ALA B 1 179 ? -4.312 26.609 19.047 1 94.19 179 ALA B N 1
ATOM 2981 C CA . ALA B 1 179 ? -4.965 25.312 19.156 1 94.19 179 ALA B CA 1
ATOM 2982 C C . ALA B 1 179 ? -5.465 24.828 17.797 1 94.19 179 ALA B C 1
ATOM 2984 O O . ALA B 1 179 ? -5.73 25.641 16.906 1 94.19 179 ALA B O 1
ATOM 2985 N N . ALA B 1 180 ? -5.457 23.547 17.656 1 97.31 180 ALA B N 1
ATOM 2986 C CA . ALA B 1 180 ? -6.027 22.922 16.469 1 97.31 180 ALA B CA 1
ATOM 2987 C C . ALA B 1 180 ? -7.473 22.5 16.719 1 97.31 180 ALA B C 1
ATOM 2989 O O . ALA B 1 180 ? -7.758 21.766 17.672 1 97.31 180 ALA B O 1
ATOM 2990 N N . LYS B 1 181 ? -8.352 22.984 15.938 1 97.12 181 LYS B N 1
ATOM 2991 C CA . LYS B 1 181 ? -9.773 22.688 16.094 1 97.12 181 LYS B CA 1
ATOM 2992 C C . LYS B 1 181 ? -10.305 21.938 14.867 1 97.12 181 LYS B C 1
ATOM 2994 O O . LYS B 1 181 ? -10.594 22.547 13.836 1 97.12 181 LYS B O 1
ATOM 2999 N N . PRO B 1 182 ? -10.492 20.641 15 1 97.94 182 PRO B N 1
ATOM 3000 C CA . PRO B 1 182 ? -11.047 19.891 13.875 1 97.94 182 PRO B CA 1
ATOM 3001 C C . PRO B 1 182 ? -12.539 20.156 13.656 1 97.94 182 PRO B C 1
ATOM 3003 O O . PRO B 1 182 ? -13.305 20.219 14.625 1 97.94 182 PRO B O 1
ATOM 3006 N N . GLU B 1 183 ? -12.898 20.391 12.469 1 98.31 183 GLU B N 1
ATOM 3007 C CA . GLU B 1 183 ? -14.289 20.516 12.039 1 98.31 183 GLU B CA 1
ATOM 3008 C C . GLU B 1 183 ? -14.664 19.422 11.039 1 98.31 183 GLU B C 1
ATOM 3010 O O . GLU B 1 183 ? -14.125 19.391 9.93 1 98.31 183 GLU B O 1
ATOM 3015 N N . LYS B 1 184 ? -15.594 18.609 11.461 1 98.5 184 LYS B N 1
ATOM 3016 C CA . LYS B 1 184 ? -15.977 17.469 10.625 1 98.5 184 LYS B CA 1
ATOM 3017 C C . LYS B 1 184 ? -16.688 17.938 9.352 1 98.5 184 LYS B C 1
ATOM 3019 O O . LYS B 1 184 ? -17.609 18.75 9.422 1 98.5 184 LYS B O 1
ATOM 3024 N N . TYR B 1 185 ? -16.281 17.422 8.164 1 98.5 185 TYR B N 1
ATOM 3025 C CA . TYR B 1 185 ? -16.969 17.781 6.93 1 98.5 185 TYR B CA 1
ATOM 3026 C C . TYR B 1 185 ? -17.531 16.547 6.227 1 98.5 185 TYR B C 1
ATOM 3028 O O . TYR B 1 185 ? -18.344 16.672 5.312 1 98.5 185 TYR B O 1
ATOM 3036 N N . LYS B 1 186 ? -17.156 15.352 6.664 1 98.5 186 LYS B N 1
ATOM 3037 C CA . LYS B 1 186 ? -17.594 14.109 6.027 1 98.5 186 LYS B CA 1
ATOM 3038 C C . LYS B 1 186 ? -17.438 12.922 6.969 1 98.5 186 LYS B C 1
ATOM 3040 O O . LYS B 1 186 ? -16.562 12.914 7.828 1 98.5 186 LYS B O 1
ATOM 3045 N N . GLU B 1 187 ? -18.266 11.969 6.934 1 98.62 187 GLU B N 1
ATOM 3046 C CA . GLU B 1 187 ? -18.109 10.688 7.625 1 98.62 187 GLU B CA 1
ATOM 3047 C C . GLU B 1 187 ? -18.422 9.523 6.695 1 98.62 187 GLU B C 1
ATOM 3049 O O . GLU B 1 187 ? -19.25 9.648 5.781 1 98.62 187 GLU B O 1
ATOM 3054 N N . VAL B 1 188 ? -17.766 8.461 6.848 1 98.62 188 VAL B N 1
ATOM 3055 C CA . VAL B 1 188 ? -17.969 7.254 6.051 1 98.62 188 VAL B CA 1
ATOM 3056 C C . VAL B 1 188 ? -18.016 6.031 6.965 1 98.62 188 VAL B C 1
ATOM 3058 O O . VAL B 1 188 ? -17.281 5.949 7.945 1 98.62 188 VAL B O 1
ATOM 3061 N N . GLU B 1 189 ? -18.922 5.105 6.641 1 98.56 189 GLU B N 1
ATOM 3062 C CA . GLU B 1 189 ? -19 3.857 7.395 1 98.56 189 GLU B CA 1
ATOM 3063 C C . GLU B 1 189 ? -17.797 2.961 7.109 1 98.56 189 GLU B C 1
ATOM 3065 O O . GLU B 1 189 ? -17.297 2.928 5.988 1 98.56 189 GLU B O 1
ATOM 3070 N N . ILE B 1 190 ? -17.328 2.244 8.125 1 98.69 190 ILE B N 1
ATOM 3071 C CA . ILE B 1 190 ? -16.297 1.241 7.918 1 98.69 190 ILE B CA 1
ATOM 3072 C C . ILE B 1 190 ? -16.844 -0.146 8.25 1 98.69 190 ILE B C 1
ATOM 3074 O O . ILE B 1 190 ? -17.797 -0.277 9.016 1 98.69 190 ILE B O 1
ATOM 3078 N N .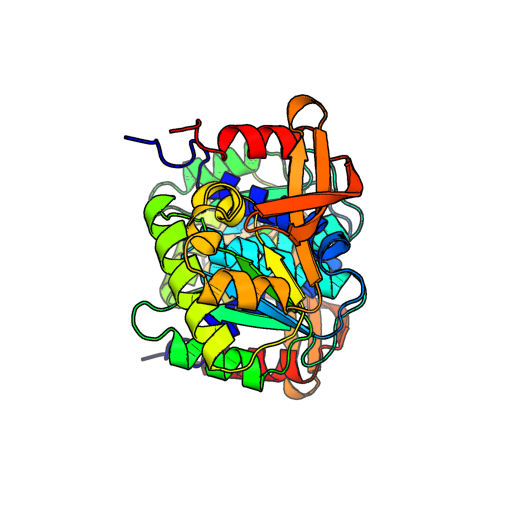 THR B 1 191 ? -16.344 -1.161 7.613 1 98.62 191 THR B N 1
ATOM 3079 C CA . THR B 1 191 ? -16.797 -2.531 7.84 1 98.62 191 THR B CA 1
ATOM 3080 C C . THR B 1 191 ? -16.469 -2.977 9.266 1 98.62 191 THR B C 1
ATOM 3082 O O . THR B 1 191 ? -15.672 -2.334 9.953 1 98.62 191 THR B O 1
ATOM 3085 N N . ALA B 1 192 ? -17.094 -4.016 9.695 1 98.5 192 ALA B N 1
ATOM 3086 C CA . ALA B 1 192 ? -16.812 -4.562 11.023 1 98.5 192 ALA B CA 1
ATOM 3087 C C . ALA B 1 192 ? -15.367 -5.023 11.141 1 98.5 192 ALA B C 1
ATOM 3089 O O . ALA B 1 192 ? -14.734 -4.832 12.172 1 98.5 192 ALA B O 1
ATOM 3090 N N . GLU B 1 193 ? -14.906 -5.598 10.148 1 98.44 193 GLU B N 1
ATOM 3091 C CA . GLU B 1 193 ? -13.516 -6.059 10.117 1 98.44 193 GLU B CA 1
ATOM 3092 C C . GLU B 1 193 ? -12.547 -4.891 10.242 1 98.44 193 GLU B C 1
ATOM 3094 O O . GLU B 1 193 ? -11.555 -4.973 10.969 1 98.44 193 GLU B O 1
ATOM 3099 N N . HIS B 1 194 ? -12.789 -3.834 9.453 1 98.44 194 HIS B N 1
ATOM 3100 C CA . HIS B 1 194 ? -11.961 -2.635 9.523 1 98.44 194 HIS B CA 1
ATOM 3101 C C . HIS B 1 194 ? -11.93 -2.072 10.945 1 98.44 194 HIS B C 1
ATOM 3103 O O . HIS B 1 194 ? -10.859 -1.753 11.461 1 98.44 194 HIS B O 1
ATOM 3109 N N . ALA B 1 195 ? -13.055 -1.996 11.57 1 97.94 195 ALA B N 1
ATOM 3110 C CA . ALA B 1 195 ? -13.164 -1.498 12.945 1 97.94 195 ALA B CA 1
ATOM 3111 C C . ALA B 1 195 ? -12.383 -2.385 13.914 1 97.94 195 ALA B C 1
ATOM 3113 O O . ALA B 1 195 ? -11.688 -1.887 14.797 1 97.94 195 ALA B O 1
ATOM 3114 N N . LYS B 1 196 ? -12.5 -3.67 13.781 1 96.88 196 LYS B N 1
ATOM 3115 C CA . LYS B 1 196 ? -11.797 -4.617 14.641 1 96.88 196 LYS B CA 1
ATOM 3116 C C . LYS B 1 196 ? -10.281 -4.449 14.516 1 96.88 196 LYS B C 1
ATOM 3118 O O . LYS B 1 196 ? -9.57 -4.43 15.523 1 96.88 196 LYS B O 1
ATOM 3123 N N . LEU B 1 197 ? -9.82 -4.34 13.273 1 97.31 197 LEU B N 1
ATOM 3124 C CA . LEU B 1 197 ? -8.391 -4.172 13.039 1 97.31 197 LEU B CA 1
ATOM 3125 C C . LEU B 1 197 ? -7.895 -2.859 13.641 1 97.31 197 LEU B C 1
ATOM 3127 O O . LEU B 1 197 ? -6.797 -2.803 14.203 1 97.31 197 LEU B O 1
ATOM 3131 N N . LEU B 1 198 ? -8.703 -1.79 13.477 1 95.94 198 LEU B N 1
ATOM 3132 C CA . LEU B 1 198 ? -8.352 -0.513 14.086 1 95.94 198 LEU B CA 1
ATOM 3133 C C . LEU B 1 198 ? -8.211 -0.655 15.594 1 95.94 198 LEU B C 1
ATOM 3135 O O . LEU B 1 198 ? -7.273 -0.125 16.188 1 95.94 198 LEU B O 1
ATOM 3139 N N . SER B 1 199 ? -9.055 -1.394 16.203 1 92.69 199 SER B N 1
ATOM 3140 C CA . SER B 1 199 ? -9.102 -1.538 17.656 1 92.69 199 SER B CA 1
ATOM 3141 C C . SER B 1 199 ? -7.871 -2.27 18.188 1 92.69 199 SER B C 1
ATOM 3143 O O . SER B 1 199 ? -7.383 -1.971 19.266 1 92.69 199 SER B O 1
ATOM 3145 N N . ILE B 1 200 ? -7.344 -3.148 17.406 1 91.38 200 ILE B N 1
ATOM 3146 C CA . ILE B 1 200 ? -6.199 -3.914 17.891 1 91.38 200 ILE B CA 1
ATOM 3147 C C . ILE B 1 200 ? -4.906 -3.176 17.562 1 91.38 200 ILE B C 1
ATOM 3149 O O . ILE B 1 200 ? -3.871 -3.41 18.188 1 91.38 200 ILE B O 1
ATOM 3153 N N . SER B 1 201 ? -4.922 -2.396 16.547 1 88.31 201 SER B N 1
ATOM 3154 C CA . SER B 1 201 ? -3.736 -1.656 16.125 1 88.31 201 SER B CA 1
ATOM 3155 C C . SER B 1 201 ? -3.492 -0.447 17.016 1 88.31 201 SER B C 1
ATOM 3157 O O . SER B 1 201 ? -2.344 -0.087 17.281 1 88.31 201 SER B O 1
ATOM 3159 N N . LEU B 1 202 ? -4.461 0.275 17.391 1 72.94 202 LEU B N 1
ATOM 3160 C CA . LEU B 1 202 ? -4.332 1.506 18.156 1 72.94 202 LEU B CA 1
ATOM 3161 C C . LEU B 1 202 ? -3.889 1.206 19.594 1 72.94 202 LEU B C 1
ATOM 3163 O O . LEU B 1 202 ? -4.469 0.344 20.25 1 72.94 202 LEU B O 1
ATOM 3167 N N . PRO B 1 203 ? -2.615 1.691 19.859 1 62.66 203 PRO B N 1
ATOM 3168 C CA . PRO B 1 203 ? -2.152 1.483 21.234 1 62.66 203 PRO B CA 1
ATOM 3169 C C . PRO B 1 203 ? -3.109 2.061 22.266 1 62.66 203 PRO B C 1
ATOM 3171 O O . PRO B 1 203 ? -3.846 3.006 21.984 1 62.66 203 PRO B O 1
ATOM 3174 N N . PRO B 1 204 ? -3.174 1.32 23.328 1 52.25 204 PRO B N 1
ATOM 3175 C CA . PRO B 1 204 ? -3.891 1.98 24.422 1 52.25 204 PRO B CA 1
ATOM 3176 C C . PRO B 1 204 ? -3.277 3.326 24.797 1 52.25 204 PRO B C 1
ATOM 3178 O O . PRO B 1 204 ? -2.092 3.561 24.547 1 52.25 204 PRO B O 1
ATOM 3181 N N . PRO B 1 205 ? -4.141 4.375 25 1 47.19 205 PRO B N 1
ATOM 3182 C CA . PRO B 1 205 ? -3.57 5.652 25.438 1 47.19 205 PRO B CA 1
ATOM 3183 C C . PRO B 1 205 ? -2.471 5.477 26.484 1 47.19 205 PRO B C 1
ATOM 3185 O O . PRO B 1 205 ? -2.51 4.535 27.281 1 47.19 205 PRO B O 1
ATOM 3188 N N . GLU B 1 206 ? -1.24 6.074 26.219 1 45 206 GLU B N 1
ATOM 3189 C CA . GLU B 1 206 ? -0.219 6.094 27.266 1 45 206 GLU B CA 1
ATOM 3190 C C . GLU B 1 206 ? -0.722 6.805 28.516 1 45 206 GLU B C 1
ATOM 3192 O O . GLU B 1 206 ? -1.519 7.738 28.438 1 45 206 GLU B O 1
#

Nearest PDB structures (foldseek):
  4obb-assembly2_B  TM=6.608E-01  e=1.460E-04  Trichormus variabilis ATCC 29413
  4oat-assembly1_A  TM=6.489E-01  e=1.841E-04  Trichormus variabilis ATCC 29413
  4maa-assembly1_A  TM=6.291E-01  e=2.646E-03  Pseudomonas protegens Pf-5
  7jfn-assembly1_A  TM=4.911E-01  e=5.955E-03  Brucella ovis ATCC 25840
  8wve-assembly1_A  TM=4.668E-01  e=8.431E-03  Synechococcus elongatus

Organism: Pyrobaculum neutrophilum (strain DSM 2338 / JCM 9278 / NBRC 100436 / V24Sta) (NCBI:txid444157)

Radius of gyration: 21.25 Å; Cα contacts (8 Å, |Δi|>4): 906; chains: 2; bounding box: 46×64×54 Å

Foldseek 3Di:
DLDAQLDDPVLLLVLLLQVLLVCLQPVCPPWQAEEEEFAPDDSRVSNQVSNVVNVCVNPRVDPRRYDYFYDDPPCLLVRLLVVVVSPTQEYEYRYDPRDDLLVLLVSVLSNLVSNVVNPDAHEYEYEVSSCVSCVNVLVNLVDVSSLVNNQRHPWYKYWDDPLVQQKIWIFIWHRDPSHTDTDTDDMDGHDNSSSVSVVRRDGDDD/DLDAQLDDPVLLLVLLLQVLQVCLQPVCPPWQAEEEEFAPDDSRVSNQVNNVVNVCVNPRVDPRRYDYFYDDPPCLLVRLLVVVVSPTLEYEYRYDHRDDLLVLLVSVLVNLVSNVVNPDAHEYEYEVSSCVSCVNVLVNLVDVVSLVNNQRHPWYKYWDDPLVQQKIWIFIWHRPPSHTDTDTDDMDGHDNSSSVSVVRRDGDDD

Sequence (412 aa):
MATASRASLEQEIYLRSLTGYLVGQNLLEGYKRVAVITYPDRICSAMAAALATSYIAKGNYRDEAAAVFTYEDGKEAEVAKKVVDYKPDIVYLSFGGEQKLSYVAEITKKILSALSQAGYKGALGIHVRVWLATKQLSAVLADKKLADYLASLKEVRLFTADVPNRKFLFHKVKIEGGAAKPEKYKEVEITAEHAKLLSISLPPPEMATASRASLEQEIYLRSLTGYLVGQNLLEGYKRVAVITYPDRICSAMAAALATSYIAKGNYRDEAAAVFTYEDGKEAEVAKKVVDYKPDIVYLSFGGEQKLSYVAEITKKILSALSQAGYKGALGIHVRVWLATKQLSAVLADKKLADYLASLKEVRLFTADVPNRKFLFHKVKIEGGAAKPEKYKEVEITAEHAKLLSISLPPPE

Secondary structure (DSSP, 8-state):
-----SS-HHHHHHHHHHHHHHHHHHTTTT-SSEEEEE-SSHHHHHHHHHHHHHHIIIII-STTSEEEEE--TT-HHHHHHHHHHH--SEEEEE--TTS-HHHHHHHHHHHHHHHHHHT--SEEEE-HHHHHHTTTTHHHHTSHHHHHHHHHSS-EEEEEEEGGGTEEEEEEEEEETTEEEEEEEEEEE--HHHHHHHHHHS----/-----SS-HHHHHHHHHHHHHHHHHHTTTT-SSEEEEE-SSHHHHHHHHHHHHHHIIIII-STTSEEEEE--TT-HHHHHHHHHHH--SEEEEE--TTS-HHHHHHHHHHHHHHHHHHT--SEEEE-HHHHHHTTTTHHHHTSHHHHHHHHHSS-EEEEEEEGGGTEEEEEEEEEETTEEEEEEEEEEE--HHHHHHHHHHS----

Solvent-accessible surface area (backbone atoms only — not comparable to full-atom values): 20406 Å² total; per-residue (Å²): 121,77,57,73,51,77,44,50,71,37,53,45,26,43,44,21,7,58,50,13,28,57,42,18,55,54,77,49,56,91,62,68,23,39,32,33,42,22,40,85,42,39,48,18,28,2,30,53,7,1,23,49,12,18,36,28,70,70,78,41,78,52,70,75,27,60,47,49,40,56,62,46,93,92,39,37,56,61,46,24,43,55,49,50,72,67,59,40,47,27,40,32,44,38,46,44,52,94,53,56,47,69,56,40,29,50,53,48,46,50,42,52,52,22,26,53,74,58,63,58,56,42,25,36,34,42,33,48,53,42,36,56,36,19,58,56,43,46,70,46,28,69,38,62,70,52,32,53,49,61,48,64,30,73,42,37,37,37,47,49,74,44,55,96,77,24,28,39,37,32,24,43,44,43,60,53,95,66,38,64,46,71,40,77,79,48,71,46,82,47,44,70,52,57,31,52,48,50,61,39,39,53,53,70,85,119,122,80,55,72,50,74,44,50,72,36,52,46,27,43,46,22,8,56,49,13,28,56,43,18,55,55,76,47,56,91,61,69,22,39,30,34,43,22,41,86,40,39,47,17,26,3,30,53,7,1,23,49,11,19,34,28,71,70,74,42,78,52,70,74,26,60,48,50,42,57,62,46,94,93,38,36,57,60,47,24,44,53,50,50,72,66,59,40,47,28,40,31,42,39,46,46,52,94,52,56,47,70,57,42,29,50,52,50,46,49,42,53,52,21,25,51,74,58,62,60,57,41,25,36,34,42,32,49,52,42,36,56,37,20,60,57,45,45,68,46,29,70,38,62,70,50,32,53,47,62,50,64,30,73,42,35,36,37,47,47,73,43,55,95,76,24,27,38,37,32,24,43,44,44,60,54,95,66,38,64,45,73,42,77,78,48,71,45,80,47,43,70,53,56,31,52,48,49,62,39,38,52,52,69,84,119

pLDDT: mean 94.92, std 10.85, range [25.0, 98.94]